Protein AF-A0A6U2MUU1-F1 (afdb_monomer_lite)

Structure (mmCIF, N/CA/C/O backbone):
data_AF-A0A6U2MUU1-F1
#
_entry.id   AF-A0A6U2MUU1-F1
#
loop_
_atom_site.group_PDB
_atom_site.id
_atom_site.type_symbol
_atom_site.label_atom_id
_atom_site.label_alt_id
_atom_site.label_comp_id
_atom_site.label_asym_id
_atom_site.label_entity_id
_atom_site.label_seq_id
_atom_site.pdbx_PDB_ins_code
_atom_site.Cartn_x
_atom_site.Cartn_y
_atom_site.Cartn_z
_atom_site.occupancy
_atom_site.B_iso_or_equiv
_atom_site.auth_seq_id
_atom_site.auth_comp_id
_atom_site.auth_asym_id
_atom_site.auth_atom_id
_atom_site.pdbx_PDB_model_num
ATOM 1 N N . MET A 1 1 ? 24.159 -19.714 7.818 1.00 30.72 1 MET A N 1
ATOM 2 C CA . MET A 1 1 ? 25.139 -18.702 8.272 1.00 30.72 1 MET A CA 1
ATOM 3 C C . MET A 1 1 ? 25.420 -17.755 7.116 1.00 30.72 1 MET A C 1
ATOM 5 O O . MET A 1 1 ? 26.304 -18.015 6.316 1.00 30.72 1 MET A O 1
ATOM 9 N N . LEU A 1 2 ? 24.611 -16.706 6.999 1.00 22.16 2 LEU A N 1
ATOM 10 C CA . LEU A 1 2 ? 24.780 -15.580 6.080 1.00 22.16 2 LEU A CA 1
ATOM 11 C C . LEU A 1 2 ? 24.362 -14.325 6.868 1.00 22.16 2 LEU A C 1
ATOM 13 O O . LEU A 1 2 ? 23.415 -14.420 7.654 1.00 22.16 2 LEU A O 1
ATOM 17 N N . PRO A 1 3 ? 25.094 -13.205 6.762 1.00 23.94 3 PRO A N 1
ATOM 18 C CA . PRO A 1 3 ? 24.934 -12.073 7.659 1.00 23.94 3 PRO A CA 1
ATOM 19 C C . PRO A 1 3 ? 23.783 -11.163 7.231 1.00 23.94 3 PRO A C 1
ATOM 21 O O . PRO A 1 3 ? 23.615 -10.840 6.058 1.00 23.94 3 PRO A O 1
ATOM 24 N N . SER A 1 4 ? 23.033 -10.717 8.235 1.00 27.73 4 SER A N 1
ATOM 25 C CA . SER A 1 4 ? 22.056 -9.635 8.192 1.00 27.73 4 SER A CA 1
ATOM 26 C C . SER A 1 4 ? 22.672 -8.355 7.614 1.00 27.73 4 SER A C 1
ATOM 28 O O . SER A 1 4 ? 23.415 -7.650 8.297 1.00 27.73 4 SER A O 1
ATOM 30 N N . MET A 1 5 ? 22.346 -8.048 6.364 1.00 25.58 5 MET A N 1
ATOM 31 C CA . MET A 1 5 ? 22.636 -6.770 5.716 1.00 25.58 5 MET A CA 1
ATOM 32 C C . MET A 1 5 ? 21.314 -6.185 5.219 1.00 25.58 5 MET A C 1
ATOM 34 O O . MET A 1 5 ? 21.029 -6.154 4.030 1.00 25.58 5 MET A O 1
ATOM 38 N N . LEU A 1 6 ? 20.484 -5.741 6.162 1.00 29.28 6 LEU A N 1
ATOM 39 C CA . LEU A 1 6 ? 19.526 -4.669 5.914 1.00 29.28 6 LEU A CA 1
ATOM 40 C C . LEU A 1 6 ? 20.013 -3.465 6.724 1.00 29.28 6 LEU A C 1
ATOM 42 O O . LEU A 1 6 ? 20.253 -3.613 7.928 1.00 29.28 6 LEU A O 1
ATOM 46 N N . PRO A 1 7 ? 20.201 -2.284 6.111 1.00 27.84 7 PRO A N 1
ATOM 47 C CA . PRO A 1 7 ? 20.505 -1.088 6.868 1.00 27.84 7 PRO A CA 1
ATOM 48 C C . PRO A 1 7 ? 19.315 -0.772 7.775 1.00 27.84 7 PRO A C 1
ATOM 50 O O . PRO A 1 7 ? 18.150 -0.813 7.386 1.00 27.84 7 PRO A O 1
ATOM 53 N N . ASN A 1 8 ? 19.642 -0.495 9.027 1.00 29.02 8 ASN A N 1
ATOM 54 C CA . ASN A 1 8 ? 18.721 -0.252 10.118 1.00 29.02 8 ASN A CA 1
ATOM 55 C C . ASN A 1 8 ? 18.055 1.128 9.915 1.00 29.02 8 ASN A C 1
ATOM 57 O O . ASN A 1 8 ? 18.485 2.120 10.503 1.00 29.02 8 ASN A O 1
ATOM 61 N N . ILE A 1 9 ? 17.036 1.217 9.050 1.00 32.06 9 ILE A N 1
ATOM 62 C CA . ILE A 1 9 ? 16.292 2.461 8.741 1.00 32.06 9 ILE A CA 1
ATOM 63 C C . ILE A 1 9 ? 15.654 3.064 10.008 1.00 32.06 9 ILE A C 1
ATOM 65 O O . ILE A 1 9 ? 15.529 4.280 10.126 1.00 32.06 9 ILE A O 1
ATOM 69 N N . SER A 1 10 ? 15.394 2.246 11.036 1.00 31.70 10 SER A N 1
ATOM 70 C CA . SER A 1 10 ? 14.935 2.721 12.347 1.00 31.70 10 SER A CA 1
ATOM 71 C C . SER A 1 10 ? 15.975 3.562 13.101 1.00 31.70 10 SER A C 1
ATOM 73 O O . SER A 1 10 ? 15.612 4.241 14.054 1.00 31.70 10 SER A O 1
ATOM 75 N N . SER A 1 11 ? 17.256 3.528 12.721 1.00 30.25 11 SER A N 1
ATOM 76 C CA . SER A 1 11 ? 18.328 4.247 13.431 1.00 30.25 11 SER A CA 1
ATOM 77 C C . SER A 1 11 ? 18.676 5.608 12.818 1.00 30.25 11 SER A C 1
ATOM 79 O O . SER A 1 11 ? 19.219 6.465 13.512 1.00 30.25 11 SER A O 1
ATOM 81 N N . ALA A 1 12 ? 18.311 5.846 11.553 1.00 28.70 12 ALA A N 1
ATOM 82 C CA . ALA A 1 12 ? 18.607 7.093 10.845 1.00 28.70 12 ALA A CA 1
ATOM 83 C C . ALA A 1 12 ? 17.593 8.221 11.127 1.00 28.70 12 ALA A C 1
ATOM 85 O O . ALA A 1 12 ? 17.922 9.390 10.949 1.00 28.70 12 ALA A O 1
ATOM 86 N N . ILE A 1 13 ? 16.392 7.889 11.621 1.00 37.09 13 ILE A N 1
ATOM 87 C CA . ILE A 1 13 ? 15.327 8.865 11.925 1.00 37.09 13 ILE A CA 1
ATOM 88 C C . ILE A 1 13 ? 15.425 9.398 13.374 1.00 37.09 13 ILE A C 1
ATOM 90 O O . ILE A 1 13 ? 14.952 10.489 13.675 1.00 37.09 13 ILE A O 1
ATOM 94 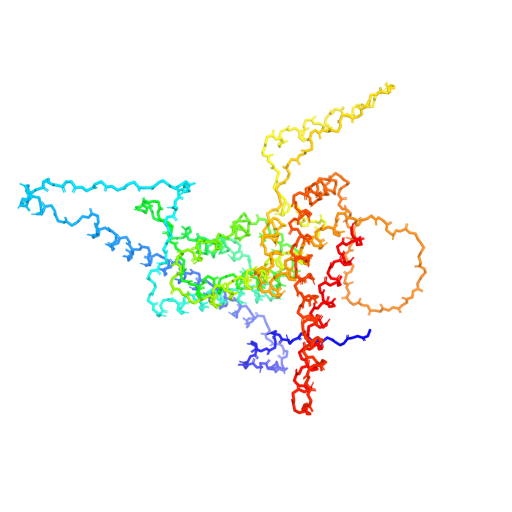N N . PHE A 1 14 ? 16.153 8.720 14.273 1.00 40.00 14 PHE A N 1
ATOM 95 C CA . PHE A 1 14 ? 16.366 9.161 15.666 1.00 40.00 14 PHE A CA 1
ATOM 96 C C . PHE A 1 14 ? 17.587 10.090 15.843 1.00 40.00 14 PHE A C 1
ATOM 98 O O . PHE A 1 14 ? 18.378 9.978 16.787 1.00 40.00 14 PHE A O 1
ATOM 105 N N . GLY A 1 15 ? 17.739 11.056 14.938 1.00 27.05 15 GLY A N 1
ATOM 106 C CA . GLY A 1 15 ? 18.743 12.113 15.023 1.00 27.05 15 GLY A CA 1
ATOM 107 C C . GLY A 1 15 ? 18.402 13.182 16.068 1.00 27.05 15 GLY A C 1
ATOM 108 O O . GLY A 1 15 ? 17.767 14.176 15.752 1.00 27.05 15 GLY A O 1
ATOM 109 N N . ARG A 1 16 ? 18.939 13.008 17.287 1.00 30.23 16 ARG A N 1
ATOM 110 C CA . ARG A 1 16 ? 19.124 14.003 18.376 1.00 30.23 16 ARG A CA 1
ATOM 111 C C . ARG A 1 16 ? 17.881 14.517 19.132 1.00 30.23 16 ARG A C 1
ATOM 113 O O . ARG A 1 16 ? 17.493 15.670 18.996 1.00 30.23 16 ARG A O 1
ATOM 120 N N . LYS A 1 17 ? 17.496 13.774 20.176 1.00 28.55 17 LYS A N 1
ATOM 121 C CA . LYS A 1 17 ? 17.622 14.244 21.578 1.00 28.55 17 LYS A CA 1
ATOM 122 C C . LYS A 1 17 ? 17.562 13.039 22.522 1.00 28.55 17 LYS A C 1
ATOM 124 O O . LYS A 1 17 ? 16.504 12.512 22.833 1.00 28.55 17 LYS A O 1
ATOM 129 N N . ARG A 1 18 ? 18.734 12.572 22.954 1.00 28.50 18 ARG A N 1
ATOM 130 C CA . ARG A 1 18 ? 18.867 11.559 24.006 1.00 28.50 18 ARG A CA 1
ATOM 131 C C . ARG A 1 18 ? 18.540 12.250 25.333 1.00 28.50 18 ARG A C 1
ATOM 133 O O . ARG A 1 18 ? 19.399 12.935 25.877 1.00 28.50 18 ARG A O 1
ATOM 140 N N . ILE A 1 19 ? 17.303 12.139 25.809 1.00 37.28 19 ILE A N 1
ATOM 141 C CA . ILE A 1 19 ? 16.951 12.540 27.174 1.00 37.28 19 ILE A CA 1
ATOM 142 C C . ILE A 1 19 ? 17.394 11.382 28.071 1.00 37.28 19 ILE A C 1
ATOM 144 O O . ILE A 1 19 ? 16.811 10.302 28.035 1.00 37.28 19 ILE A O 1
ATOM 148 N N . GLN A 1 20 ? 18.504 11.566 28.788 1.00 28.12 20 GLN A N 1
ATOM 149 C CA . GLN A 1 20 ? 18.872 10.661 29.875 1.00 28.12 20 GLN A CA 1
ATOM 150 C C . GLN A 1 20 ? 17.889 10.879 31.033 1.00 28.12 20 GLN A C 1
ATOM 152 O O . GLN A 1 20 ? 17.642 12.037 31.374 1.00 28.12 20 GLN A O 1
ATOM 157 N N . PRO A 1 21 ? 17.353 9.821 31.661 1.00 31.56 21 PRO A N 1
ATOM 158 C CA . PRO A 1 21 ? 16.618 9.978 32.901 1.00 31.56 21 PRO A CA 1
ATOM 159 C C . PRO A 1 21 ? 17.626 10.252 34.021 1.00 31.56 21 PRO A C 1
ATOM 161 O O . PRO A 1 21 ? 18.444 9.397 34.364 1.00 31.56 21 PRO A O 1
ATOM 164 N N . SER A 1 22 ? 17.600 11.469 34.564 1.00 28.75 22 SER A N 1
ATOM 165 C CA . SER A 1 22 ? 18.238 11.766 35.842 1.00 28.75 22 SER A CA 1
ATOM 166 C C . SER A 1 22 ? 17.462 11.049 36.940 1.00 28.75 22 SER A C 1
ATOM 168 O O . SER A 1 22 ? 16.268 11.277 37.122 1.00 28.75 22 SER A O 1
ATOM 170 N N . SER A 1 23 ? 18.158 10.168 37.645 1.00 37.53 23 SER A N 1
ATOM 171 C CA . SER A 1 23 ? 17.694 9.459 38.827 1.00 37.53 23 SER A CA 1
ATOM 172 C C . SER A 1 23 ? 17.360 10.437 39.956 1.00 37.53 23 SER A C 1
ATOM 174 O O . SER A 1 23 ? 18.265 10.925 40.630 1.00 37.53 23 SER A O 1
ATOM 176 N N . THR A 1 24 ? 16.074 10.675 40.168 1.00 33.16 24 THR A N 1
ATOM 177 C CA . THR A 1 24 ? 15.496 11.089 41.451 1.00 33.16 24 THR A CA 1
ATOM 178 C C . THR A 1 24 ? 14.068 10.566 41.453 1.00 33.16 24 THR A C 1
ATOM 180 O O . THR A 1 24 ? 13.198 11.096 40.765 1.00 33.16 24 THR A O 1
ATOM 183 N N . GLU A 1 25 ? 13.883 9.435 42.131 1.00 45.97 25 GLU A N 1
ATOM 184 C CA . GLU A 1 25 ? 12.577 8.905 42.507 1.00 45.97 25 GLU A CA 1
ATOM 185 C C . GLU A 1 25 ? 11.873 9.926 43.418 1.00 45.97 25 GLU A C 1
ATOM 187 O O . GLU A 1 25 ? 12.549 10.640 44.154 1.00 45.97 25 GLU A O 1
ATOM 192 N N . GLU A 1 26 ? 10.536 9.958 43.352 1.00 42.00 26 GLU A N 1
ATOM 193 C CA . GLU A 1 26 ? 9.604 10.815 44.119 1.00 42.00 26 GLU A CA 1
ATOM 194 C C . GLU A 1 26 ? 9.105 12.120 43.446 1.00 42.00 26 GLU A C 1
ATOM 196 O O . GLU A 1 26 ? 9.134 13.166 44.076 1.00 42.00 26 GLU A O 1
ATOM 201 N N . ASP A 1 27 ? 8.590 12.071 42.196 1.00 38.97 27 ASP A N 1
ATOM 202 C CA . ASP A 1 27 ? 7.501 12.985 41.722 1.00 38.97 27 ASP A CA 1
ATOM 203 C C . ASP A 1 27 ? 6.812 12.558 40.385 1.00 38.97 27 ASP A C 1
ATOM 205 O O . ASP A 1 27 ? 6.434 13.361 39.530 1.00 38.97 27 ASP A O 1
ATOM 209 N N . GLY A 1 28 ? 6.732 11.250 40.108 1.00 46.59 28 GLY A N 1
ATOM 210 C CA . GLY A 1 28 ? 6.583 10.726 38.735 1.00 46.59 28 GLY A CA 1
ATOM 211 C C . GLY A 1 28 ? 5.199 10.811 38.070 1.00 46.59 28 GLY A C 1
ATOM 212 O O . GLY A 1 28 ? 5.104 10.604 36.859 1.00 46.59 28 GLY A O 1
ATOM 213 N N . THR A 1 29 ? 4.121 11.086 38.805 1.00 51.66 29 THR A N 1
ATOM 214 C CA . THR A 1 29 ? 2.750 10.989 38.264 1.00 51.66 29 THR A CA 1
ATOM 215 C C . THR A 1 29 ? 2.224 12.288 37.654 1.00 51.66 29 THR A C 1
ATOM 217 O O . THR A 1 29 ? 1.602 12.228 36.594 1.00 51.66 29 THR A O 1
ATOM 220 N N . GLU A 1 30 ? 2.519 13.458 38.231 1.00 52.44 30 GLU A N 1
ATOM 221 C CA . GLU A 1 30 ? 2.019 14.741 37.698 1.00 52.44 30 GLU A CA 1
ATOM 222 C C . GLU A 1 30 ? 2.735 15.152 36.400 1.00 52.44 30 GLU A C 1
ATOM 224 O O . GLU A 1 30 ? 2.094 15.589 35.442 1.00 52.44 30 GLU A O 1
ATOM 229 N N . ASN A 1 31 ? 4.050 14.921 36.302 1.00 59.16 31 ASN A N 1
ATOM 230 C CA . ASN A 1 31 ? 4.804 15.217 35.078 1.00 59.16 31 ASN A CA 1
ATOM 231 C C . ASN A 1 31 ? 4.417 14.304 33.902 1.00 59.16 31 ASN A C 1
ATOM 233 O O . ASN A 1 31 ? 4.387 14.760 32.761 1.00 59.16 31 ASN A O 1
ATOM 237 N N . SER A 1 32 ? 4.083 13.035 34.160 1.00 59.00 32 SER A N 1
ATOM 238 C CA . SER A 1 32 ? 3.658 12.096 33.110 1.00 59.00 32 SER A CA 1
ATOM 239 C C . SER A 1 32 ? 2.272 12.449 32.552 1.00 59.00 32 SER A C 1
ATOM 241 O O . SER A 1 32 ? 2.070 12.461 31.337 1.00 59.00 32 SER A O 1
ATOM 243 N N . GLN A 1 33 ? 1.326 12.836 33.418 1.00 62.03 33 GLN A N 1
ATOM 244 C CA . GLN A 1 33 ? -0.009 13.277 32.991 1.00 62.03 33 GLN A CA 1
ATOM 245 C C . GLN A 1 33 ? 0.031 14.575 32.172 1.00 62.03 33 GLN A C 1
ATOM 247 O O . GLN A 1 33 ? -0.686 14.694 31.177 1.00 62.03 33 GLN A O 1
ATOM 252 N N . ASN A 1 34 ? 0.899 15.522 32.534 1.00 70.88 34 ASN A N 1
ATOM 253 C CA . ASN A 1 34 ? 1.030 16.783 31.805 1.00 70.88 34 ASN A CA 1
ATOM 254 C C . ASN A 1 34 ? 1.624 16.573 30.397 1.00 70.88 34 ASN A C 1
ATOM 256 O O . ASN A 1 34 ? 1.108 17.089 29.409 1.00 70.88 34 ASN A O 1
ATOM 260 N N . VAL A 1 35 ? 2.645 15.715 30.284 1.00 75.56 35 VAL A N 1
ATOM 261 C CA . VAL A 1 35 ? 3.258 15.344 28.995 1.00 75.56 35 VAL A CA 1
ATOM 262 C C . VAL A 1 35 ? 2.268 14.601 28.088 1.00 75.56 35 VAL A C 1
ATOM 264 O O . VAL A 1 35 ? 2.183 14.881 26.894 1.00 75.56 35 VAL A O 1
ATOM 267 N N . ASN A 1 36 ? 1.470 13.692 28.648 1.00 80.38 36 ASN A N 1
ATOM 268 C CA . ASN A 1 36 ? 0.437 12.973 27.902 1.00 80.38 36 ASN A CA 1
ATOM 269 C C . ASN A 1 36 ? -0.667 13.898 27.375 1.00 80.38 36 ASN A C 1
ATOM 271 O O . ASN A 1 36 ? -1.105 13.743 26.235 1.00 80.38 36 ASN A O 1
ATOM 275 N N . THR A 1 37 ? -1.070 14.882 28.180 1.00 84.81 37 THR A N 1
ATOM 276 C CA . THR A 1 37 ? -2.045 15.902 27.774 1.00 84.81 37 THR A CA 1
ATOM 277 C C . THR A 1 37 ? -1.489 16.754 26.634 1.00 84.81 37 THR A C 1
ATOM 279 O O . THR A 1 37 ? -2.171 16.953 25.632 1.00 84.81 37 THR A O 1
ATOM 282 N N . GLN A 1 38 ? -0.217 17.155 26.719 1.00 89.94 38 GLN A N 1
ATOM 283 C CA . GLN A 1 38 ? 0.450 17.911 25.659 1.00 89.94 38 GLN A CA 1
ATOM 284 C C . GLN A 1 38 ? 0.473 17.147 24.325 1.00 89.94 38 GLN A C 1
ATOM 286 O O . GLN A 1 38 ? 0.150 17.714 23.284 1.00 89.94 38 GLN A O 1
ATOM 291 N N . PHE A 1 39 ? 0.820 15.856 24.324 1.00 91.94 39 PHE A N 1
ATOM 292 C CA . PHE A 1 39 ? 0.827 15.077 23.080 1.00 91.94 39 PHE A CA 1
ATOM 293 C C . PHE A 1 39 ? -0.568 14.901 22.477 1.00 91.94 39 PHE A C 1
ATOM 295 O O . PHE A 1 39 ? -0.699 14.844 21.252 1.00 91.94 39 PHE A O 1
ATOM 302 N N . LEU A 1 40 ? -1.607 14.823 23.312 1.00 91.56 40 LEU A N 1
ATOM 303 C CA . LEU A 1 40 ? -2.989 14.739 22.844 1.00 91.56 40 LEU A CA 1
ATOM 304 C C . LEU A 1 40 ? -3.421 16.049 22.181 1.00 91.56 40 LEU A C 1
ATOM 306 O O . LEU A 1 40 ? -4.025 16.021 21.108 1.00 91.56 40 LEU A O 1
ATOM 310 N N . GLU A 1 41 ? -3.047 17.186 22.767 1.00 92.69 41 GLU A N 1
ATOM 311 C CA . GLU A 1 41 ? -3.253 18.503 22.163 1.00 92.69 41 GLU A CA 1
ATOM 312 C C . GLU A 1 41 ? -2.492 18.646 20.837 1.00 92.69 41 GLU A C 1
ATOM 314 O O . GLU A 1 41 ? -3.062 19.121 19.856 1.00 92.69 41 GLU A O 1
ATOM 319 N N . GLU A 1 42 ? -1.243 18.172 20.760 1.00 94.19 42 GLU A N 1
ATOM 320 C CA . GLU A 1 42 ? -0.456 18.172 19.518 1.00 94.19 42 GLU A CA 1
ATOM 321 C C . GLU A 1 42 ? -1.090 17.301 18.422 1.00 94.19 42 GLU A C 1
ATOM 323 O O . GLU A 1 42 ? -1.109 17.686 17.247 1.00 94.19 42 GLU A O 1
ATOM 328 N N . LEU A 1 43 ? -1.634 16.134 18.785 1.00 93.75 43 LEU A N 1
ATOM 329 C CA . LEU A 1 43 ? -2.346 15.261 17.851 1.00 93.75 43 LEU A CA 1
ATOM 330 C C . LEU A 1 43 ? -3.627 15.939 17.349 1.00 93.75 43 LEU A C 1
ATOM 332 O O . LEU A 1 43 ? -3.890 15.962 16.145 1.00 93.75 43 LEU A O 1
ATOM 336 N N . GLN A 1 44 ? -4.400 16.535 18.256 1.00 94.19 44 GLN A N 1
ATOM 337 C CA . GLN A 1 44 ? -5.621 17.262 17.921 1.00 94.19 44 GLN A CA 1
ATOM 338 C C . GLN A 1 44 ? -5.346 18.481 17.029 1.00 94.19 44 GLN A C 1
ATOM 340 O O . GLN A 1 44 ? -6.093 18.711 16.072 1.00 94.19 44 GLN A O 1
ATOM 345 N N . ASP A 1 45 ? -4.289 19.247 17.306 1.00 95.88 45 ASP A N 1
ATOM 346 C CA . ASP A 1 45 ? -3.853 20.364 16.462 1.00 95.88 45 ASP A CA 1
ATOM 347 C C . ASP A 1 45 ? -3.457 19.859 15.071 1.00 95.88 45 ASP A C 1
ATOM 349 O O . ASP A 1 45 ? -3.944 20.379 14.066 1.00 95.88 45 ASP A O 1
ATOM 353 N N . SER A 1 46 ? -2.678 18.774 14.999 1.00 94.88 46 SER A N 1
ATOM 354 C CA . SER A 1 46 ? -2.258 18.178 13.725 1.00 94.88 46 SER A CA 1
ATOM 355 C C . SER A 1 46 ? -3.458 17.778 12.858 1.00 94.88 46 SER A C 1
ATOM 357 O O . SER A 1 46 ? -3.545 18.166 11.693 1.00 94.88 46 SER A O 1
ATOM 359 N N . ILE A 1 47 ? -4.437 17.077 13.438 1.00 93.50 47 ILE A N 1
ATOM 360 C CA . ILE A 1 47 ? -5.663 16.656 12.739 1.00 93.50 47 ILE A CA 1
ATOM 361 C C . ILE A 1 47 ? -6.499 17.867 12.309 1.00 93.50 47 ILE A C 1
ATOM 363 O O . ILE A 1 47 ? -7.002 17.914 11.184 1.00 93.50 47 ILE A O 1
ATOM 367 N N . SER A 1 48 ? -6.630 18.869 13.181 1.00 95.31 48 SER A N 1
ATOM 368 C CA . SER A 1 48 ? -7.393 20.087 12.887 1.00 95.31 48 SER A CA 1
ATOM 369 C C . SER A 1 48 ? -6.767 20.876 11.736 1.00 95.31 48 SER A C 1
ATOM 371 O O . SER A 1 48 ? -7.482 21.379 10.867 1.00 95.31 48 SER A O 1
ATOM 373 N N . ARG A 1 49 ? -5.433 20.952 11.684 1.00 95.00 49 ARG A N 1
ATOM 374 C CA . ARG A 1 49 ? -4.702 21.581 10.578 1.00 95.00 49 ARG A CA 1
ATOM 375 C C . ARG A 1 49 ? -4.868 20.816 9.275 1.00 95.00 49 ARG A C 1
ATOM 377 O O . ARG A 1 49 ? -5.197 21.450 8.279 1.00 95.00 49 ARG A O 1
ATOM 384 N N . ILE A 1 50 ? -4.749 19.485 9.284 1.00 94.25 50 ILE A N 1
ATOM 385 C CA . ILE A 1 50 ? -5.011 18.651 8.097 1.00 94.25 50 ILE A CA 1
ATOM 386 C C . ILE A 1 50 ? -6.414 18.940 7.548 1.00 94.25 50 ILE A C 1
ATOM 388 O O . ILE A 1 50 ? -6.566 19.263 6.370 1.00 94.25 50 ILE A O 1
ATOM 392 N N . ALA A 1 51 ? -7.440 18.903 8.403 1.00 91.56 51 ALA A N 1
ATOM 393 C CA . ALA A 1 51 ? -8.818 19.169 7.993 1.00 91.56 51 ALA A CA 1
ATOM 394 C C . ALA A 1 51 ? -9.002 20.590 7.428 1.00 91.56 51 ALA A C 1
ATOM 396 O O . ALA A 1 51 ? -9.704 20.787 6.433 1.00 91.56 51 ALA A O 1
ATOM 397 N N . ASN A 1 52 ? -8.347 21.586 8.033 1.00 92.12 52 ASN A N 1
ATOM 398 C CA . ASN A 1 52 ? -8.376 22.963 7.551 1.00 92.12 52 ASN A CA 1
ATOM 399 C C . ASN A 1 52 ? -7.686 23.119 6.193 1.00 92.12 52 ASN A C 1
ATOM 401 O O . ASN A 1 52 ? -8.246 23.791 5.330 1.00 92.12 52 ASN A O 1
ATOM 405 N N . LEU A 1 53 ? -6.526 22.493 5.980 1.00 91.94 53 LEU A N 1
ATOM 406 C CA . LEU A 1 53 ? -5.824 22.521 4.695 1.00 91.94 53 LEU A CA 1
ATOM 407 C C . LEU A 1 53 ? -6.668 21.870 3.597 1.00 91.94 53 LEU A C 1
ATOM 409 O O . LEU A 1 53 ? -6.895 22.490 2.563 1.00 91.94 53 LEU A O 1
ATOM 413 N N . VAL A 1 54 ? -7.241 20.687 3.852 1.00 88.56 54 VAL A N 1
ATOM 414 C CA . VAL A 1 54 ? -8.161 20.021 2.910 1.00 88.56 54 VAL A CA 1
ATOM 415 C C . VAL A 1 54 ? -9.332 20.939 2.549 1.00 88.56 54 VAL A C 1
ATOM 417 O O . VAL A 1 54 ? -9.647 21.128 1.373 1.00 88.56 54 VAL A O 1
ATOM 420 N N . LYS A 1 55 ? -9.953 21.577 3.548 1.00 87.69 55 LYS A N 1
ATOM 421 C CA . LYS A 1 55 ? -11.058 22.516 3.326 1.00 87.69 55 LYS A CA 1
ATOM 422 C C . LYS A 1 55 ? -10.625 23.745 2.522 1.00 87.69 55 LYS A C 1
ATOM 424 O O . LYS A 1 55 ? -11.367 24.171 1.639 1.00 87.69 55 LYS A O 1
ATOM 429 N N . GLN A 1 56 ? -9.458 24.317 2.813 1.00 86.56 56 GLN A N 1
ATOM 430 C CA . GLN A 1 56 ? -8.912 25.458 2.075 1.00 86.56 56 GLN A CA 1
ATOM 431 C C . GLN A 1 56 ? -8.663 25.097 0.609 1.00 86.56 56 GLN A C 1
ATOM 433 O O . GLN A 1 56 ? -9.098 25.837 -0.272 1.00 86.56 56 GLN A O 1
ATOM 438 N N . CYS A 1 57 ? -8.064 23.935 0.346 1.00 85.06 57 CYS A N 1
ATOM 439 C CA . CYS A 1 57 ? -7.842 23.422 -1.003 1.00 85.06 57 CYS A CA 1
ATOM 440 C C . CYS A 1 57 ? -9.165 23.209 -1.760 1.00 85.06 57 CYS A C 1
ATOM 442 O O . CYS A 1 57 ? -9.286 23.626 -2.911 1.00 85.06 57 CYS A O 1
ATOM 444 N N . ASN A 1 58 ? -10.188 22.650 -1.105 1.00 83.50 58 ASN A N 1
ATOM 445 C CA . ASN A 1 58 ? -11.513 22.469 -1.710 1.00 83.50 58 ASN A CA 1
ATOM 446 C C . ASN A 1 58 ? -12.205 23.801 -2.034 1.00 83.50 58 ASN A C 1
ATOM 448 O O . ASN A 1 58 ? -12.839 23.931 -3.082 1.00 83.50 58 ASN A O 1
ATOM 452 N N . ILE A 1 59 ? -12.082 24.807 -1.161 1.00 82.44 59 ILE A N 1
ATOM 453 C CA . ILE A 1 59 ? -12.635 26.147 -1.407 1.00 82.44 59 ILE A CA 1
ATOM 454 C C . ILE A 1 59 ? -11.901 26.822 -2.566 1.00 82.44 59 ILE A C 1
ATOM 456 O O . ILE A 1 59 ? -12.558 27.327 -3.475 1.00 82.44 59 ILE A O 1
ATOM 460 N N . ALA A 1 60 ? -10.564 26.817 -2.551 1.00 77.69 60 ALA A N 1
ATOM 461 C CA . ALA A 1 60 ? -9.747 27.410 -3.606 1.00 77.69 60 ALA A CA 1
ATOM 462 C C . ALA A 1 60 ? -10.101 26.813 -4.975 1.00 77.69 60 ALA A C 1
ATOM 464 O O . ALA A 1 60 ? -10.375 27.550 -5.923 1.00 77.69 60 ALA A O 1
ATOM 465 N N . TRP A 1 61 ? -10.223 25.485 -5.042 1.00 75.12 61 TRP A N 1
ATOM 466 C CA . TRP A 1 61 ? -10.620 24.787 -6.259 1.00 75.12 61 TRP A CA 1
ATOM 467 C C . TRP A 1 61 ? -12.055 25.097 -6.702 1.00 75.12 61 TRP A C 1
ATOM 469 O O . TRP A 1 61 ? -12.299 25.314 -7.888 1.00 75.12 61 TRP A O 1
ATOM 479 N N . SER A 1 62 ? -13.013 25.149 -5.772 1.00 72.69 62 SER A N 1
ATOM 480 C CA . SER A 1 62 ? -14.413 25.484 -6.080 1.00 72.69 62 SER A CA 1
ATOM 481 C C . SER A 1 62 ? -14.557 26.906 -6.639 1.00 72.69 62 SER A C 1
ATOM 483 O O . SER A 1 62 ? -15.320 27.138 -7.577 1.00 72.69 62 SER A O 1
ATOM 485 N N . VAL A 1 63 ? -13.776 27.862 -6.120 1.00 66.94 63 VAL A N 1
ATOM 486 C CA . VAL A 1 63 ? -13.708 29.233 -6.655 1.00 66.94 63 VAL A CA 1
ATOM 487 C C . VAL A 1 63 ? -13.117 29.237 -8.064 1.00 66.94 63 VAL A C 1
ATOM 489 O O . VAL A 1 63 ? -13.659 29.893 -8.955 1.00 66.94 63 VAL A O 1
ATOM 492 N N . GLU A 1 64 ? -12.043 28.481 -8.283 1.00 62.25 64 GLU A N 1
ATOM 493 C CA . GLU A 1 64 ? -11.377 28.387 -9.579 1.00 62.25 64 GLU A CA 1
ATOM 494 C C . GLU A 1 64 ? -12.296 27.748 -10.639 1.00 62.25 64 GLU A C 1
ATOM 496 O O . GLU A 1 64 ? -12.535 28.337 -11.691 1.00 62.25 64 GLU A O 1
ATOM 501 N N . THR A 1 65 ? -12.930 26.611 -10.343 1.00 61.75 65 THR A N 1
ATOM 502 C CA . THR A 1 65 ? -13.887 25.949 -11.254 1.00 61.75 65 THR A CA 1
ATOM 503 C C . THR A 1 65 ? -15.188 26.730 -11.448 1.00 61.75 65 THR A C 1
ATOM 505 O O . THR A 1 65 ? -15.712 26.775 -12.565 1.00 61.75 65 THR A O 1
ATOM 508 N N . GLY A 1 66 ? -15.689 27.410 -10.412 1.00 53.94 66 GLY A N 1
ATOM 509 C CA . GLY A 1 66 ? -16.838 28.313 -10.512 1.00 53.94 66 GLY A CA 1
ATOM 510 C C . GLY A 1 66 ? -16.593 29.497 -11.456 1.00 53.94 66 GLY A C 1
ATOM 511 O O . GLY A 1 66 ? -17.512 29.914 -12.165 1.00 53.94 66 GLY A O 1
ATOM 512 N N . ALA A 1 67 ? -15.351 29.987 -11.539 1.00 44.19 67 ALA A N 1
ATOM 513 C CA . ALA A 1 67 ? -14.955 31.033 -12.481 1.00 44.19 67 ALA A CA 1
ATOM 514 C C . ALA A 1 67 ? -14.898 30.539 -13.941 1.00 44.19 67 ALA A C 1
ATOM 516 O O . ALA A 1 67 ? -15.212 31.300 -14.857 1.00 44.19 67 ALA A O 1
ATOM 517 N N . TYR A 1 68 ? -14.568 29.262 -14.175 1.00 44.44 68 TYR A N 1
ATOM 518 C CA . TYR A 1 68 ? -14.517 28.676 -15.524 1.00 44.44 68 TYR A CA 1
ATOM 519 C C . TYR A 1 68 ? -15.875 28.175 -16.050 1.00 44.44 68 TYR A C 1
ATOM 521 O O . TYR A 1 68 ? -16.063 28.108 -17.265 1.00 44.44 68 TYR A O 1
ATOM 529 N N . LEU A 1 69 ? -16.842 27.862 -15.177 1.00 39.47 69 LEU A N 1
ATOM 530 C CA . LEU A 1 69 ? -18.203 27.449 -15.570 1.00 39.47 69 LEU A CA 1
ATOM 531 C C . LEU A 1 69 ? -19.193 28.616 -15.736 1.00 39.47 69 LEU A C 1
ATOM 533 O O . LEU A 1 69 ? -20.243 28.440 -16.357 1.00 39.47 69 LEU A O 1
ATOM 537 N N . PHE A 1 70 ? -18.845 29.820 -15.271 1.00 39.47 70 PHE A N 1
ATOM 538 C CA . PHE A 1 70 ? -19.583 31.054 -15.559 1.00 39.47 70 PHE A CA 1
ATOM 539 C C . PHE A 1 70 ? -18.653 32.186 -16.032 1.00 39.47 70 PHE A C 1
ATOM 541 O O . PHE A 1 70 ? -18.537 33.207 -15.349 1.00 39.47 70 PHE A O 1
ATOM 548 N N . PRO A 1 71 ? -18.043 32.086 -17.230 1.00 34.97 71 PRO A N 1
ATOM 549 C CA . PRO A 1 71 ? -17.538 33.269 -17.897 1.00 34.97 71 PRO A CA 1
ATOM 550 C C . PRO A 1 71 ? -18.769 34.049 -18.357 1.00 34.97 71 PRO A C 1
ATOM 552 O O . PRO A 1 71 ? -19.422 33.698 -19.332 1.00 34.97 71 PRO A O 1
ATOM 555 N N . ASP A 1 72 ? -19.147 35.031 -17.552 1.00 33.38 72 ASP A N 1
ATOM 556 C CA . ASP A 1 72 ? -19.928 36.205 -17.910 1.00 33.38 72 ASP A CA 1
ATOM 557 C C . ASP A 1 72 ? -21.049 36.008 -18.962 1.00 33.38 72 ASP A C 1
ATOM 559 O O . ASP A 1 72 ? -20.837 35.900 -20.177 1.00 33.38 72 ASP A O 1
ATOM 563 N N . LYS A 1 73 ? -22.306 36.104 -18.505 1.00 32.75 73 LYS A N 1
ATOM 564 C CA . LYS A 1 73 ? -23.500 36.219 -19.367 1.00 32.75 73 LYS A CA 1
ATOM 565 C C . LYS A 1 73 ? -23.427 37.411 -20.352 1.00 32.75 73 LYS A C 1
ATOM 567 O O . LYS A 1 73 ? -24.331 37.554 -21.175 1.00 32.75 73 LYS A O 1
ATOM 572 N N . ALA A 1 74 ? -22.372 38.227 -20.324 1.00 33.78 74 ALA A N 1
ATOM 573 C CA . ALA A 1 74 ? -22.084 39.288 -21.281 1.00 33.78 74 ALA A CA 1
ATOM 574 C C . ALA A 1 74 ? -21.488 38.837 -22.638 1.00 33.78 74 ALA A C 1
ATOM 576 O O . ALA A 1 74 ? -21.531 39.622 -23.583 1.00 33.78 74 ALA A O 1
ATOM 577 N N . ALA A 1 75 ? -21.000 37.599 -22.813 1.00 34.19 75 ALA A N 1
ATOM 578 C CA . ALA A 1 75 ? -20.350 37.185 -24.075 1.00 34.19 75 ALA A CA 1
ATOM 579 C C . ALA A 1 75 ? -21.271 36.499 -25.115 1.00 34.19 75 ALA A C 1
ATOM 581 O O . ALA A 1 75 ? -20.810 36.050 -26.163 1.00 34.19 75 ALA A O 1
ATOM 582 N N . ARG A 1 76 ? -22.596 36.444 -24.897 1.00 32.59 76 ARG A N 1
ATOM 583 C CA . ARG A 1 76 ? -23.576 36.007 -25.920 1.00 32.59 76 ARG A CA 1
ATOM 584 C C . ARG A 1 76 ? -24.128 37.190 -26.717 1.00 32.59 76 ARG A C 1
ATOM 586 O O . ARG A 1 76 ? -25.325 37.456 -26.694 1.00 32.59 76 ARG A O 1
ATOM 593 N N . LYS A 1 77 ? -23.263 37.895 -27.442 1.00 37.12 77 LYS A N 1
ATOM 594 C CA . LYS A 1 77 ? -23.633 38.754 -28.583 1.00 37.12 77 LYS A CA 1
ATOM 595 C C . LYS A 1 77 ? -22.360 39.118 -29.340 1.00 37.12 77 LYS A C 1
ATOM 597 O O . LYS A 1 77 ? -21.792 40.163 -29.080 1.00 37.12 77 LYS A O 1
ATOM 602 N N . LEU A 1 78 ? -21.921 38.215 -30.217 1.00 33.84 78 LEU A N 1
ATOM 603 C CA . LEU A 1 78 ? -21.054 38.411 -31.395 1.00 33.84 78 LEU A CA 1
ATOM 604 C C . LEU A 1 78 ? -20.268 37.112 -31.616 1.00 33.84 78 LEU A C 1
ATOM 606 O O . LEU A 1 78 ? -19.202 36.916 -31.055 1.00 33.84 78 LEU A O 1
ATOM 610 N N . ASN A 1 79 ? -20.809 36.181 -32.394 1.00 30.77 79 ASN A N 1
ATOM 611 C CA . ASN A 1 79 ? -20.430 36.039 -33.799 1.00 30.77 79 ASN A CA 1
ATOM 612 C C . ASN A 1 79 ? -20.968 34.699 -34.309 1.00 30.77 79 ASN A C 1
ATOM 614 O O . ASN A 1 79 ? -20.398 33.631 -34.104 1.00 30.77 79 ASN A O 1
ATOM 618 N N . ASN A 1 80 ? -22.128 34.782 -34.947 1.00 32.81 80 ASN A N 1
ATOM 619 C CA . ASN A 1 80 ? -22.727 33.696 -35.692 1.00 32.81 80 ASN A CA 1
ATOM 620 C C . ASN A 1 80 ? -22.229 33.830 -37.136 1.00 32.81 80 ASN A C 1
ATOM 622 O O . ASN A 1 80 ? -22.869 34.507 -37.931 1.00 32.81 80 ASN A O 1
ATOM 626 N N . SER A 1 81 ? -21.064 33.260 -37.452 1.00 32.25 81 SER A N 1
ATOM 627 C CA . SER A 1 81 ? -20.622 33.044 -38.837 1.00 32.25 81 SER A CA 1
ATOM 628 C C . SER A 1 81 ? -19.350 32.196 -38.876 1.00 32.25 81 SER A C 1
ATOM 630 O O . SER A 1 81 ? -18.251 32.715 -38.692 1.00 32.25 81 SER A O 1
ATOM 632 N N . ASN A 1 82 ? -19.493 30.893 -39.113 1.00 28.12 82 ASN A N 1
ATOM 633 C CA . ASN A 1 82 ? -18.952 30.225 -40.303 1.00 28.12 82 ASN A CA 1
ATOM 634 C C . ASN A 1 82 ? -18.856 28.712 -40.094 1.00 28.12 82 ASN A C 1
ATOM 636 O O . ASN A 1 82 ? -18.051 28.187 -39.332 1.00 28.12 82 ASN A O 1
ATOM 640 N N . ILE A 1 83 ? -19.706 28.034 -40.855 1.00 30.34 83 ILE A N 1
ATOM 641 C CA . ILE A 1 83 ? -19.647 26.620 -41.188 1.00 30.34 83 ILE A CA 1
ATOM 642 C C . ILE A 1 83 ? -18.514 26.429 -42.207 1.00 30.34 83 ILE A C 1
ATOM 644 O O . ILE A 1 83 ? -18.574 27.029 -43.276 1.00 30.34 83 ILE A O 1
ATOM 648 N N . SER A 1 84 ? -17.557 25.535 -41.938 1.00 27.66 84 SER A N 1
ATOM 649 C CA . SER A 1 84 ? -16.924 24.719 -42.988 1.00 27.66 84 SER A CA 1
ATOM 650 C C . SER A 1 84 ? -16.167 23.507 -42.425 1.00 27.66 84 SER A C 1
ATOM 652 O O . SER A 1 84 ? -15.127 23.644 -41.792 1.00 27.66 84 SER A O 1
ATOM 654 N N . ASN A 1 85 ? -16.728 22.331 -42.715 1.00 26.41 85 ASN A N 1
ATOM 655 C CA . ASN A 1 85 ? -16.109 21.048 -43.073 1.00 26.41 85 ASN A CA 1
ATOM 656 C C . ASN A 1 85 ? -14.662 20.718 -42.652 1.00 26.41 85 ASN A C 1
ATOM 658 O O . ASN A 1 85 ? -13.706 21.306 -43.145 1.00 26.41 85 ASN A O 1
ATOM 662 N N . GLY A 1 86 ? -14.520 19.570 -41.979 1.00 25.16 86 GLY A N 1
ATOM 663 C CA . GLY A 1 86 ? -13.296 18.765 -41.955 1.00 25.16 86 GLY A CA 1
ATOM 664 C C . GLY A 1 86 ? -13.575 17.335 -41.484 1.00 25.16 86 GLY A C 1
ATOM 665 O O . GLY A 1 86 ? -13.724 17.086 -40.295 1.00 25.16 86 GLY A O 1
ATOM 666 N N . LYS A 1 87 ? -13.690 16.394 -42.429 1.00 25.86 87 LYS A N 1
ATOM 667 C CA . LYS A 1 87 ? -13.797 14.944 -42.189 1.00 25.86 87 LYS A CA 1
ATOM 668 C C . LYS A 1 87 ? -12.447 14.382 -41.721 1.00 25.86 87 LYS A C 1
ATOM 670 O O . LYS A 1 87 ? -11.436 14.672 -42.349 1.00 25.86 87 LYS A O 1
ATOM 675 N N . GLY A 1 88 ? -12.457 13.468 -40.749 1.00 25.86 88 GLY A N 1
ATOM 676 C CA . GLY A 1 88 ? -11.300 12.632 -40.412 1.00 25.86 88 GLY A CA 1
ATOM 677 C C . GLY A 1 88 ? -11.655 11.523 -39.423 1.00 25.86 88 GLY A C 1
ATOM 678 O O . GLY A 1 88 ? -11.819 11.777 -38.240 1.00 25.86 88 GLY A O 1
ATOM 679 N N . LYS A 1 89 ? -11.818 10.299 -39.933 1.00 26.52 89 LYS A N 1
ATOM 680 C CA . LYS A 1 89 ? -12.055 9.056 -39.184 1.00 26.52 89 LYS A CA 1
ATOM 681 C C . LYS A 1 89 ? -10.760 8.592 -38.503 1.00 26.52 89 LYS A C 1
ATOM 683 O O . LYS A 1 89 ? -9.746 8.545 -39.188 1.00 26.52 89 LYS A O 1
ATOM 688 N N . SER A 1 90 ? -10.826 8.090 -37.270 1.00 27.53 90 SER A N 1
ATOM 689 C CA . SER A 1 90 ? -10.384 6.718 -36.972 1.00 27.53 90 SER A CA 1
ATOM 690 C C . SER A 1 90 ? -10.848 6.279 -35.585 1.00 27.53 90 SER A C 1
ATOM 692 O O . SER A 1 90 ? -10.827 7.051 -34.632 1.00 27.53 90 SER A O 1
ATOM 694 N N . ALA A 1 91 ? -11.311 5.037 -35.517 1.00 30.28 91 ALA A N 1
ATOM 695 C CA . ALA A 1 91 ? -11.883 4.389 -34.354 1.00 30.28 91 ALA A CA 1
ATOM 696 C C . ALA A 1 91 ? -10.797 3.678 -33.537 1.00 30.28 91 ALA A C 1
ATOM 698 O O . ALA A 1 91 ? -9.962 2.972 -34.097 1.00 30.28 91 ALA A O 1
ATOM 699 N N . GLY A 1 92 ? -10.882 3.799 -32.216 1.00 26.50 92 GLY A N 1
ATOM 700 C CA . GLY A 1 92 ? -10.188 2.963 -31.245 1.00 26.50 92 GLY A CA 1
ATOM 701 C C . GLY A 1 92 ? -11.052 2.872 -29.990 1.00 26.50 92 GLY A C 1
ATOM 702 O O . GLY A 1 92 ? -11.435 3.898 -29.438 1.00 26.50 92 GLY A O 1
ATOM 703 N N . LYS A 1 93 ? -11.422 1.646 -29.607 1.00 30.02 93 LYS A N 1
ATOM 704 C CA . LYS A 1 93 ? -12.095 1.268 -28.348 1.00 30.02 93 LYS A CA 1
ATOM 705 C C . LYS A 1 93 ? -11.400 1.995 -27.175 1.00 30.02 93 LYS A C 1
ATOM 707 O O . LYS A 1 93 ? -10.181 2.038 -27.161 1.00 30.02 93 LYS A O 1
ATOM 712 N N . GLY A 1 94 ? -12.055 2.626 -26.206 1.00 30.67 94 GLY A N 1
ATOM 713 C CA . GLY A 1 94 ? -13.225 2.171 -25.466 1.00 30.67 94 GLY A CA 1
ATOM 714 C C . GLY A 1 94 ? -12.831 1.902 -24.010 1.00 30.67 94 GLY A C 1
ATOM 715 O O . GLY A 1 94 ? -12.909 0.762 -23.582 1.00 30.67 94 GLY A O 1
ATOM 716 N N . TYR A 1 95 ? -12.412 2.944 -23.287 1.00 31.19 95 TYR A N 1
ATOM 717 C CA . TYR A 1 95 ? -12.459 3.031 -21.825 1.00 31.19 95 TYR A CA 1
ATOM 718 C C . TYR A 1 95 ? -12.897 4.458 -21.499 1.00 31.19 95 TYR A C 1
ATOM 720 O O . TYR A 1 95 ? -12.372 5.410 -22.078 1.00 31.19 95 TYR A O 1
ATOM 728 N N . ASN A 1 96 ? -13.907 4.614 -20.646 1.00 35.19 96 ASN A N 1
ATOM 729 C CA . ASN A 1 96 ? -14.293 5.921 -20.130 1.00 35.19 96 ASN A CA 1
ATOM 730 C C . ASN A 1 96 ? -13.091 6.462 -19.350 1.00 35.19 96 ASN A C 1
ATOM 732 O O . ASN A 1 96 ? -12.832 6.006 -18.240 1.00 35.19 96 ASN A O 1
ATOM 736 N N . ALA A 1 97 ? -12.315 7.363 -19.952 1.00 42.56 97 ALA A N 1
ATOM 737 C CA . ALA A 1 97 ? -11.207 8.014 -19.275 1.00 42.56 97 ALA A CA 1
ATOM 738 C C . ALA A 1 97 ? -11.798 8.885 -18.163 1.00 42.56 97 ALA A C 1
ATOM 740 O O . ALA A 1 97 ? -12.238 10.008 -18.408 1.00 42.56 97 ALA A O 1
ATOM 741 N N . HIS A 1 98 ? -11.870 8.337 -16.950 1.00 56.06 98 HIS A N 1
ATOM 742 C CA . HIS A 1 98 ? -12.021 9.141 -15.751 1.00 56.06 98 HIS A CA 1
ATOM 743 C C . HIS A 1 98 ? -10.832 10.096 -15.738 1.00 56.06 98 HIS A C 1
ATOM 745 O O . HIS A 1 98 ? -9.691 9.682 -15.544 1.00 56.06 98 HIS A O 1
ATOM 751 N N . SER A 1 99 ? -11.089 11.364 -16.052 1.00 76.00 99 SER A N 1
ATOM 752 C CA . SER A 1 99 ? -10.058 12.390 -16.007 1.00 76.00 99 SER A CA 1
ATOM 753 C C . SER A 1 99 ? -9.570 12.462 -14.563 1.00 76.00 99 SER A C 1
ATOM 755 O O . SER A 1 99 ? -10.377 12.498 -13.640 1.00 76.00 99 SER A O 1
ATOM 757 N N . CYS A 1 100 ? -8.268 12.447 -14.329 1.00 80.31 100 CYS A N 1
ATOM 758 C CA . CYS A 1 100 ? -7.723 12.677 -12.999 1.00 80.31 100 CYS A CA 1
ATOM 759 C C . CYS A 1 100 ? -6.823 13.908 -13.060 1.00 80.31 100 CYS A C 1
ATOM 761 O O . CYS A 1 100 ? -6.226 14.195 -14.102 1.00 80.31 100 CYS A O 1
ATOM 763 N N . ARG A 1 101 ? -6.727 14.657 -11.962 1.00 85.00 101 ARG A N 1
ATOM 764 C CA . ARG A 1 101 ? -5.780 15.771 -11.865 1.00 85.00 101 ARG A CA 1
ATOM 765 C C . ARG A 1 101 ? -5.259 15.913 -10.445 1.00 85.00 101 ARG A C 1
ATOM 767 O O . ARG A 1 101 ? -5.998 15.704 -9.489 1.00 85.00 101 ARG A O 1
ATOM 774 N N . PHE A 1 102 ? -4.004 16.326 -10.310 1.00 88.31 102 PHE A N 1
A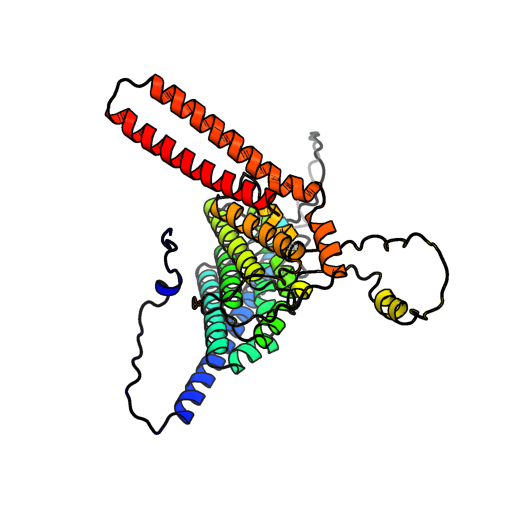TOM 775 C CA . PHE A 1 102 ? -3.478 16.733 -9.015 1.00 88.31 102 PHE A CA 1
ATOM 776 C C . PHE A 1 102 ? -4.125 18.029 -8.530 1.00 88.31 102 PHE A C 1
ATOM 778 O O . PHE A 1 102 ? -4.312 18.977 -9.299 1.00 88.31 102 PHE A O 1
ATOM 785 N N . MET A 1 103 ? -4.441 18.072 -7.239 1.00 85.62 103 MET A N 1
ATOM 786 C CA . MET A 1 103 ? -4.826 19.296 -6.560 1.00 85.62 103 MET A CA 1
ATOM 787 C C . MET A 1 103 ? -3.669 20.298 -6.646 1.00 85.62 103 MET A C 1
ATOM 789 O O . MET A 1 103 ? -2.530 19.935 -6.339 1.00 85.62 103 MET A O 1
ATOM 793 N N . PRO A 1 104 ? -3.933 21.552 -7.048 1.00 83.25 104 PRO A N 1
ATOM 794 C CA . PRO A 1 104 ? -2.907 22.580 -7.106 1.00 83.25 104 PRO A CA 1
ATOM 795 C C . PRO A 1 104 ? -2.560 23.011 -5.678 1.00 83.25 104 PRO A C 1
ATOM 797 O O . PRO A 1 104 ? -3.229 23.855 -5.088 1.00 83.25 104 PRO A O 1
ATOM 800 N N . PHE A 1 105 ? -1.551 22.375 -5.087 1.00 86.81 105 PHE A N 1
ATOM 801 C CA . PHE A 1 105 ? -1.033 22.766 -3.783 1.00 86.81 105 PHE A CA 1
ATOM 802 C C . PHE A 1 105 ? 0.082 23.788 -3.976 1.00 86.81 105 PHE A C 1
ATOM 804 O O . PHE A 1 105 ? 0.999 23.592 -4.775 1.00 86.81 105 PHE A O 1
ATOM 811 N N . ASP A 1 106 ? 0.040 24.860 -3.193 1.00 89.19 106 ASP A N 1
ATOM 812 C CA . ASP A 1 106 ? 1.195 25.733 -3.045 1.00 89.19 106 ASP A CA 1
ATOM 813 C C . ASP A 1 106 ? 2.317 24.954 -2.344 1.00 89.19 106 ASP A C 1
ATOM 815 O O . ASP A 1 106 ? 2.063 24.174 -1.423 1.00 89.19 106 ASP A O 1
ATOM 819 N N . SER A 1 107 ? 3.579 25.212 -2.703 1.00 91.31 107 SER A N 1
ATOM 820 C CA . SER A 1 107 ? 4.727 24.478 -2.134 1.00 91.31 107 SER A CA 1
ATOM 821 C C . SER A 1 107 ? 4.792 24.523 -0.597 1.00 91.31 107 SER A C 1
ATOM 823 O O . SER A 1 107 ? 5.315 23.602 0.030 1.00 91.31 107 SER A O 1
ATOM 825 N N . ALA A 1 108 ? 4.269 25.583 0.029 1.00 92.56 108 ALA A N 1
ATOM 826 C CA . ALA A 1 108 ? 4.185 25.677 1.486 1.00 92.56 108 ALA A CA 1
ATOM 827 C C . ALA A 1 108 ? 3.139 24.710 2.070 1.00 92.56 108 ALA A C 1
ATOM 829 O O . ALA A 1 108 ? 3.444 23.998 3.024 1.00 92.56 108 ALA A O 1
ATOM 830 N N . VAL A 1 109 ? 1.950 24.645 1.460 1.00 93.12 109 VAL A N 1
ATOM 831 C CA . VAL A 1 109 ? 0.845 23.764 1.871 1.00 93.12 109 VAL A CA 1
ATOM 832 C C . VAL A 1 109 ? 1.220 22.298 1.685 1.00 93.12 109 VAL A C 1
ATOM 834 O O . VAL A 1 109 ? 0.957 21.477 2.557 1.00 93.12 109 VAL A O 1
ATOM 837 N N . GLU A 1 110 ? 1.883 21.970 0.578 1.00 93.94 110 GLU A N 1
ATOM 838 C CA . GLU A 1 110 ? 2.375 20.618 0.306 1.00 93.94 110 GLU A CA 1
ATOM 839 C C . GLU A 1 110 ? 3.343 20.132 1.390 1.00 93.94 110 GLU A C 1
ATOM 841 O O . GLU A 1 110 ? 3.143 19.064 1.969 1.00 93.94 110 GLU A O 1
ATOM 846 N N . LYS A 1 111 ? 4.349 20.947 1.732 1.00 95.12 111 LYS A N 1
ATOM 847 C CA . LYS A 1 111 ? 5.322 20.618 2.784 1.00 95.12 111 LYS A CA 1
ATOM 848 C C . LYS A 1 111 ? 4.676 20.514 4.160 1.00 95.12 111 LYS A C 1
ATOM 850 O O . LYS A 1 111 ? 5.038 19.630 4.931 1.00 95.12 111 LYS A O 1
ATOM 855 N N . GLU A 1 112 ? 3.738 21.407 4.467 1.00 96.12 112 GLU A N 1
ATOM 856 C CA . GLU A 1 112 ? 2.999 21.361 5.726 1.00 96.12 112 GLU A CA 1
ATOM 857 C C . GLU A 1 112 ? 2.164 20.078 5.825 1.00 96.12 112 GLU A C 1
ATOM 859 O O . GLU A 1 112 ? 2.229 19.386 6.836 1.00 96.12 112 GLU A O 1
ATOM 864 N N . MET A 1 113 ? 1.451 19.700 4.762 1.00 96.25 113 MET A N 1
ATOM 865 C CA . MET A 1 113 ? 0.647 18.477 4.728 1.00 96.25 113 MET A CA 1
ATOM 866 C C . MET A 1 113 ? 1.502 17.215 4.909 1.00 96.25 113 MET A C 1
ATOM 868 O O . MET A 1 113 ? 1.146 16.344 5.703 1.00 96.25 113 MET A O 1
ATOM 872 N N . VAL A 1 114 ? 2.646 17.129 4.219 1.00 97.19 114 VAL A N 1
ATOM 873 C CA . VAL A 1 114 ? 3.625 16.038 4.389 1.00 97.19 114 VAL A CA 1
ATOM 874 C C . VAL A 1 114 ? 4.064 15.936 5.853 1.00 97.19 114 VAL A C 1
ATOM 876 O O . VAL A 1 114 ? 3.997 14.864 6.459 1.00 97.19 114 VAL A O 1
ATOM 879 N N . GLU A 1 115 ? 4.449 17.055 6.462 1.00 96.88 115 GLU A N 1
ATOM 880 C CA . GLU A 1 115 ? 4.901 17.076 7.852 1.00 96.88 115 GLU A CA 1
ATOM 881 C C . GLU A 1 115 ? 3.790 16.690 8.839 1.00 96.88 115 GLU A C 1
ATOM 883 O O . GLU A 1 115 ? 4.031 15.918 9.768 1.00 96.88 115 GLU A O 1
ATOM 888 N N . LEU A 1 116 ? 2.559 17.156 8.621 1.00 97.38 116 LEU A N 1
ATOM 889 C CA . LEU A 1 116 ? 1.412 16.816 9.463 1.00 97.38 116 LEU A CA 1
ATOM 890 C C . LEU A 1 116 ? 1.057 15.324 9.383 1.00 97.38 116 LEU A C 1
ATOM 892 O O . LEU A 1 116 ? 0.783 14.706 10.416 1.00 97.38 116 LEU A O 1
ATOM 896 N N . LEU A 1 117 ? 1.102 14.719 8.191 1.00 97.50 117 LEU A N 1
ATOM 897 C CA . LEU A 1 117 ? 0.880 13.278 8.009 1.00 97.50 117 LEU A CA 1
ATOM 898 C C . LEU A 1 117 ? 1.963 12.442 8.698 1.00 97.50 117 LEU A C 1
ATOM 900 O O . LEU A 1 117 ? 1.658 11.421 9.324 1.00 97.50 117 LEU A O 1
ATOM 904 N N . ARG A 1 118 ? 3.228 12.871 8.611 1.00 96.94 118 ARG A N 1
ATOM 905 C CA . ARG A 1 118 ? 4.349 12.234 9.316 1.00 96.94 118 ARG A CA 1
ATOM 906 C C . ARG A 1 118 ? 4.172 12.343 10.829 1.00 96.94 118 ARG A C 1
ATOM 908 O O . ARG A 1 118 ? 4.191 11.332 11.532 1.00 96.94 118 ARG A O 1
ATOM 915 N N . ARG A 1 119 ? 3.938 13.561 11.328 1.00 96.25 119 ARG A N 1
ATOM 916 C CA . ARG A 1 119 ? 3.804 13.857 12.759 1.00 96.25 119 ARG A CA 1
ATOM 917 C C . ARG A 1 119 ? 2.629 13.119 13.394 1.00 96.25 119 ARG A C 1
ATOM 919 O O . ARG A 1 119 ? 2.776 12.582 14.489 1.00 96.25 119 ARG A O 1
ATOM 926 N N . THR A 1 120 ? 1.497 13.044 12.696 1.00 95.94 120 THR A N 1
ATOM 927 C CA . THR A 1 120 ? 0.314 12.300 13.153 1.00 95.94 120 THR A CA 1
ATOM 928 C C . THR A 1 120 ? 0.649 10.823 13.363 1.00 95.94 120 THR A C 1
ATOM 930 O O . THR A 1 120 ? 0.374 10.285 14.432 1.00 95.94 120 THR A O 1
ATOM 933 N N . ALA A 1 121 ? 1.308 10.171 12.398 1.00 95.19 121 ALA A N 1
ATOM 934 C CA . ALA A 1 121 ? 1.707 8.771 12.545 1.00 95.19 121 ALA A CA 1
ATOM 935 C C . ALA A 1 121 ? 2.702 8.565 13.699 1.00 95.19 121 ALA A C 1
ATOM 937 O O . ALA A 1 121 ? 2.559 7.618 14.469 1.00 95.19 121 ALA A O 1
ATOM 938 N N . GLU A 1 122 ? 3.670 9.467 13.871 1.00 94.50 122 GLU A N 1
ATOM 939 C CA . GLU A 1 122 ? 4.635 9.403 14.976 1.00 94.50 122 GLU A CA 1
ATOM 940 C C . GLU A 1 122 ? 3.978 9.518 16.351 1.00 94.50 122 GLU A C 1
ATOM 942 O O . GLU A 1 122 ? 4.306 8.742 17.249 1.00 94.50 122 GLU A O 1
ATOM 947 N N . LEU A 1 123 ? 3.043 10.457 16.519 1.00 94.19 123 LEU A N 1
ATOM 948 C CA . LEU A 1 123 ? 2.304 10.638 17.769 1.00 94.19 123 LEU A CA 1
ATOM 949 C C . LEU A 1 123 ? 1.441 9.418 18.093 1.00 94.19 123 LEU A C 1
ATOM 951 O O . LEU A 1 123 ? 1.406 8.982 19.241 1.00 94.19 123 LEU A O 1
ATOM 955 N N . VAL A 1 124 ? 0.795 8.824 17.088 1.00 93.69 124 VAL A N 1
ATOM 956 C CA . VAL A 1 124 ? -0.032 7.624 17.278 1.00 93.69 124 VAL A CA 1
ATOM 957 C C . VAL A 1 124 ? 0.829 6.412 17.627 1.00 93.69 124 VAL A C 1
ATOM 959 O O . VAL A 1 124 ? 0.491 5.672 18.546 1.00 93.69 124 VAL A O 1
ATOM 962 N N . VAL A 1 125 ? 1.977 6.232 16.967 1.00 93.12 125 VAL A N 1
ATOM 963 C CA . VAL A 1 125 ? 2.941 5.170 17.305 1.00 93.12 125 VAL A CA 1
ATOM 964 C C . VAL A 1 125 ? 3.537 5.374 18.698 1.00 93.12 125 VAL A C 1
ATOM 966 O O . VAL A 1 125 ? 3.760 4.408 19.429 1.00 93.12 125 VAL A O 1
ATOM 969 N N . TYR A 1 126 ? 3.796 6.622 19.087 1.00 92.12 126 TYR A N 1
ATOM 970 C CA . TYR A 1 126 ? 4.213 6.947 20.445 1.00 92.12 126 TYR A CA 1
ATOM 971 C C . TYR A 1 126 ? 3.121 6.592 21.462 1.00 92.12 126 TYR A C 1
ATOM 973 O O . TYR A 1 126 ? 3.424 5.956 22.475 1.00 92.12 126 TYR A O 1
ATOM 981 N N . GLY A 1 127 ? 1.871 6.953 21.170 1.00 88.88 127 GLY A N 1
ATOM 982 C CA . GLY A 1 127 ? 0.701 6.631 21.980 1.00 88.88 127 GLY A CA 1
ATOM 983 C C . GLY A 1 127 ? 0.514 5.136 22.174 1.00 88.88 127 GLY A C 1
ATOM 984 O O . GLY A 1 127 ? 0.475 4.649 23.295 1.00 88.88 127 GLY A O 1
ATOM 985 N N . GLU A 1 128 ? 0.558 4.374 21.094 1.00 89.56 128 GLU A N 1
ATOM 986 C CA . GLU A 1 128 ? 0.461 2.916 21.129 1.00 89.56 128 GLU A CA 1
ATOM 987 C C . GLU A 1 128 ? 1.495 2.242 22.057 1.00 89.56 128 GLU A C 1
ATOM 989 O O . GLU A 1 128 ? 1.236 1.171 22.599 1.00 89.56 128 GLU A O 1
ATOM 994 N N . ARG A 1 129 ? 2.656 2.870 22.290 1.00 87.81 129 ARG A N 1
ATOM 995 C CA . ARG A 1 129 ? 3.697 2.347 23.193 1.00 87.81 129 ARG A CA 1
ATOM 996 C C . ARG A 1 129 ? 3.635 2.887 24.618 1.00 87.81 129 ARG A C 1
ATOM 998 O O . ARG A 1 129 ? 4.063 2.191 25.532 1.00 87.81 129 ARG A O 1
ATOM 1005 N N . ASN A 1 130 ? 3.198 4.133 24.800 1.00 86.69 130 ASN A N 1
ATOM 1006 C CA . ASN A 1 130 ? 3.364 4.860 26.065 1.00 86.69 130 ASN A CA 1
ATOM 1007 C C . ASN A 1 130 ? 2.049 5.393 26.648 1.00 86.69 130 ASN A C 1
ATOM 1009 O O . ASN A 1 130 ? 1.961 5.572 27.860 1.00 86.69 130 ASN A O 1
ATOM 1013 N N . ASN A 1 131 ? 1.049 5.668 25.809 1.00 80.81 131 ASN A N 1
ATOM 1014 C CA . ASN A 1 131 ? -0.240 6.222 26.208 1.00 80.81 131 ASN A CA 1
ATOM 1015 C C . ASN A 1 131 ? -1.373 5.810 25.245 1.00 80.81 131 ASN A C 1
ATOM 1017 O O . ASN A 1 131 ? -1.535 6.388 24.164 1.00 80.81 131 ASN A O 1
ATOM 1021 N N . GLN A 1 132 ? -2.200 4.862 25.684 1.00 85.25 132 GLN A N 1
ATOM 1022 C CA . GLN A 1 132 ? -3.300 4.319 24.888 1.00 85.25 132 GLN A CA 1
ATOM 1023 C C . GLN A 1 132 ? -4.372 5.367 24.532 1.00 85.25 132 GLN A C 1
ATOM 1025 O O . GLN A 1 132 ? -5.031 5.212 23.505 1.00 85.25 132 GLN A O 1
ATOM 1030 N N . ASP A 1 133 ? -4.489 6.468 25.284 1.00 87.94 133 ASP A N 1
ATOM 1031 C CA . ASP A 1 133 ? -5.475 7.530 25.031 1.00 87.94 133 ASP A CA 1
ATOM 1032 C C . ASP A 1 133 ? -5.265 8.203 23.666 1.00 87.94 133 ASP A C 1
ATOM 1034 O O . ASP A 1 133 ? -6.224 8.530 22.970 1.00 87.94 133 ASP A O 1
ATOM 1038 N N . LEU A 1 134 ? -4.008 8.367 23.237 1.00 90.06 134 LEU A N 1
ATOM 1039 C CA . LEU A 1 134 ? -3.670 8.925 21.920 1.00 90.06 134 LEU A CA 1
ATOM 1040 C C . LEU A 1 134 ? -4.156 8.020 20.785 1.00 90.06 134 LEU A C 1
ATOM 1042 O O . LEU A 1 134 ? -4.704 8.490 19.786 1.00 90.06 134 LEU A O 1
ATOM 1046 N N . PHE A 1 135 ? -3.957 6.711 20.945 1.00 91.06 135 PHE A N 1
ATOM 1047 C CA . PHE A 1 135 ? -4.399 5.722 19.971 1.00 91.06 135 PHE A CA 1
ATOM 1048 C C . PHE A 1 135 ? -5.929 5.601 19.955 1.00 91.06 135 PHE A C 1
ATOM 1050 O O . PHE A 1 135 ? -6.546 5.531 18.889 1.00 91.06 135 PHE A O 1
ATOM 1057 N N . GLN A 1 136 ? -6.556 5.635 21.131 1.00 90.50 136 GLN A N 1
ATOM 1058 C CA . GLN A 1 136 ? -8.007 5.643 21.255 1.00 90.50 136 GLN A CA 1
ATOM 1059 C C . GLN A 1 136 ? -8.607 6.882 20.583 1.00 90.50 136 GLN A C 1
ATOM 1061 O O . GLN A 1 136 ? -9.509 6.741 19.762 1.00 90.50 136 GLN A O 1
ATOM 1066 N N . TYR A 1 137 ? -8.054 8.072 20.831 1.00 91.94 137 TYR A N 1
ATOM 1067 C CA . TYR A 1 137 ? -8.483 9.307 20.176 1.00 91.94 137 TYR A CA 1
ATOM 1068 C C . TYR A 1 137 ? -8.359 9.227 18.647 1.00 91.94 137 TYR A C 1
ATOM 1070 O O . TYR A 1 137 ? -9.269 9.636 17.923 1.00 91.94 137 TYR A O 1
ATOM 1078 N N . PHE A 1 138 ? -7.258 8.660 18.142 1.00 92.88 138 PHE A N 1
ATOM 1079 C CA . PHE A 1 138 ? -7.064 8.412 16.711 1.00 92.88 138 PHE A CA 1
ATOM 1080 C C . PHE A 1 138 ? -8.183 7.542 16.114 1.00 92.88 138 PHE A C 1
ATOM 1082 O O . PHE A 1 138 ? -8.702 7.856 15.037 1.00 92.88 138 PHE A O 1
ATOM 1089 N N . CYS A 1 139 ? -8.587 6.485 16.824 1.00 91.25 139 CYS A N 1
ATOM 1090 C CA . CYS A 1 139 ? -9.681 5.607 16.410 1.00 91.25 139 CYS A CA 1
ATOM 1091 C C . CYS A 1 139 ? -11.046 6.305 16.502 1.00 91.25 139 CYS A C 1
ATOM 1093 O O . CYS A 1 139 ? -11.814 6.268 15.544 1.00 91.25 139 CYS A O 1
ATOM 1095 N N . GLU A 1 140 ? -11.335 6.989 17.612 1.00 91.56 140 GLU A N 1
ATOM 1096 C CA . GLU A 1 140 ? -12.600 7.704 17.847 1.00 91.56 140 GLU A CA 1
ATOM 1097 C C . GLU A 1 140 ? -12.853 8.805 16.813 1.00 91.56 140 GLU A C 1
ATOM 1099 O O . GLU A 1 140 ? -13.985 9.019 16.379 1.00 91.56 140 GLU A O 1
ATOM 1104 N N . ARG A 1 141 ? -11.795 9.502 16.387 1.00 91.06 141 ARG A N 1
ATOM 1105 C CA . ARG A 1 141 ? -11.865 10.538 15.347 1.00 91.06 141 ARG A CA 1
ATOM 1106 C C . ARG A 1 141 ? -11.785 9.989 13.926 1.00 91.06 141 ARG A C 1
ATOM 1108 O O . ARG A 1 141 ? -11.851 10.776 12.985 1.00 91.06 141 ARG A O 1
ATOM 1115 N N . ASN A 1 142 ? -11.649 8.673 13.770 1.00 91.31 142 ASN A N 1
ATOM 1116 C CA . ASN A 1 142 ? -11.481 7.985 12.495 1.00 91.31 142 ASN A CA 1
ATOM 1117 C C . ASN A 1 142 ? -10.394 8.632 11.615 1.00 91.31 142 ASN A C 1
ATOM 1119 O O . ASN A 1 142 ? -10.569 8.848 10.417 1.00 91.31 142 ASN A O 1
ATOM 1123 N N . VAL A 1 143 ? -9.257 8.977 12.223 1.00 93.19 143 VAL A N 1
ATOM 1124 C CA . VAL A 1 143 ? -8.173 9.703 11.540 1.00 93.19 143 VAL A CA 1
ATOM 1125 C C . VAL A 1 143 ? -7.583 8.870 10.402 1.00 93.19 143 VAL A C 1
ATOM 1127 O O . VAL A 1 143 ? -7.192 9.427 9.380 1.00 93.19 143 VAL A O 1
ATOM 1130 N N . LEU A 1 144 ? -7.588 7.538 10.534 1.00 93.62 144 LEU A N 1
ATOM 1131 C CA . LEU A 1 144 ? -7.239 6.625 9.445 1.00 93.62 144 LEU A CA 1
ATOM 1132 C C . LEU A 1 144 ? -8.086 6.906 8.201 1.00 93.62 144 LEU A C 1
ATOM 1134 O O . LEU A 1 144 ? -7.526 7.061 7.121 1.00 93.62 144 LEU A O 1
ATOM 1138 N N . ALA A 1 145 ? -9.409 7.034 8.351 1.00 92.56 145 ALA A N 1
ATOM 1139 C CA . ALA A 1 145 ? -10.288 7.357 7.234 1.00 92.56 145 ALA A CA 1
ATOM 1140 C C . ALA A 1 145 ? -9.945 8.704 6.604 1.00 92.56 145 ALA A C 1
ATOM 1142 O O . ALA A 1 145 ? -9.891 8.791 5.387 1.00 92.56 145 ALA A O 1
ATOM 1143 N N . ILE A 1 146 ? -9.630 9.723 7.410 1.00 92.81 146 ILE A N 1
ATOM 1144 C CA . ILE A 1 146 ? -9.217 11.038 6.897 1.00 92.81 146 ILE A CA 1
ATOM 1145 C C . ILE A 1 146 ? -7.959 10.904 6.027 1.00 92.81 146 ILE A C 1
ATOM 1147 O O . ILE A 1 146 ? -7.915 11.440 4.921 1.00 92.81 146 ILE A O 1
ATOM 1151 N N . ILE A 1 147 ? -6.946 10.171 6.501 1.00 94.69 147 ILE A N 1
ATOM 1152 C CA . ILE A 1 147 ? -5.705 9.941 5.748 1.00 94.69 147 ILE A CA 1
ATOM 1153 C C . ILE A 1 147 ? -6.001 9.177 4.452 1.00 94.69 147 ILE A C 1
ATOM 1155 O O . ILE A 1 147 ? -5.524 9.567 3.390 1.00 94.69 147 ILE A O 1
ATOM 1159 N N . VAL A 1 148 ? -6.813 8.120 4.507 1.00 94.31 148 VAL A N 1
ATOM 1160 C CA . VAL A 1 148 ? -7.177 7.338 3.317 1.00 94.31 148 VAL A CA 1
ATOM 1161 C C . VAL A 1 148 ? -8.002 8.157 2.327 1.00 94.31 148 VAL A C 1
ATOM 1163 O O . VAL A 1 148 ? -7.750 8.087 1.127 1.00 94.31 148 VAL A O 1
ATOM 1166 N N . ASP A 1 149 ? -8.951 8.962 2.792 1.00 92.75 149 ASP A N 1
ATOM 1167 C CA . ASP A 1 149 ? -9.770 9.820 1.937 1.00 92.75 149 ASP A CA 1
ATOM 1168 C C . ASP A 1 149 ? -8.897 10.876 1.236 1.00 92.75 149 ASP A C 1
ATOM 1170 O O . ASP A 1 149 ? -9.122 11.185 0.065 1.00 92.75 149 ASP A O 1
ATOM 1174 N N . ILE A 1 150 ? -7.851 11.387 1.899 1.00 93.00 150 ILE A N 1
ATOM 1175 C CA . ILE A 1 150 ? -6.834 12.237 1.260 1.00 93.00 150 ILE A CA 1
ATOM 1176 C C . ILE A 1 150 ? -6.107 11.457 0.159 1.00 93.00 150 ILE A C 1
ATOM 1178 O O . ILE A 1 150 ? -6.030 11.937 -0.968 1.00 93.00 150 ILE A O 1
ATOM 1182 N N . LEU A 1 151 ? -5.604 10.256 0.459 1.00 93.81 151 LEU A N 1
ATOM 1183 C CA . LEU A 1 151 ? -4.835 9.429 -0.482 1.00 93.81 151 LEU A CA 1
ATOM 1184 C C . LEU A 1 151 ? -5.653 8.955 -1.690 1.00 93.81 151 LEU A C 1
ATOM 1186 O O . LEU A 1 151 ? -5.135 8.849 -2.797 1.00 93.81 151 LEU A O 1
ATOM 1190 N N . THR A 1 152 ? -6.933 8.664 -1.502 1.00 90.19 152 THR A N 1
ATOM 1191 C CA . THR A 1 152 ? -7.839 8.223 -2.575 1.00 90.19 152 THR A CA 1
ATOM 1192 C C . THR A 1 152 ? -8.434 9.391 -3.360 1.00 90.19 152 THR A C 1
ATOM 1194 O O . THR A 1 152 ? -9.073 9.183 -4.390 1.00 90.19 152 THR A O 1
ATOM 1197 N N . GLY A 1 153 ? -8.230 10.625 -2.890 1.00 86.94 153 GLY A N 1
ATOM 1198 C CA . GLY A 1 153 ? -8.818 11.825 -3.474 1.00 86.94 153 GLY A CA 1
ATOM 1199 C C . GLY A 1 153 ? -10.276 12.074 -3.076 1.00 86.94 153 GLY A C 1
ATOM 1200 O O . GLY A 1 153 ? -10.846 13.098 -3.453 1.00 86.94 153 GLY A O 1
ATOM 1201 N N . LEU A 1 154 ? -10.884 11.189 -2.278 1.00 87.75 154 LEU A N 1
ATOM 1202 C CA . LEU A 1 154 ? -12.252 11.344 -1.773 1.00 87.75 154 LEU A CA 1
ATOM 1203 C C . LEU A 1 154 ? -12.409 12.594 -0.899 1.00 87.75 154 LEU A C 1
ATOM 1205 O O . LEU A 1 154 ? -13.445 13.252 -0.952 1.00 87.75 154 LEU A O 1
ATOM 1209 N N . ALA A 1 155 ? -11.360 12.985 -0.173 1.00 85.75 155 ALA A N 1
ATOM 1210 C CA . ALA A 1 155 ? -11.337 14.223 0.605 1.00 85.75 155 ALA A CA 1
ATOM 1211 C C . ALA A 1 155 ? -11.475 15.485 -0.271 1.00 85.75 155 ALA A C 1
ATOM 1213 O O . ALA A 1 155 ? -11.871 16.543 0.226 1.00 85.75 155 ALA A O 1
ATOM 1214 N N . PHE A 1 156 ? -11.162 15.376 -1.566 1.00 84.00 156 PHE A N 1
ATOM 1215 C CA . PHE A 1 156 ? -11.218 16.463 -2.545 1.00 84.00 156 PHE A CA 1
ATOM 1216 C C . PHE A 1 156 ? -12.373 16.317 -3.542 1.00 84.00 156 PHE A C 1
ATOM 1218 O O . PHE A 1 156 ? -12.520 17.130 -4.459 1.00 84.00 156 PHE A O 1
ATOM 1225 N N . ALA A 1 157 ? -13.205 15.285 -3.389 1.00 74.88 157 ALA A N 1
ATOM 1226 C CA . ALA A 1 157 ? -14.363 15.079 -4.240 1.00 74.88 157 ALA A CA 1
ATOM 1227 C C . ALA A 1 157 ? -15.403 16.177 -3.964 1.00 74.88 157 ALA A C 1
ATOM 1229 O O . ALA A 1 157 ? -16.056 16.199 -2.923 1.00 74.88 157 ALA A O 1
ATOM 1230 N N . THR A 1 158 ? -15.558 17.108 -4.906 1.00 63.09 158 THR A N 1
ATOM 1231 C CA . THR A 1 158 ? -16.623 18.117 -4.864 1.00 63.09 158 THR A CA 1
ATOM 1232 C C . THR A 1 158 ? -17.770 17.721 -5.787 1.00 63.09 158 THR A C 1
ATOM 1234 O O . THR A 1 158 ? -17.540 17.192 -6.870 1.00 63.09 158 THR A O 1
ATOM 1237 N N . GLU A 1 159 ? -19.014 18.028 -5.408 1.00 55.97 159 GLU A N 1
ATOM 1238 C CA . GLU A 1 159 ? -20.211 17.734 -6.223 1.00 55.97 159 GLU A CA 1
ATOM 1239 C C . GLU A 1 159 ? -20.159 18.361 -7.635 1.00 55.97 159 GLU A C 1
ATOM 1241 O O . GLU A 1 159 ? -20.842 17.906 -8.551 1.00 55.97 159 GLU A O 1
ATOM 1246 N N . ASN A 1 160 ? -19.311 19.377 -7.833 1.00 51.53 160 ASN A N 1
ATOM 1247 C CA . ASN A 1 160 ? -19.124 20.083 -9.101 1.00 51.53 160 ASN A CA 1
ATOM 1248 C C . ASN A 1 160 ? -18.057 19.475 -10.026 1.00 51.53 160 ASN A C 1
ATOM 1250 O O . ASN A 1 160 ? -17.896 19.953 -11.153 1.00 51.53 160 ASN A O 1
ATOM 1254 N N . THR A 1 161 ? -17.327 18.435 -9.611 1.00 55.50 161 THR A N 1
ATOM 1255 C CA . THR A 1 161 ? -16.316 17.804 -10.466 1.00 55.50 161 THR A CA 1
ATOM 1256 C C . THR A 1 161 ? -16.984 16.777 -11.386 1.00 55.50 161 THR A C 1
ATOM 1258 O O . THR A 1 161 ? -17.066 15.592 -11.077 1.00 55.50 161 THR A O 1
ATOM 1261 N N . MET A 1 162 ? -17.502 17.233 -12.534 1.00 55.19 162 MET A N 1
ATOM 1262 C CA . MET A 1 162 ? -18.090 16.372 -13.573 1.00 55.19 162 MET A CA 1
ATOM 1263 C C . MET A 1 162 ? -17.062 15.354 -14.102 1.00 55.19 162 MET A C 1
ATOM 1265 O O . MET A 1 162 ? -16.348 15.618 -15.066 1.00 55.19 162 MET A O 1
ATOM 1269 N N . GLY A 1 163 ? -16.981 14.184 -13.465 1.00 64.50 163 GLY A N 1
ATOM 1270 C CA . GLY A 1 163 ? -16.192 13.041 -13.931 1.00 64.50 163 GLY A CA 1
ATOM 1271 C C . GLY A 1 163 ? -14.672 13.179 -13.801 1.00 64.50 163 GLY A C 1
ATOM 1272 O O . GLY A 1 163 ? -13.964 12.375 -14.410 1.00 64.50 163 GLY A O 1
ATOM 1273 N N . CYS A 1 164 ? -14.175 14.163 -13.035 1.00 73.38 164 CYS A N 1
ATOM 1274 C CA . CYS A 1 164 ? -12.746 14.325 -12.765 1.00 73.38 164 CYS A CA 1
ATOM 1275 C C . CYS A 1 164 ? -12.415 14.080 -11.287 1.00 73.38 164 CYS A C 1
ATOM 1277 O O . CYS A 1 164 ? -12.933 14.782 -10.420 1.00 73.38 164 CYS A O 1
ATOM 1279 N N . THR A 1 165 ? -11.540 13.116 -11.000 1.00 82.19 165 THR A N 1
ATOM 1280 C CA . THR A 1 165 ? -11.080 12.828 -9.631 1.00 82.19 165 THR A CA 1
ATOM 1281 C C . THR A 1 165 ? -9.850 13.666 -9.309 1.00 82.19 165 THR A C 1
ATOM 1283 O O . THR A 1 165 ? -8.878 13.671 -10.068 1.00 82.19 165 THR A O 1
ATOM 1286 N N . MET A 1 166 ? -9.888 14.369 -8.179 1.00 85.62 166 MET A N 1
ATOM 1287 C CA . MET A 1 166 ? -8.775 15.190 -7.713 1.00 85.62 166 MET A CA 1
ATOM 1288 C C . MET A 1 166 ? -7.897 14.388 -6.754 1.00 85.62 166 MET A C 1
ATOM 1290 O O . MET A 1 166 ? -8.384 13.896 -5.740 1.00 85.62 166 MET A O 1
ATOM 1294 N N . LEU A 1 167 ? -6.612 14.258 -7.072 1.00 89.00 167 LEU A N 1
ATOM 1295 C CA . LEU A 1 167 ? -5.635 13.526 -6.263 1.00 89.00 167 LEU A CA 1
ATOM 1296 C C . LEU A 1 167 ? -4.708 14.493 -5.515 1.00 89.00 167 LEU A C 1
ATOM 1298 O O . LEU A 1 167 ? -4.433 15.584 -6.020 1.00 89.00 167 LEU A O 1
ATOM 1302 N N . PRO A 1 168 ? -4.192 14.128 -4.332 1.00 91.69 168 PRO A N 1
ATOM 1303 C CA . PRO A 1 168 ? -3.155 14.912 -3.672 1.00 91.69 168 PRO A CA 1
ATOM 1304 C C . PRO A 1 168 ? -1.850 14.890 -4.488 1.00 91.69 168 PRO A C 1
ATOM 1306 O O . PRO A 1 168 ? -1.622 13.943 -5.247 1.00 91.69 168 PRO A O 1
ATOM 1309 N N . PRO A 1 169 ? -0.963 15.887 -4.315 1.00 91.56 169 PRO A N 1
ATOM 1310 C CA . PRO A 1 169 ? 0.388 15.837 -4.867 1.00 91.56 169 PRO A CA 1
ATOM 1311 C C . PRO A 1 169 ? 1.122 14.547 -4.490 1.00 91.56 169 PRO A C 1
ATOM 1313 O O . PRO A 1 169 ? 0.890 13.966 -3.426 1.00 91.56 169 PRO A O 1
ATOM 1316 N N . LEU A 1 170 ? 2.048 14.123 -5.348 1.00 92.00 170 LEU A N 1
ATOM 1317 C CA . LEU A 1 170 ? 2.733 12.839 -5.211 1.00 92.00 170 LEU A CA 1
ATOM 1318 C C . LEU A 1 170 ? 3.522 12.718 -3.898 1.00 92.00 170 LEU A C 1
ATOM 1320 O O . LEU A 1 170 ? 3.457 11.686 -3.244 1.00 92.00 170 LEU A O 1
ATOM 1324 N N . SER A 1 171 ? 4.176 13.790 -3.451 1.00 93.50 171 SER A N 1
ATOM 1325 C CA . SER A 1 171 ? 4.878 13.852 -2.159 1.00 93.50 171 SER A CA 1
ATOM 1326 C C . SER A 1 171 ? 3.952 13.586 -0.961 1.00 93.50 171 SER A C 1
ATOM 1328 O O . SER A 1 171 ? 4.298 12.828 -0.054 1.00 93.50 171 SER A O 1
ATOM 1330 N N . VAL A 1 172 ? 2.746 14.163 -0.979 1.00 95.31 172 VAL A N 1
ATOM 1331 C CA . VAL A 1 172 ? 1.707 13.968 0.042 1.00 95.31 172 VAL A CA 1
ATOM 1332 C C . VAL A 1 172 ? 1.200 12.528 0.005 1.00 95.31 172 VAL A C 1
ATOM 1334 O O . VAL A 1 172 ? 1.048 11.906 1.058 1.00 95.31 172 VAL A O 1
ATOM 1337 N N . ALA A 1 173 ? 0.984 11.979 -1.195 1.00 95.44 173 ALA A N 1
ATOM 1338 C CA . ALA A 1 173 ? 0.567 10.593 -1.371 1.00 95.44 173 ALA A CA 1
ATOM 1339 C C . ALA A 1 173 ? 1.614 9.606 -0.830 1.00 95.44 173 ALA A C 1
ATOM 1341 O O . ALA A 1 173 ? 1.292 8.747 -0.006 1.00 95.44 173 ALA A O 1
ATOM 1342 N N . THR A 1 174 ? 2.876 9.778 -1.228 1.00 95.62 174 THR A N 1
ATOM 1343 C CA . THR A 1 174 ? 4.009 8.961 -0.779 1.00 95.62 174 THR A CA 1
ATOM 1344 C C . THR A 1 174 ? 4.144 9.001 0.740 1.00 95.62 174 THR A C 1
ATOM 1346 O O . THR A 1 174 ? 4.197 7.947 1.380 1.00 95.62 174 THR A O 1
ATOM 1349 N N . GLN A 1 175 ? 4.103 10.195 1.342 1.00 97.12 175 GLN A N 1
ATOM 1350 C CA . GLN A 1 175 ? 4.185 10.342 2.793 1.00 97.12 175 GLN A CA 1
ATOM 1351 C C . GLN A 1 175 ? 3.000 9.697 3.516 1.00 97.12 175 GLN A C 1
ATOM 1353 O O . GLN A 1 175 ? 3.200 9.047 4.539 1.00 97.12 175 GLN A O 1
ATOM 1358 N N . GLY A 1 176 ? 1.769 9.856 3.022 1.00 96.88 176 GLY A N 1
ATOM 1359 C CA . GLY A 1 176 ? 0.600 9.257 3.665 1.00 96.88 176 GLY A CA 1
ATOM 1360 C C . GLY A 1 176 ? 0.642 7.726 3.628 1.00 96.88 176 GLY A C 1
ATOM 1361 O O . GLY A 1 176 ? 0.403 7.085 4.652 1.00 96.88 176 GLY A O 1
ATOM 1362 N N . VAL A 1 177 ? 1.036 7.135 2.494 1.00 97.06 177 VAL A N 1
ATOM 1363 C CA . VAL A 1 177 ? 1.243 5.680 2.371 1.00 97.06 177 VAL A CA 1
ATOM 1364 C C . VAL A 1 177 ? 2.340 5.202 3.327 1.00 97.06 177 VAL A C 1
ATOM 1366 O O . VAL A 1 177 ? 2.150 4.220 4.050 1.00 97.06 177 VAL A O 1
ATOM 1369 N N . GLN A 1 178 ? 3.461 5.922 3.398 1.00 96.50 178 GLN A N 1
ATOM 1370 C CA . GLN A 1 178 ? 4.559 5.605 4.310 1.00 96.50 178 GLN A CA 1
ATOM 1371 C C . GLN A 1 178 ? 4.133 5.708 5.784 1.00 96.50 178 GLN A C 1
ATOM 1373 O O . GLN A 1 178 ? 4.426 4.813 6.579 1.00 96.50 178 GLN A O 1
ATOM 1378 N N . SER A 1 179 ? 3.402 6.761 6.151 1.00 96.38 179 SER A N 1
ATOM 1379 C CA . SER A 1 179 ? 2.838 6.959 7.489 1.00 96.38 179 SER A CA 1
ATOM 1380 C C . SER A 1 179 ? 1.930 5.794 7.893 1.00 96.38 179 SER A C 1
ATOM 1382 O O . SER A 1 179 ? 2.051 5.276 9.005 1.00 96.38 179 SER A O 1
ATOM 1384 N N . MET A 1 180 ? 1.077 5.318 6.979 1.00 95.81 180 MET A N 1
ATOM 1385 C CA . MET A 1 180 ? 0.226 4.149 7.217 1.00 95.81 180 MET A CA 1
ATOM 1386 C C . MET A 1 180 ? 1.034 2.860 7.388 1.00 95.81 180 MET A C 1
ATOM 1388 O O . MET A 1 180 ? 0.752 2.076 8.297 1.00 95.81 180 MET A O 1
ATOM 1392 N N . ALA A 1 181 ? 2.072 2.656 6.570 1.00 95.19 181 ALA A N 1
ATOM 1393 C CA . ALA A 1 181 ? 2.969 1.511 6.703 1.00 95.19 181 ALA A CA 1
ATOM 1394 C C . ALA A 1 181 ? 3.650 1.476 8.079 1.00 95.19 181 ALA A C 1
ATOM 1396 O O . ALA A 1 181 ? 3.670 0.428 8.729 1.00 95.19 181 ALA A O 1
ATOM 1397 N N . ILE A 1 182 ? 4.171 2.622 8.535 1.00 93.81 182 ILE A N 1
ATOM 1398 C CA . ILE A 1 182 ? 4.824 2.773 9.842 1.00 93.81 182 ILE A CA 1
ATOM 1399 C C . ILE A 1 182 ? 3.832 2.494 10.970 1.00 93.81 182 ILE A C 1
ATOM 1401 O O . ILE A 1 182 ? 4.162 1.753 11.896 1.00 93.81 182 ILE A O 1
ATOM 1405 N N . LEU A 1 183 ? 2.621 3.045 10.894 1.00 94.25 183 LEU A N 1
ATOM 1406 C CA . LEU A 1 183 ? 1.593 2.850 11.913 1.00 94.25 183 LEU A CA 1
ATOM 1407 C C . LEU A 1 183 ? 1.263 1.359 12.081 1.00 94.25 183 LEU A C 1
ATOM 1409 O O . LEU A 1 183 ? 1.402 0.820 13.178 1.00 94.25 183 LEU A O 1
ATOM 1413 N N . ILE A 1 184 ? 0.951 0.657 10.989 1.00 93.75 184 ILE A N 1
ATOM 1414 C CA . ILE A 1 184 ? 0.636 -0.784 11.010 1.00 93.75 184 ILE A CA 1
ATOM 1415 C C . ILE A 1 184 ? 1.827 -1.616 11.495 1.00 93.75 184 ILE A C 1
ATOM 1417 O O . ILE A 1 184 ? 1.668 -2.577 12.252 1.00 93.75 184 ILE A O 1
ATOM 1421 N N . GLN A 1 185 ? 3.044 -1.256 11.083 1.00 92.94 185 GLN A N 1
ATOM 1422 C CA . GLN A 1 185 ? 4.240 -1.985 11.487 1.00 92.94 185 GLN A CA 1
ATOM 1423 C C . GLN A 1 185 ? 4.530 -1.844 12.985 1.00 92.94 185 GLN A C 1
ATOM 1425 O O . GLN A 1 185 ? 5.069 -2.778 13.574 1.00 92.94 185 GLN A O 1
ATOM 1430 N N . ASN A 1 186 ? 4.155 -0.732 13.618 1.00 91.81 186 ASN A N 1
ATOM 1431 C CA . ASN A 1 186 ? 4.531 -0.439 15.000 1.00 91.81 186 ASN A CA 1
ATOM 1432 C C . ASN A 1 186 ? 3.444 -0.734 16.043 1.00 91.81 186 ASN A C 1
ATOM 1434 O O . ASN A 1 186 ? 3.739 -0.641 17.233 1.00 91.81 186 ASN A O 1
ATOM 1438 N N . VAL A 1 187 ? 2.241 -1.139 15.629 1.00 90.38 187 VAL A N 1
ATOM 1439 C CA . VAL A 1 187 ? 1.166 -1.522 16.557 1.00 90.38 187 VAL A CA 1
ATOM 1440 C C . VAL A 1 187 ? 1.499 -2.826 17.271 1.00 90.38 187 VAL A C 1
ATOM 1442 O O . VAL A 1 187 ? 1.716 -3.856 16.637 1.00 90.38 187 VAL A O 1
ATOM 1445 N N . SER A 1 188 ? 1.585 -2.801 18.593 1.00 87.38 188 SER A N 1
ATOM 1446 C CA . SER A 1 188 ? 1.978 -3.971 19.389 1.00 87.38 188 SER A CA 1
ATOM 1447 C C . SER A 1 188 ? 0.800 -4.604 20.112 1.00 87.38 188 SER A C 1
ATOM 1449 O O . SER A 1 188 ? 0.788 -5.817 20.309 1.00 87.38 188 SER A O 1
ATOM 1451 N N . ASN A 1 189 ? -0.190 -3.800 20.491 1.00 89.50 189 ASN A N 1
ATOM 1452 C CA . ASN A 1 189 ? -1.375 -4.263 21.177 1.00 89.50 189 ASN A CA 1
ATOM 1453 C C . ASN A 1 189 ? -2.313 -4.950 20.181 1.00 89.50 189 ASN A C 1
ATOM 1455 O O . ASN A 1 189 ? -2.649 -4.420 19.120 1.00 89.50 189 ASN A O 1
ATOM 1459 N N . VAL A 1 190 ? -2.750 -6.148 20.556 1.00 89.00 190 VAL A N 1
ATOM 1460 C CA . VAL A 1 190 ? -3.679 -6.965 19.783 1.00 89.00 190 VAL A CA 1
ATOM 1461 C C . VAL A 1 190 ? -4.984 -6.201 19.533 1.00 89.00 190 VAL A C 1
ATOM 1463 O O . VAL A 1 190 ? -5.417 -6.105 18.392 1.00 89.00 190 VAL A O 1
ATOM 1466 N N . GLN A 1 191 ? -5.567 -5.566 20.554 1.00 89.50 191 GLN A N 1
ATOM 1467 C CA . GLN A 1 191 ? -6.807 -4.790 20.416 1.00 89.50 191 GLN A CA 1
ATOM 1468 C C . GLN A 1 191 ? -6.647 -3.620 19.441 1.00 89.50 191 GLN A C 1
ATOM 1470 O O . GLN A 1 191 ? -7.491 -3.430 18.567 1.00 89.50 191 GLN A O 1
ATOM 1475 N N . SER A 1 192 ? -5.543 -2.877 19.549 1.00 91.00 192 SER A N 1
ATOM 1476 C CA . SER A 1 192 ? -5.207 -1.792 18.625 1.00 91.00 192 SER A CA 1
ATOM 1477 C C . SER A 1 192 ? -5.092 -2.296 17.184 1.00 91.00 192 SER A C 1
ATOM 1479 O O . SER A 1 192 ? -5.619 -1.675 16.263 1.00 91.00 192 SER A O 1
ATOM 1481 N N . LEU A 1 193 ? -4.459 -3.457 16.980 1.00 91.69 193 LEU A N 1
ATOM 1482 C CA . LEU A 1 193 ? -4.353 -4.084 15.663 1.00 91.69 193 LEU A CA 1
ATOM 1483 C C . LEU A 1 193 ? -5.734 -4.444 15.103 1.00 91.69 193 LEU A C 1
ATOM 1485 O O . LEU A 1 193 ? -6.025 -4.110 13.957 1.00 91.69 193 LEU A O 1
ATOM 1489 N N . TYR A 1 194 ? -6.594 -5.070 15.909 1.00 91.12 194 TYR A N 1
ATOM 1490 C CA . TYR A 1 194 ? -7.965 -5.400 15.512 1.00 91.12 194 TYR A CA 1
ATOM 1491 C C . TYR A 1 194 ? -8.768 -4.148 15.130 1.00 91.12 194 TYR A C 1
ATOM 1493 O O . TYR A 1 194 ? -9.451 -4.161 14.110 1.00 91.12 194 TYR A O 1
ATOM 1501 N N . LEU A 1 195 ? -8.647 -3.051 15.887 1.00 90.62 195 LEU A N 1
ATOM 1502 C CA . LEU A 1 195 ? -9.326 -1.785 15.581 1.00 90.62 195 LEU A CA 1
ATOM 1503 C C . LEU A 1 195 ? -8.861 -1.169 14.254 1.00 90.62 195 LEU A C 1
ATOM 1505 O O . LEU A 1 195 ? -9.681 -0.637 13.507 1.00 90.62 195 LEU A O 1
ATOM 1509 N N . LEU A 1 196 ? -7.567 -1.262 13.933 1.00 91.50 196 LEU A N 1
ATOM 1510 C CA . LEU A 1 196 ? -7.042 -0.777 12.654 1.00 91.50 196 LEU A CA 1
ATOM 1511 C C . LEU A 1 196 ? -7.489 -1.640 11.480 1.00 91.50 196 LEU A C 1
ATOM 1513 O O . LEU A 1 196 ? -7.906 -1.101 10.459 1.00 91.50 196 LEU A O 1
ATOM 1517 N N . LEU A 1 197 ? -7.390 -2.966 11.615 1.00 90.50 197 LEU A N 1
ATOM 1518 C CA . LEU A 1 197 ? -7.735 -3.900 10.541 1.00 90.50 197 LEU A CA 1
ATOM 1519 C C . LEU A 1 197 ? -9.241 -3.949 10.269 1.00 90.50 197 LEU A C 1
ATOM 1521 O O . LEU A 1 197 ? -9.646 -4.153 9.130 1.00 90.50 197 LEU A O 1
ATOM 1525 N N . ALA A 1 198 ? -10.069 -3.723 11.290 1.00 87.81 198 ALA A N 1
ATOM 1526 C CA . ALA A 1 198 ? -11.518 -3.628 11.141 1.00 87.81 198 ALA A CA 1
ATOM 1527 C C . ALA A 1 198 ? -11.977 -2.338 10.437 1.00 87.81 198 ALA A C 1
ATOM 1529 O O . ALA A 1 198 ? -13.157 -2.214 10.109 1.00 87.81 198 ALA A O 1
ATOM 1530 N N . ASN A 1 199 ? -11.084 -1.369 10.214 1.00 86.56 199 ASN A N 1
ATOM 1531 C CA . ASN A 1 199 ? -11.437 -0.135 9.531 1.00 86.56 199 ASN A CA 1
ATOM 1532 C C . ASN A 1 199 ? -11.623 -0.390 8.028 1.00 86.56 199 ASN A C 1
ATOM 1534 O O . ASN A 1 199 ? -10.670 -0.705 7.317 1.00 86.56 199 ASN A O 1
ATOM 1538 N N . GLU A 1 200 ? -12.844 -0.194 7.531 1.00 86.50 200 GLU A N 1
ATOM 1539 C CA . GLU A 1 200 ? -13.198 -0.373 6.115 1.00 86.50 200 GLU A CA 1
ATOM 1540 C C . GLU A 1 200 ? -12.316 0.450 5.163 1.00 86.50 200 GLU A C 1
ATOM 1542 O O . GLU A 1 200 ? -12.013 0.012 4.054 1.00 86.50 200 GLU A O 1
ATOM 1547 N N . ARG A 1 201 ? -11.806 1.600 5.618 1.00 88.88 201 ARG A N 1
ATOM 1548 C CA . ARG A 1 201 ? -10.941 2.465 4.808 1.00 88.88 201 ARG A CA 1
ATOM 1549 C C . ARG A 1 201 ? -9.567 1.865 4.571 1.00 88.88 201 ARG A C 1
ATOM 1551 O O . ARG A 1 201 ? -8.904 2.198 3.595 1.00 88.88 201 ARG A O 1
ATOM 1558 N N . LEU A 1 202 ? -9.137 0.924 5.402 1.00 90.88 202 LEU A N 1
ATOM 1559 C CA . LEU A 1 202 ? -7.923 0.180 5.112 1.00 90.88 202 LEU A CA 1
ATOM 1560 C C . LEU A 1 202 ? -8.079 -0.671 3.840 1.00 90.88 202 LEU A C 1
ATOM 1562 O O . LEU A 1 202 ? -7.131 -0.777 3.063 1.00 90.88 202 LEU A O 1
ATOM 1566 N N . ALA A 1 203 ? -9.272 -1.220 3.587 1.00 89.38 203 ALA A N 1
ATOM 1567 C CA . ALA A 1 203 ? -9.558 -1.956 2.357 1.00 89.38 203 ALA A CA 1
ATOM 1568 C C . ALA A 1 203 ? -9.550 -1.036 1.124 1.00 89.38 203 ALA A C 1
ATOM 1570 O O . ALA A 1 203 ? -9.012 -1.423 0.083 1.00 89.38 203 ALA A O 1
ATOM 1571 N N . ASP A 1 204 ? -10.058 0.194 1.254 1.00 91.00 204 ASP A N 1
ATOM 1572 C CA . ASP A 1 204 ? -9.959 1.223 0.208 1.00 91.00 204 ASP A CA 1
ATOM 1573 C C . ASP A 1 204 ? -8.493 1.565 -0.101 1.00 91.00 204 ASP A C 1
ATOM 1575 O O . ASP A 1 204 ? -8.106 1.669 -1.266 1.00 91.00 204 ASP A O 1
ATOM 1579 N N . LEU A 1 205 ? -7.648 1.668 0.932 1.00 93.44 205 LEU A N 1
ATOM 1580 C CA . LEU A 1 205 ? -6.217 1.929 0.767 1.00 93.44 205 LEU A CA 1
ATOM 1581 C C . LEU A 1 205 ? -5.483 0.771 0.084 1.00 93.44 205 LEU A C 1
ATOM 1583 O O . LEU A 1 205 ? -4.623 1.013 -0.757 1.00 93.44 205 LEU A O 1
ATOM 1587 N N . ILE A 1 206 ? -5.832 -0.486 0.377 1.00 93.75 206 ILE A N 1
ATOM 1588 C CA . ILE A 1 206 ? -5.302 -1.635 -0.379 1.00 93.75 206 ILE A CA 1
ATOM 1589 C C . ILE A 1 206 ? -5.657 -1.490 -1.865 1.00 93.75 206 ILE A C 1
ATOM 1591 O O . ILE A 1 206 ? -4.847 -1.807 -2.730 1.00 93.75 206 ILE A O 1
ATOM 1595 N N . LYS A 1 207 ? -6.845 -0.963 -2.176 1.00 90.75 207 LYS A N 1
ATOM 1596 C CA . LYS A 1 207 ? -7.327 -0.754 -3.544 1.00 90.75 207 LYS A CA 1
ATOM 1597 C C . LYS A 1 207 ? -6.859 0.574 -4.172 1.00 90.75 207 LYS A C 1
ATOM 1599 O O . LYS A 1 207 ? -7.282 0.859 -5.291 1.00 90.75 207 LYS A O 1
ATOM 1604 N N . LEU A 1 208 ? -5.933 1.323 -3.557 1.00 91.06 208 LEU A N 1
ATOM 1605 C CA . LEU A 1 208 ? -5.460 2.644 -4.011 1.00 91.06 208 LEU A CA 1
ATOM 1606 C C . LEU A 1 208 ? -5.075 2.690 -5.509 1.00 91.06 208 LEU A C 1
ATOM 1608 O O . LEU A 1 208 ? -4.088 2.062 -5.904 1.00 91.06 208 LEU A O 1
ATOM 1612 N N . PRO A 1 209 ? -5.785 3.447 -6.365 1.00 85.56 209 PRO A N 1
ATOM 1613 C CA . PRO A 1 209 ? -5.619 3.381 -7.818 1.00 85.56 209 PRO A CA 1
ATOM 1614 C C . PRO A 1 209 ? -4.336 4.085 -8.303 1.00 85.56 209 PRO A C 1
ATOM 1616 O O . PRO A 1 209 ? -4.365 5.226 -8.761 1.00 85.56 209 PRO A O 1
ATOM 1619 N N . LEU A 1 210 ? -3.192 3.396 -8.235 1.00 87.94 210 LEU A N 1
ATOM 1620 C CA . LEU A 1 210 ? -1.892 3.930 -8.671 1.00 87.94 210 LEU A CA 1
ATOM 1621 C C . LEU A 1 210 ? -1.851 4.315 -10.157 1.00 87.94 210 LEU A C 1
ATOM 1623 O O . LEU A 1 210 ? -1.141 5.248 -10.524 1.00 87.94 210 LEU A O 1
ATOM 1627 N N . GLU A 1 211 ? -2.649 3.663 -11.002 1.00 85.00 211 GLU A N 1
ATOM 1628 C CA . GLU A 1 211 ? -2.784 4.014 -12.423 1.00 85.00 211 GLU A CA 1
ATOM 1629 C C . GLU A 1 211 ? -3.284 5.451 -12.619 1.00 85.00 211 GLU A C 1
ATOM 1631 O O . GLU A 1 211 ? -2.913 6.124 -13.582 1.00 85.00 211 GLU A O 1
ATOM 1636 N N . MET A 1 212 ? -4.100 5.961 -11.688 1.00 84.75 212 MET A N 1
ATOM 1637 C CA . MET A 1 212 ? -4.547 7.351 -11.733 1.00 84.75 212 MET A CA 1
ATOM 1638 C C . MET A 1 212 ? -3.393 8.299 -11.407 1.00 84.75 212 MET A C 1
ATOM 1640 O O . MET A 1 212 ? -3.215 9.293 -12.100 1.00 84.75 212 MET A O 1
ATOM 1644 N N . TYR A 1 213 ? -2.548 7.970 -10.428 1.00 87.06 213 TYR A N 1
ATOM 1645 C CA . TYR A 1 213 ? -1.344 8.757 -10.138 1.00 87.06 213 TYR A CA 1
ATOM 1646 C C . TYR A 1 213 ? -0.394 8.816 -11.342 1.00 87.06 213 TYR A C 1
ATOM 1648 O O . TYR A 1 213 ? 0.106 9.891 -11.665 1.00 87.06 213 TYR A O 1
ATOM 1656 N N . GLN A 1 214 ? -0.230 7.695 -12.051 1.00 85.19 214 GLN A N 1
ATOM 1657 C CA . GLN A 1 214 ? 0.549 7.602 -13.292 1.00 85.19 214 GLN A CA 1
ATOM 1658 C C . GLN A 1 214 ? -0.067 8.414 -14.441 1.00 85.19 214 GLN A C 1
ATOM 1660 O O . GLN A 1 214 ? 0.631 9.103 -15.177 1.00 85.19 214 GLN A O 1
ATOM 1665 N N . SER A 1 215 ? -1.392 8.363 -14.593 1.00 80.75 215 SER A N 1
ATOM 1666 C CA . SER A 1 215 ? -2.104 9.056 -15.678 1.00 80.75 215 SER A CA 1
ATOM 1667 C C . SER A 1 215 ? -2.170 10.573 -15.473 1.00 80.75 215 SER A C 1
ATOM 1669 O O . SER A 1 215 ? -2.249 11.336 -16.435 1.00 80.75 215 SER A O 1
ATOM 1671 N N . CYS A 1 216 ? -2.148 11.015 -14.216 1.00 74.62 216 CYS A N 1
ATOM 1672 C CA . CYS A 1 216 ? -2.153 12.418 -13.817 1.00 74.62 216 CYS A CA 1
ATOM 1673 C C . CYS A 1 216 ? -0.782 13.099 -13.980 1.00 74.62 216 CYS A C 1
ATOM 1675 O O . CYS A 1 216 ? -0.702 14.332 -13.983 1.00 74.62 216 CYS A O 1
ATOM 1677 N N . SER A 1 217 ? 0.307 12.328 -14.050 1.00 59.72 217 SER A N 1
ATOM 1678 C CA . SER A 1 217 ? 1.660 12.862 -13.930 1.00 59.72 217 SER A CA 1
ATOM 1679 C C . SER A 1 217 ? 2.271 13.273 -15.268 1.00 59.72 217 SER A C 1
ATOM 1681 O O . SER A 1 217 ? 2.464 12.456 -16.159 1.00 59.72 217 SER A O 1
ATOM 1683 N N . GLY A 1 218 ? 2.684 14.541 -15.353 1.00 61.12 218 GLY A N 1
ATOM 1684 C CA . GLY A 1 218 ? 3.830 14.967 -16.166 1.00 61.12 218 GLY A CA 1
ATOM 1685 C C . GLY A 1 218 ? 5.153 14.943 -15.381 1.00 61.12 218 GLY A C 1
ATOM 1686 O O . GLY A 1 218 ? 6.023 15.755 -15.672 1.00 61.12 218 GLY A O 1
ATOM 1687 N N . HIS A 1 219 ? 5.242 14.111 -14.334 1.00 61.59 219 HIS A N 1
ATOM 1688 C CA . HIS A 1 219 ? 6.420 13.948 -13.468 1.00 61.59 219 HIS A CA 1
ATOM 1689 C C . HIS A 1 219 ? 7.307 12.807 -13.984 1.00 61.59 219 HIS A C 1
ATOM 1691 O O . HIS A 1 219 ? 6.853 11.997 -14.792 1.00 61.59 219 HIS A O 1
ATOM 1697 N N . ASP A 1 220 ? 8.553 12.756 -13.516 1.00 69.75 220 ASP A N 1
ATOM 1698 C CA . ASP A 1 220 ? 9.523 11.741 -13.922 1.00 69.75 220 ASP A CA 1
ATOM 1699 C C . ASP A 1 220 ? 9.125 10.348 -13.398 1.00 69.75 220 ASP A C 1
ATOM 1701 O O . ASP A 1 220 ? 8.601 10.206 -12.290 1.00 69.75 220 ASP A O 1
ATOM 1705 N N . ASP A 1 221 ? 9.446 9.297 -14.161 1.00 78.19 221 ASP A N 1
ATOM 1706 C CA . ASP A 1 221 ? 9.175 7.892 -13.797 1.00 78.19 221 ASP A CA 1
ATOM 1707 C C . ASP A 1 221 ? 9.740 7.506 -12.410 1.00 78.19 221 ASP A C 1
ATOM 1709 O O . ASP A 1 221 ? 9.251 6.581 -11.755 1.00 78.19 221 ASP A O 1
ATOM 1713 N N . ALA A 1 222 ? 10.761 8.231 -11.938 1.00 82.69 222 ALA A N 1
ATOM 1714 C CA . ALA A 1 222 ? 11.393 8.031 -10.638 1.00 82.69 222 ALA A CA 1
ATOM 1715 C C . ALA A 1 222 ? 10.444 8.293 -9.455 1.00 82.69 222 ALA A C 1
ATOM 1717 O O . ALA A 1 222 ? 10.396 7.478 -8.532 1.00 82.69 222 ALA A O 1
ATOM 1718 N N . ASP A 1 223 ? 9.655 9.371 -9.488 1.00 84.94 223 ASP A N 1
ATOM 1719 C CA . ASP A 1 223 ? 8.790 9.741 -8.358 1.00 84.94 223 ASP A CA 1
ATOM 1720 C C . ASP A 1 223 ? 7.628 8.740 -8.204 1.00 84.94 223 ASP A C 1
ATOM 1722 O O . ASP A 1 223 ? 7.219 8.367 -7.101 1.00 84.94 223 ASP A O 1
ATOM 1726 N N . ILE A 1 224 ? 7.104 8.246 -9.329 1.00 88.06 224 ILE A N 1
ATOM 1727 C CA . ILE A 1 224 ? 6.071 7.199 -9.355 1.00 88.06 224 ILE A CA 1
ATOM 1728 C C . ILE A 1 224 ? 6.625 5.867 -8.834 1.00 88.06 224 ILE A C 1
ATOM 1730 O O . ILE A 1 224 ? 5.926 5.131 -8.124 1.00 88.06 224 ILE A O 1
ATOM 1734 N N . SER A 1 225 ? 7.878 5.548 -9.170 1.00 88.50 225 SER A N 1
ATOM 1735 C CA . SER A 1 225 ? 8.568 4.367 -8.646 1.00 88.50 225 SER A CA 1
ATOM 1736 C C . SER A 1 225 ? 8.744 4.448 -7.125 1.00 88.50 225 SER A C 1
ATOM 1738 O O . SER A 1 225 ? 8.533 3.456 -6.419 1.00 88.50 225 SER A O 1
ATOM 1740 N N . GLU A 1 226 ? 9.025 5.639 -6.586 1.00 91.56 226 GLU A N 1
ATOM 1741 C CA . GLU A 1 226 ? 9.087 5.869 -5.139 1.00 91.56 226 GLU A CA 1
ATOM 1742 C C . GLU A 1 226 ? 7.731 5.617 -4.461 1.00 91.56 226 GLU A C 1
ATOM 1744 O O . GLU A 1 226 ? 7.668 4.884 -3.465 1.00 91.56 226 GLU A O 1
ATOM 1749 N N . LEU A 1 227 ? 6.632 6.155 -5.005 1.00 93.12 227 LEU A N 1
ATOM 1750 C CA . LEU A 1 227 ? 5.288 5.877 -4.483 1.00 93.12 227 LEU A CA 1
ATOM 1751 C C . LEU A 1 227 ? 4.987 4.371 -4.509 1.00 93.12 227 LEU A C 1
ATOM 1753 O O . LEU A 1 227 ? 4.515 3.818 -3.515 1.00 93.12 227 LEU A O 1
ATOM 1757 N N . SER A 1 228 ? 5.300 3.696 -5.617 1.00 92.81 228 SER A N 1
ATOM 1758 C CA . SER A 1 228 ? 5.068 2.254 -5.788 1.00 92.81 228 SER A CA 1
ATOM 1759 C C . SER A 1 228 ? 5.869 1.423 -4.779 1.00 92.81 228 SER A C 1
ATOM 1761 O O . SER A 1 228 ? 5.344 0.488 -4.173 1.00 92.81 228 SER A O 1
ATOM 1763 N N . THR A 1 229 ? 7.120 1.810 -4.524 1.00 93.69 229 THR A N 1
ATOM 1764 C CA . THR A 1 229 ? 8.001 1.178 -3.531 1.00 93.69 229 THR A CA 1
ATOM 1765 C C . THR A 1 229 ? 7.450 1.316 -2.112 1.00 93.69 229 THR A C 1
ATOM 1767 O O . THR A 1 229 ? 7.401 0.339 -1.352 1.00 93.69 229 THR A O 1
ATOM 1770 N N . ASN A 1 230 ? 6.985 2.514 -1.752 1.00 95.12 230 ASN A N 1
ATOM 1771 C CA . ASN A 1 230 ? 6.351 2.759 -0.458 1.00 95.12 230 ASN A CA 1
ATOM 1772 C C . ASN A 1 230 ? 5.015 2.015 -0.331 1.00 95.12 230 ASN A C 1
ATOM 1774 O O . ASN A 1 230 ? 4.723 1.450 0.723 1.00 95.12 230 ASN A O 1
ATOM 1778 N N . PHE A 1 231 ? 4.238 1.935 -1.411 1.00 96.50 231 PHE A N 1
ATOM 1779 C CA . PHE A 1 231 ? 2.975 1.205 -1.440 1.00 96.50 231 PHE A CA 1
ATOM 1780 C C . PHE A 1 231 ? 3.160 -0.301 -1.252 1.00 96.50 231 PHE A C 1
ATOM 1782 O O . PHE A 1 231 ? 2.501 -0.903 -0.407 1.00 96.50 231 PHE A O 1
ATOM 1789 N N . VAL A 1 232 ? 4.111 -0.922 -1.950 1.00 94.56 232 VAL A N 1
ATOM 1790 C CA . VAL A 1 232 ? 4.404 -2.347 -1.738 1.00 94.56 232 VAL A CA 1
ATOM 1791 C C . VAL A 1 232 ? 4.979 -2.603 -0.342 1.00 94.56 232 VAL A C 1
ATOM 1793 O O . VAL A 1 232 ? 4.664 -3.621 0.276 1.00 94.56 232 VAL A O 1
ATOM 1796 N N . SER A 1 233 ? 5.737 -1.658 0.222 1.00 94.31 233 SER A N 1
ATOM 1797 C CA . SER A 1 233 ? 6.170 -1.728 1.625 1.00 94.31 233 SER A CA 1
ATOM 1798 C C . SER A 1 233 ? 4.988 -1.666 2.602 1.00 94.31 233 SER A C 1
ATOM 1800 O O . SER A 1 233 ? 4.965 -2.411 3.581 1.00 94.31 233 SER A O 1
ATOM 1802 N N . PHE A 1 234 ? 3.971 -0.851 2.316 1.00 96.56 234 PHE A N 1
ATOM 1803 C CA . PHE A 1 234 ? 2.704 -0.846 3.049 1.00 96.56 234 PHE A CA 1
ATOM 1804 C C . PHE A 1 234 ? 1.971 -2.196 2.946 1.00 96.56 234 PHE A C 1
ATOM 1806 O O . PHE A 1 234 ? 1.598 -2.761 3.977 1.00 96.56 234 PHE A O 1
ATOM 1813 N N . LEU A 1 235 ? 1.829 -2.764 1.740 1.00 96.06 235 LEU A N 1
ATOM 1814 C CA . LEU A 1 235 ? 1.216 -4.089 1.558 1.00 96.06 235 LEU A CA 1
ATOM 1815 C C . LEU A 1 235 ? 1.982 -5.170 2.331 1.00 96.06 235 LEU A C 1
ATOM 1817 O O . LEU A 1 235 ? 1.376 -6.039 2.957 1.00 96.06 235 LEU A O 1
ATOM 1821 N N . LYS A 1 236 ? 3.318 -5.092 2.352 1.00 93.81 236 LYS A N 1
ATOM 1822 C CA . LYS A 1 236 ? 4.165 -5.984 3.149 1.00 93.81 236 LYS A CA 1
ATOM 1823 C C . LYS A 1 236 ? 3.877 -5.840 4.642 1.00 93.81 236 LYS A C 1
ATOM 1825 O O . LYS A 1 236 ? 3.749 -6.855 5.322 1.00 93.81 236 LYS A O 1
ATOM 1830 N N . SER A 1 237 ? 3.753 -4.615 5.156 1.00 94.12 237 SER A N 1
ATOM 1831 C CA . SER A 1 237 ? 3.395 -4.375 6.560 1.00 94.12 237 SER A CA 1
ATOM 1832 C C . SER A 1 237 ? 2.055 -5.018 6.924 1.00 94.12 237 SER A C 1
ATOM 1834 O O . SER A 1 237 ? 1.952 -5.602 7.998 1.00 94.12 237 SER A O 1
ATOM 1836 N N . LEU A 1 238 ? 1.064 -4.988 6.027 1.00 93.75 238 LEU A N 1
ATOM 1837 C CA . LEU A 1 238 ? -0.204 -5.703 6.211 1.00 93.75 238 LEU A CA 1
ATOM 1838 C C . LEU A 1 238 ? -0.034 -7.223 6.173 1.00 93.75 238 LEU A C 1
ATOM 1840 O O . LEU A 1 238 ? -0.504 -7.913 7.075 1.00 93.75 238 LEU A O 1
ATOM 1844 N N . ALA A 1 239 ? 0.678 -7.744 5.174 1.00 91.44 239 ALA A N 1
ATOM 1845 C CA . ALA A 1 239 ? 0.914 -9.178 5.029 1.00 91.44 239 ALA A CA 1
ATOM 1846 C C . ALA A 1 239 ? 1.632 -9.777 6.251 1.00 91.44 239 ALA A C 1
ATOM 1848 O O . ALA A 1 239 ? 1.330 -10.891 6.661 1.00 91.44 239 ALA A O 1
ATOM 1849 N N . MET A 1 240 ? 2.535 -9.022 6.883 1.00 89.69 240 MET A N 1
ATOM 1850 C CA . MET A 1 240 ? 3.217 -9.426 8.120 1.00 89.69 240 MET A CA 1
ATOM 1851 C C . MET A 1 240 ? 2.293 -9.472 9.347 1.00 89.69 240 MET A C 1
ATOM 1853 O O . MET A 1 240 ? 2.648 -10.081 10.354 1.00 89.69 240 MET A O 1
ATOM 1857 N N . ARG A 1 241 ? 1.128 -8.817 9.292 1.00 88.38 241 ARG A N 1
ATOM 1858 C CA . ARG A 1 241 ? 0.092 -8.862 10.338 1.00 88.38 241 ARG A CA 1
ATOM 1859 C C . ARG A 1 241 ? -0.987 -9.901 10.062 1.00 88.38 241 ARG A C 1
ATOM 1861 O O . ARG A 1 241 ? -1.859 -10.094 10.908 1.00 88.38 241 ARG A O 1
ATOM 1868 N N . MET A 1 242 ? -0.930 -10.560 8.909 1.00 87.19 242 MET A N 1
ATOM 1869 C CA . MET A 1 242 ? -1.870 -11.593 8.514 1.00 87.19 242 MET A CA 1
ATOM 1870 C C . MET A 1 242 ? -1.522 -12.920 9.194 1.00 87.19 242 MET A C 1
ATOM 1872 O O . MET A 1 242 ? -0.448 -13.483 8.992 1.00 87.19 242 MET A O 1
ATOM 1876 N N . ASN A 1 243 ? -2.448 -13.419 10.003 1.00 84.06 243 ASN A N 1
ATOM 1877 C CA . ASN A 1 243 ? -2.384 -14.718 10.661 1.00 84.06 243 ASN A CA 1
ATOM 1878 C C . ASN A 1 243 ? -3.786 -15.345 10.677 1.00 84.06 243 ASN A C 1
ATOM 1880 O O . ASN A 1 243 ? -4.731 -14.766 10.147 1.00 84.06 243 ASN A O 1
ATOM 1884 N N . SER A 1 244 ? -3.937 -16.522 11.273 1.00 78.50 244 SER A N 1
ATOM 1885 C CA . SER A 1 244 ? -5.218 -17.232 11.322 1.00 78.50 244 SER A CA 1
ATOM 1886 C C . SER A 1 244 ? -6.361 -16.455 11.981 1.00 78.50 244 SER A C 1
ATOM 1888 O O . SER A 1 244 ? -7.512 -16.687 11.624 1.00 78.50 244 SER A O 1
ATOM 1890 N N . GLU A 1 245 ? -6.069 -15.523 12.889 1.00 81.44 245 GLU A N 1
ATOM 1891 C CA . GLU A 1 245 ? -7.082 -14.717 13.574 1.00 81.44 245 GLU A CA 1
ATOM 1892 C C . GLU A 1 245 ? -7.427 -13.425 12.814 1.00 81.44 245 GLU A C 1
ATOM 1894 O O . GLU A 1 245 ? -8.573 -12.976 12.804 1.00 81.44 245 GLU A O 1
ATOM 1899 N N . THR A 1 246 ? -6.441 -12.818 12.147 1.00 87.00 246 THR A N 1
ATOM 1900 C CA . THR A 1 246 ? -6.607 -11.546 11.427 1.00 87.00 246 THR A CA 1
ATOM 1901 C C . THR A 1 246 ? -6.969 -11.723 9.955 1.00 87.00 246 THR A C 1
ATOM 1903 O O . THR A 1 246 ? -7.400 -10.766 9.312 1.00 87.00 246 THR A O 1
ATOM 1906 N N . LEU A 1 247 ? -6.837 -12.934 9.405 1.00 85.19 247 LEU A N 1
ATOM 1907 C CA . LEU A 1 247 ? -7.084 -13.224 7.990 1.00 85.19 247 LEU A CA 1
ATOM 1908 C C . LEU A 1 247 ? -8.481 -12.802 7.528 1.00 85.19 247 LEU A C 1
ATOM 1910 O O . LEU A 1 247 ? -8.637 -12.312 6.413 1.00 85.19 247 LEU A O 1
ATOM 1914 N N . GLN A 1 248 ? -9.480 -12.926 8.401 1.00 83.50 248 GLN A N 1
ATOM 1915 C CA . GLN A 1 248 ? -10.857 -12.526 8.112 1.00 83.50 248 GLN A CA 1
ATOM 1916 C C . GLN A 1 248 ? -11.003 -11.048 7.704 1.00 83.50 248 GLN A C 1
ATOM 1918 O O . GLN A 1 248 ? -11.930 -10.728 6.970 1.00 83.50 248 GLN A O 1
ATOM 1923 N N . PHE A 1 249 ? -10.093 -10.155 8.123 1.00 85.94 249 PHE A N 1
ATOM 1924 C CA . PHE A 1 249 ? -10.121 -8.735 7.733 1.00 85.94 249 PHE A CA 1
ATOM 1925 C C . PHE A 1 249 ? -9.643 -8.495 6.299 1.00 85.94 249 PHE A C 1
ATOM 1927 O O . PHE A 1 249 ? -9.928 -7.453 5.717 1.00 85.94 249 PHE A O 1
ATOM 1934 N N . PHE A 1 250 ? -8.926 -9.456 5.718 1.00 86.88 250 PHE A N 1
ATOM 1935 C CA . PHE A 1 250 ? -8.385 -9.365 4.363 1.00 86.88 250 PHE A CA 1
ATOM 1936 C C . PHE A 1 250 ? -9.231 -10.108 3.325 1.00 86.88 250 PHE A C 1
ATOM 1938 O O . PHE A 1 250 ? -8.909 -10.066 2.136 1.00 86.88 250 PHE A O 1
ATOM 1945 N N . LEU A 1 251 ? -10.302 -10.776 3.760 1.00 85.12 251 LEU A N 1
ATOM 1946 C CA . LEU A 1 251 ? -11.210 -11.534 2.909 1.00 85.12 251 LEU A CA 1
ATOM 1947 C C . LEU A 1 251 ? -12.566 -10.838 2.843 1.00 85.12 251 LEU A C 1
ATOM 1949 O O . LEU A 1 251 ? -13.166 -10.510 3.863 1.00 85.12 251 LEU A O 1
ATOM 1953 N N . THR A 1 252 ? -13.079 -10.648 1.631 1.00 81.06 252 THR A N 1
ATOM 1954 C CA . THR A 1 252 ? -14.454 -10.190 1.417 1.00 81.06 252 THR A CA 1
ATOM 1955 C C . THR A 1 252 ? -15.266 -11.319 0.800 1.00 81.06 252 THR A C 1
ATOM 1957 O O . THR A 1 252 ? -14.882 -11.911 -0.208 1.00 81.06 252 THR A O 1
ATOM 1960 N N . PHE A 1 253 ? -16.397 -11.627 1.430 1.00 74.69 253 PHE A N 1
ATOM 1961 C CA . PHE A 1 253 ? -17.347 -12.626 0.955 1.00 74.69 253 PHE A CA 1
ATOM 1962 C C . PHE A 1 253 ? -18.560 -11.898 0.354 1.00 74.69 253 PHE A C 1
ATOM 1964 O O . PHE A 1 253 ? -19.133 -11.049 1.046 1.00 74.69 253 PHE A O 1
ATOM 1971 N N . PRO A 1 254 ? -18.971 -12.198 -0.891 1.00 62.53 254 PRO A N 1
ATOM 1972 C CA . PRO A 1 254 ? -20.111 -11.545 -1.527 1.00 62.53 254 PRO A CA 1
ATOM 1973 C C . PRO A 1 254 ? -21.406 -11.733 -0.716 1.00 62.53 254 PRO A C 1
ATOM 1975 O O . PRO A 1 254 ? -21.667 -12.798 -0.146 1.00 62.53 254 PRO A O 1
ATOM 1978 N N . GLU A 1 255 ? -22.213 -10.668 -0.640 1.00 51.12 255 GLU A N 1
ATOM 1979 C CA . GLU A 1 255 ? -23.337 -10.523 0.301 1.00 51.12 255 GLU A CA 1
ATOM 1980 C C . GLU A 1 255 ? -24.464 -11.551 0.151 1.00 51.12 255 GLU A C 1
ATOM 1982 O O . GLU A 1 255 ? -25.181 -11.795 1.126 1.00 51.12 255 GLU A O 1
ATOM 1987 N N . GLU A 1 256 ? -24.606 -12.193 -1.013 1.00 48.62 256 GLU A N 1
ATOM 1988 C CA . GLU A 1 256 ? -25.762 -13.034 -1.367 1.00 48.62 256 GLU A CA 1
ATOM 1989 C C . GLU A 1 256 ? -26.039 -14.199 -0.400 1.00 48.62 256 GLU A C 1
ATOM 1991 O O . GLU A 1 256 ? -27.101 -14.815 -0.474 1.00 48.62 256 GLU A O 1
ATOM 1996 N N . ARG A 1 257 ? -25.149 -14.506 0.556 1.00 49.88 257 ARG A N 1
ATOM 1997 C CA . ARG A 1 257 ? -25.379 -15.581 1.532 1.00 49.88 257 ARG A CA 1
ATOM 1998 C C . ARG A 1 257 ? -24.950 -15.340 2.981 1.00 49.88 257 ARG A C 1
ATOM 2000 O O . ARG A 1 257 ? -24.869 -16.318 3.729 1.00 49.88 257 ARG A O 1
ATOM 2007 N N . ARG A 1 258 ? -24.859 -14.093 3.470 1.00 46.56 258 ARG A N 1
ATOM 2008 C CA . ARG A 1 258 ? -24.888 -13.873 4.944 1.00 46.56 258 ARG A CA 1
ATOM 2009 C C . ARG A 1 258 ? -26.140 -14.497 5.595 1.00 46.56 258 ARG A C 1
ATOM 2011 O O . ARG A 1 258 ? -26.074 -14.949 6.732 1.00 46.56 258 ARG A O 1
ATOM 2018 N N . GLN A 1 259 ? -27.238 -14.629 4.843 1.00 42.06 259 GLN A N 1
ATOM 2019 C CA . GLN A 1 259 ? -28.483 -15.280 5.282 1.00 42.06 259 GLN A CA 1
ATOM 2020 C C . GLN A 1 259 ? -28.467 -16.824 5.215 1.00 42.06 259 GLN A C 1
ATOM 2022 O O . GLN A 1 259 ? -29.277 -17.470 5.872 1.00 42.06 259 GLN A O 1
ATOM 2027 N N . SER A 1 260 ? -27.551 -17.450 4.465 1.00 42.03 260 SER A N 1
ATOM 2028 C CA . SER A 1 260 ? -27.500 -18.920 4.328 1.00 42.03 260 SER A CA 1
ATOM 2029 C C . SER A 1 260 ? -26.568 -19.593 5.340 1.00 42.03 260 SER A C 1
ATOM 2031 O O . SER A 1 260 ? -26.696 -20.796 5.570 1.00 42.03 260 SER A O 1
ATOM 2033 N N . LEU A 1 261 ? -25.641 -18.844 5.946 1.00 46.25 261 LEU A N 1
ATOM 2034 C CA . LEU A 1 261 ? -24.728 -19.354 6.976 1.00 46.25 261 LEU A CA 1
ATOM 2035 C C . LEU A 1 261 ? -25.446 -19.611 8.310 1.00 46.25 261 LEU A C 1
ATOM 2037 O O . LEU A 1 261 ? -25.099 -20.557 9.011 1.00 46.25 261 LEU A O 1
ATOM 2041 N N . THR A 1 262 ? -26.488 -18.839 8.628 1.00 44.09 262 THR A N 1
ATOM 2042 C CA . THR A 1 262 ? -27.326 -19.047 9.821 1.00 44.09 262 THR A CA 1
ATOM 2043 C C . THR A 1 262 ? -28.375 -20.144 9.622 1.00 44.09 262 THR A C 1
ATOM 2045 O O . THR A 1 262 ? -28.675 -20.875 10.560 1.00 44.09 262 THR A O 1
ATOM 2048 N N . ALA A 1 263 ? -28.891 -20.323 8.401 1.00 40.53 263 ALA A N 1
ATOM 2049 C CA . ALA A 1 263 ? -29.887 -21.354 8.099 1.00 40.53 263 ALA A CA 1
ATOM 2050 C C . ALA A 1 263 ? -29.296 -22.778 8.046 1.00 40.53 263 ALA A C 1
ATOM 2052 O O . ALA A 1 263 ? -29.950 -23.736 8.450 1.00 40.53 263 ALA A O 1
ATOM 2053 N N . SER A 1 264 ? -28.047 -22.934 7.590 1.00 42.22 264 SER A N 1
ATOM 2054 C CA . SER A 1 264 ? -27.431 -24.260 7.415 1.00 42.22 264 SER A CA 1
ATOM 2055 C C . SER A 1 264 ? -26.904 -24.891 8.712 1.00 42.22 264 SER A C 1
ATOM 2057 O O . SER A 1 264 ? -26.658 -26.094 8.731 1.00 42.22 264 SER A O 1
ATOM 2059 N N . ALA A 1 265 ? -26.731 -24.117 9.789 1.00 44.47 265 ALA A N 1
ATOM 2060 C CA . ALA A 1 265 ? -26.343 -24.644 11.102 1.00 44.47 265 ALA A CA 1
ATOM 2061 C C . ALA A 1 265 ? -27.531 -25.256 11.873 1.00 44.47 265 ALA A C 1
ATOM 2063 O O . ALA A 1 265 ? -27.326 -26.033 12.799 1.00 44.47 265 ALA A O 1
ATOM 2064 N N . ALA A 1 266 ? -28.770 -24.942 11.480 1.00 40.91 266 ALA A N 1
ATOM 2065 C CA . ALA A 1 266 ? -29.982 -25.399 12.160 1.00 40.91 266 ALA A CA 1
ATOM 2066 C C . ALA A 1 266 ? -30.509 -26.765 11.674 1.00 40.91 266 ALA A C 1
ATOM 2068 O O . ALA A 1 266 ? -31.503 -27.242 12.211 1.00 40.91 266 ALA A O 1
ATOM 2069 N N . HIS A 1 267 ? -29.870 -27.397 10.679 1.00 38.09 267 HIS A N 1
ATOM 2070 C CA . HIS A 1 267 ? -30.386 -28.617 10.040 1.00 38.09 267 HIS A CA 1
ATOM 2071 C C . HIS A 1 267 ? -29.437 -29.829 10.078 1.00 38.09 267 HIS A C 1
ATOM 2073 O O . HIS A 1 267 ? -29.644 -30.786 9.339 1.00 38.09 267 HIS A O 1
ATOM 2079 N N . PHE A 1 268 ? -28.430 -29.828 10.960 1.00 38.81 268 PHE A N 1
ATOM 2080 C CA . PHE A 1 268 ? -27.669 -31.038 11.302 1.00 38.81 268 PHE A CA 1
ATOM 2081 C C . PHE A 1 268 ? -28.434 -31.867 12.350 1.00 38.81 268 PHE A C 1
ATOM 2083 O O . PHE A 1 268 ? -28.030 -31.981 13.506 1.00 38.81 268 PHE A O 1
ATOM 2090 N N . SER A 1 269 ? -29.574 -32.427 11.945 1.00 32.72 269 SER A N 1
ATOM 2091 C CA . SER A 1 269 ? -30.146 -33.604 12.601 1.00 32.72 269 SER A CA 1
ATOM 2092 C C . SER A 1 269 ? -29.383 -34.828 12.099 1.00 32.72 269 SER A C 1
ATOM 2094 O O . SER A 1 269 ? -29.246 -35.029 10.894 1.00 32.72 269 SER A O 1
ATOM 2096 N N . LEU A 1 270 ? -28.859 -35.612 13.038 1.00 41.91 270 LEU A N 1
ATOM 2097 C CA . LEU A 1 270 ? -28.306 -36.939 12.800 1.00 41.91 270 LEU A CA 1
ATOM 2098 C C . LEU A 1 270 ? -29.457 -37.875 12.430 1.00 41.91 270 LEU A C 1
ATOM 2100 O O . LEU A 1 270 ? -30.207 -38.244 13.324 1.00 41.91 270 LEU A O 1
ATOM 2104 N N . ASP A 1 271 ? -29.575 -38.257 11.164 1.00 37.41 271 ASP A N 1
ATOM 2105 C CA . ASP A 1 271 ? -30.252 -39.497 10.793 1.00 37.41 271 ASP A CA 1
ATOM 2106 C C . ASP A 1 271 ? -29.447 -40.199 9.689 1.00 37.41 271 ASP A C 1
ATOM 2108 O O . ASP A 1 271 ? -29.087 -39.604 8.670 1.00 37.41 271 ASP A O 1
ATOM 2112 N N . ASP A 1 272 ? -29.110 -41.452 10.000 1.00 47.44 272 ASP A N 1
ATOM 2113 C CA . ASP A 1 272 ? -28.590 -42.526 9.149 1.00 47.44 272 ASP A CA 1
ATOM 2114 C C . ASP A 1 272 ? -29.296 -42.567 7.784 1.00 47.44 272 ASP A C 1
ATOM 2116 O O . ASP A 1 272 ? -30.522 -42.635 7.751 1.00 47.44 272 ASP A O 1
ATOM 2120 N N . ASP A 1 273 ? -28.550 -42.545 6.675 1.00 39.59 273 ASP A N 1
ATOM 2121 C CA . ASP A 1 273 ? -28.493 -43.639 5.685 1.00 39.59 273 ASP A CA 1
ATOM 2122 C C . ASP A 1 273 ? -27.704 -43.233 4.420 1.00 39.59 273 ASP A C 1
ATOM 2124 O O . ASP A 1 273 ? -27.481 -42.062 4.114 1.00 39.59 273 ASP A O 1
ATOM 2128 N N . ASP A 1 274 ? -27.253 -44.262 3.716 1.00 42.38 274 ASP A N 1
ATOM 2129 C CA . ASP A 1 274 ? -26.278 -44.331 2.631 1.00 42.38 274 ASP A CA 1
ATOM 2130 C C . ASP A 1 274 ? -26.274 -43.278 1.491 1.00 42.38 274 ASP A C 1
ATOM 2132 O O . ASP A 1 274 ? -27.273 -42.9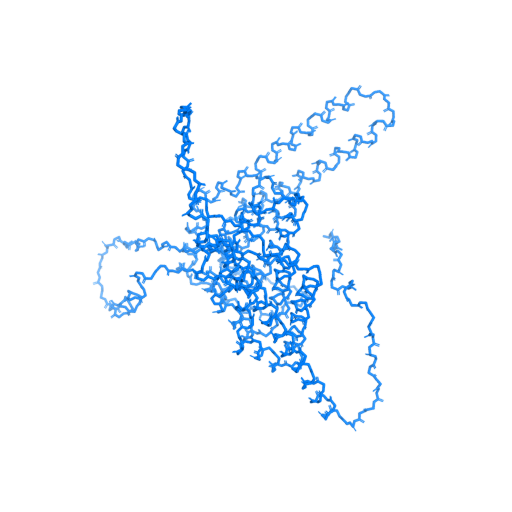53 0.856 1.00 42.38 274 ASP A O 1
ATOM 2136 N N . ASN A 1 275 ? -25.035 -42.947 1.096 1.00 42.50 275 ASN A N 1
ATOM 2137 C CA . ASN A 1 275 ? -24.579 -42.791 -0.292 1.00 42.50 275 ASN A CA 1
ATOM 2138 C C . ASN A 1 275 ? -25.199 -41.680 -1.163 1.00 42.50 275 ASN A C 1
ATOM 2140 O O . ASN A 1 275 ? -25.645 -41.947 -2.279 1.00 42.50 275 ASN A O 1
ATOM 2144 N N . ASP A 1 276 ? -25.065 -40.423 -0.733 1.00 34.25 276 ASP A N 1
ATOM 2145 C CA . ASP A 1 276 ? -25.130 -39.282 -1.647 1.00 34.25 276 ASP A CA 1
ATOM 2146 C C . ASP A 1 276 ? -23.806 -38.514 -1.689 1.00 34.25 276 ASP A C 1
ATOM 2148 O O . ASP A 1 276 ? -23.265 -38.031 -0.688 1.00 34.25 276 ASP A O 1
ATOM 2152 N N . ILE A 1 277 ? -23.282 -38.426 -2.911 1.00 40.12 277 ILE A N 1
ATOM 2153 C CA . ILE A 1 277 ? -22.178 -37.579 -3.345 1.00 40.12 277 ILE A CA 1
ATOM 2154 C C . ILE A 1 277 ? -22.406 -36.196 -2.742 1.00 40.12 277 ILE A C 1
ATOM 2156 O O . ILE A 1 277 ? -23.295 -35.463 -3.170 1.00 40.12 277 ILE A O 1
ATOM 2160 N N . ARG A 1 278 ? -21.609 -35.851 -1.723 1.00 40.00 278 ARG A N 1
ATOM 2161 C CA . ARG A 1 278 ? -21.615 -34.526 -1.103 1.00 40.00 278 ARG A CA 1
ATOM 2162 C C . ARG A 1 278 ? -21.377 -33.505 -2.204 1.00 40.00 278 ARG A C 1
ATOM 2164 O O . ARG A 1 278 ? -20.243 -33.293 -2.628 1.00 40.00 278 ARG A O 1
ATOM 2171 N N . VAL A 1 279 ? -22.461 -32.893 -2.668 1.00 40.03 279 VAL A N 1
ATOM 2172 C CA . VAL A 1 279 ? -22.451 -31.715 -3.521 1.00 40.03 279 VAL A CA 1
ATOM 2173 C C . VAL A 1 279 ? -21.672 -30.665 -2.742 1.00 40.03 279 VAL A C 1
ATOM 2175 O O . VAL A 1 279 ? -22.191 -30.047 -1.814 1.00 40.03 279 VAL A O 1
ATOM 2178 N N . MET A 1 280 ? -20.383 -30.532 -3.064 1.00 40.44 280 MET A N 1
ATOM 2179 C CA . MET A 1 280 ? -19.561 -29.421 -2.609 1.00 40.44 280 MET A CA 1
ATOM 2180 C C . MET A 1 280 ? -20.353 -28.161 -2.966 1.00 40.44 280 MET A C 1
ATOM 2182 O O . MET A 1 280 ? -20.683 -27.978 -4.142 1.00 40.44 280 MET A O 1
ATOM 2186 N N . PRO A 1 281 ? -20.754 -27.336 -1.984 1.00 43.59 281 PRO A N 1
ATOM 2187 C CA . PRO A 1 281 ? -21.533 -26.151 -2.283 1.00 43.59 281 PRO A CA 1
ATOM 2188 C C . PRO A 1 281 ? -20.704 -25.312 -3.249 1.00 43.59 281 PRO A C 1
ATOM 2190 O O . PRO A 1 281 ? -19.523 -25.094 -2.977 1.00 43.59 281 PRO A O 1
ATOM 2193 N N . ALA A 1 282 ? -21.319 -24.911 -4.371 1.00 46.19 282 ALA A N 1
ATOM 2194 C CA . ALA A 1 282 ? -20.736 -24.054 -5.402 1.00 46.19 282 ALA A CA 1
ATOM 2195 C C . ALA A 1 282 ? -19.713 -23.099 -4.774 1.00 46.19 282 ALA A C 1
ATOM 2197 O O . ALA A 1 282 ? -20.086 -22.286 -3.919 1.00 46.19 282 ALA A O 1
ATOM 2198 N N . MET A 1 283 ? -18.434 -23.328 -5.098 1.00 54.75 283 MET A N 1
ATOM 2199 C CA . MET A 1 283 ? -17.290 -22.713 -4.429 1.00 54.75 283 MET A CA 1
ATOM 2200 C C . MET A 1 283 ? -17.486 -21.203 -4.386 1.00 54.75 283 MET A C 1
ATOM 2202 O O . MET A 1 283 ? -17.663 -20.552 -5.411 1.00 54.75 283 MET A O 1
ATOM 2206 N N . VAL A 1 284 ? -17.528 -20.680 -3.165 1.00 58.50 284 VAL A N 1
ATOM 2207 C CA . VAL A 1 284 ? -17.761 -19.268 -2.878 1.00 58.50 284 VAL A CA 1
ATOM 2208 C C . VAL A 1 284 ? -16.636 -18.462 -3.519 1.00 58.50 284 VAL A C 1
ATOM 2210 O O . VAL A 1 284 ? -15.468 -18.673 -3.195 1.00 58.50 284 VAL A O 1
ATOM 2213 N N . GLU A 1 285 ? -16.985 -17.553 -4.425 1.00 69.25 285 GLU A N 1
ATOM 2214 C CA . GLU A 1 285 ? -16.037 -16.589 -4.969 1.00 69.25 285 GLU A CA 1
ATOM 2215 C C . GLU A 1 285 ? -15.673 -15.611 -3.850 1.00 69.25 285 GLU A C 1
ATOM 2217 O O . GLU A 1 285 ? -16.489 -14.803 -3.419 1.00 69.25 285 GLU A O 1
ATOM 2222 N N . VAL A 1 286 ? -14.478 -15.767 -3.290 1.00 80.44 286 VAL A N 1
ATOM 2223 C CA . VAL A 1 286 ? -13.943 -14.862 -2.270 1.00 80.44 286 VAL A CA 1
ATOM 2224 C C . VAL A 1 286 ? -13.087 -13.815 -2.942 1.00 80.44 286 VAL A C 1
ATOM 2226 O O . VAL A 1 286 ? -12.304 -14.139 -3.831 1.00 80.44 286 VAL A O 1
ATOM 2229 N N . GLU A 1 287 ? -13.205 -12.571 -2.497 1.00 86.56 287 GLU A N 1
ATOM 2230 C CA . GLU A 1 287 ? -12.250 -11.529 -2.835 1.00 86.56 287 GLU A CA 1
ATOM 2231 C C . GLU A 1 287 ? -11.138 -11.501 -1.793 1.00 86.56 287 GLU A C 1
ATOM 2233 O O . GLU A 1 287 ? -11.389 -11.448 -0.587 1.00 86.56 287 GLU A O 1
ATOM 2238 N N . PHE A 1 288 ? -9.901 -11.470 -2.276 1.00 90.12 288 PHE A N 1
ATOM 2239 C CA . PHE A 1 288 ? -8.722 -11.271 -1.450 1.00 90.12 288 PHE A CA 1
ATOM 2240 C C . PHE A 1 288 ? -7.945 -10.057 -1.973 1.00 90.12 288 PHE A C 1
ATOM 2242 O O . PHE A 1 288 ? -6.982 -10.216 -2.728 1.00 90.12 288 PHE A O 1
ATOM 2249 N N . PRO A 1 289 ? -8.350 -8.828 -1.598 1.00 90.94 289 PRO A N 1
ATOM 2250 C CA . PRO A 1 289 ? -7.789 -7.607 -2.166 1.00 90.94 289 PRO A CA 1
ATOM 2251 C C . PRO A 1 289 ? -6.279 -7.486 -1.974 1.00 90.94 289 PRO A C 1
ATOM 2253 O O . PRO A 1 289 ? -5.586 -7.087 -2.902 1.00 90.94 289 PRO A O 1
ATOM 2256 N N . LEU A 1 290 ? -5.753 -7.872 -0.806 1.00 92.31 290 LEU A N 1
ATOM 2257 C CA . LEU A 1 290 ? -4.314 -7.809 -0.532 1.00 92.31 290 LEU A CA 1
ATOM 2258 C C . LEU A 1 290 ? -3.513 -8.720 -1.476 1.00 92.31 290 LEU A C 1
ATOM 2260 O O . LEU A 1 290 ? -2.504 -8.288 -2.029 1.00 92.31 290 LEU A O 1
ATOM 2264 N N . TYR A 1 291 ? -3.978 -9.956 -1.690 1.00 92.25 291 TYR A N 1
ATOM 2265 C CA . TYR A 1 291 ? -3.341 -10.895 -2.613 1.00 92.25 291 TYR A CA 1
ATOM 2266 C C . TYR A 1 291 ? -3.453 -10.415 -4.064 1.00 92.25 291 TYR A C 1
ATOM 2268 O O . TYR A 1 291 ? -2.448 -10.340 -4.768 1.00 92.25 291 TYR A O 1
ATOM 2276 N N . ALA A 1 292 ? -4.663 -10.044 -4.498 1.00 91.44 292 ALA A N 1
ATOM 2277 C CA . ALA A 1 292 ? -4.906 -9.556 -5.852 1.00 91.44 292 ALA A CA 1
ATOM 2278 C C . ALA A 1 292 ? -4.028 -8.340 -6.173 1.00 91.44 292 ALA A C 1
ATOM 2280 O O . ALA A 1 292 ? -3.419 -8.280 -7.238 1.00 91.44 292 ALA A O 1
ATOM 2281 N N . ARG A 1 293 ? -3.888 -7.418 -5.214 1.00 92.38 293 ARG A N 1
ATOM 2282 C CA . ARG A 1 293 ? -3.055 -6.231 -5.389 1.00 92.38 293 ARG A CA 1
ATOM 2283 C C . ARG A 1 293 ? -1.569 -6.519 -5.374 1.00 92.38 293 ARG A C 1
ATOM 2285 O O . ARG A 1 293 ? -0.857 -5.927 -6.170 1.00 92.38 293 ARG A O 1
ATOM 2292 N N . ALA A 1 294 ? -1.085 -7.443 -4.547 1.00 93.38 294 ALA A N 1
ATOM 2293 C CA . ALA A 1 294 ? 0.310 -7.874 -4.627 1.00 93.38 294 ALA A CA 1
ATOM 2294 C C . ALA A 1 294 ? 0.629 -8.516 -5.994 1.00 93.38 294 ALA A C 1
ATOM 2296 O O . ALA A 1 294 ? 1.694 -8.275 -6.560 1.00 93.38 294 ALA A O 1
ATOM 2297 N N . LEU A 1 295 ? -0.304 -9.278 -6.567 1.00 91.69 295 LEU A N 1
ATOM 2298 C CA . LEU A 1 295 ? -0.103 -9.948 -7.852 1.00 91.69 295 LEU A CA 1
ATOM 2299 C C . LEU A 1 295 ? 0.162 -8.967 -9.010 1.00 91.69 295 LEU A C 1
ATOM 2301 O O . LEU A 1 295 ? 0.991 -9.252 -9.872 1.00 91.69 295 LEU A O 1
ATOM 2305 N N . GLU A 1 296 ? -0.458 -7.784 -9.000 1.00 91.38 296 GLU A N 1
ATOM 2306 C CA . GLU A 1 296 ? -0.227 -6.725 -10.001 1.00 91.38 296 GLU A CA 1
ATOM 2307 C C . GLU A 1 296 ? 1.242 -6.249 -10.040 1.00 91.38 296 GLU A C 1
ATOM 2309 O O . GLU A 1 296 ? 1.771 -5.904 -11.101 1.00 91.38 296 GLU A O 1
ATOM 2314 N N . PHE A 1 297 ? 1.944 -6.303 -8.902 1.00 91.38 297 PHE A N 1
ATOM 2315 C CA . PHE A 1 297 ? 3.358 -5.921 -8.789 1.00 91.38 297 PHE A CA 1
ATOM 2316 C C . PHE A 1 297 ? 4.338 -7.058 -9.083 1.00 91.38 297 PHE A C 1
ATOM 2318 O O . PHE A 1 297 ? 5.546 -6.832 -9.093 1.00 91.38 297 PHE A O 1
ATOM 2325 N N . CYS A 1 298 ? 3.857 -8.273 -9.354 1.00 88.19 298 CYS A N 1
ATOM 2326 C CA . CYS A 1 298 ? 4.730 -9.399 -9.693 1.00 88.19 298 CYS A CA 1
ATOM 2327 C C . CYS A 1 298 ? 5.267 -9.322 -11.135 1.00 88.19 298 CYS A C 1
ATOM 2329 O O . CYS A 1 298 ? 6.076 -10.153 -11.535 1.00 88.19 298 CYS A O 1
ATOM 2331 N N . THR A 1 299 ? 4.832 -8.339 -11.930 1.00 87.44 299 THR A N 1
ATOM 2332 C CA . THR A 1 299 ? 5.199 -8.196 -13.345 1.00 87.44 299 THR A CA 1
ATOM 2333 C C . THR A 1 299 ? 6.690 -7.904 -13.558 1.00 87.44 299 THR A C 1
ATOM 2335 O O . THR A 1 299 ? 7.358 -7.264 -12.747 1.00 87.44 299 THR A O 1
ATOM 2338 N N . ALA A 1 300 ? 7.229 -8.357 -14.697 1.00 75.44 300 ALA A N 1
ATOM 2339 C CA . ALA A 1 300 ? 8.658 -8.239 -15.008 1.00 75.44 300 ALA A CA 1
ATOM 2340 C C . ALA A 1 300 ? 9.128 -6.792 -15.258 1.00 75.44 300 ALA A C 1
ATOM 2342 O O . ALA A 1 300 ? 10.323 -6.525 -15.239 1.00 75.44 300 ALA A O 1
ATOM 2343 N N . SER A 1 301 ? 8.197 -5.863 -15.492 1.00 79.38 301 SER A N 1
ATOM 2344 C CA . SER A 1 301 ? 8.483 -4.438 -15.686 1.00 79.38 301 SER A CA 1
ATOM 2345 C C . SER A 1 301 ? 8.717 -3.671 -14.384 1.00 79.38 301 SER A C 1
ATOM 2347 O O . SER A 1 301 ? 9.121 -2.515 -14.438 1.00 79.38 301 SER A O 1
ATOM 2349 N N . GLN A 1 302 ? 8.425 -4.274 -13.229 1.00 84.94 302 GLN A N 1
ATOM 2350 C CA . GLN A 1 302 ? 8.608 -3.635 -11.928 1.00 84.94 302 GLN A CA 1
ATOM 2351 C C . GLN A 1 302 ? 10.060 -3.720 -11.458 1.00 84.94 302 GLN A C 1
ATOM 2353 O O . GLN A 1 302 ? 10.801 -4.636 -11.828 1.00 84.94 302 GLN A O 1
ATOM 2358 N N . ASP A 1 303 ? 10.441 -2.786 -10.586 1.00 85.44 303 ASP A N 1
ATOM 2359 C CA . ASP A 1 303 ? 11.723 -2.831 -9.888 1.00 85.44 303 ASP A CA 1
ATOM 2360 C C . ASP A 1 303 ? 11.895 -4.158 -9.123 1.00 85.44 303 ASP A C 1
ATOM 2362 O O . ASP A 1 303 ? 10.927 -4.732 -8.608 1.00 85.44 303 ASP A O 1
ATOM 2366 N N . SER A 1 304 ? 13.136 -4.652 -9.044 1.00 84.00 304 SER A N 1
ATOM 2367 C CA . SER A 1 304 ? 13.446 -5.942 -8.413 1.00 84.00 304 SER A CA 1
ATOM 2368 C C . SER A 1 304 ? 12.957 -6.018 -6.963 1.00 84.00 304 SER A C 1
ATOM 2370 O O . SER A 1 304 ? 12.383 -7.030 -6.548 1.00 84.00 304 SER A O 1
ATOM 2372 N N . PHE A 1 305 ? 13.098 -4.930 -6.198 1.00 87.19 305 PHE A N 1
ATOM 2373 C CA . PHE A 1 305 ? 12.645 -4.878 -4.810 1.00 87.19 305 PHE A CA 1
ATOM 2374 C C . PHE A 1 305 ? 11.117 -4.958 -4.703 1.00 87.19 305 PHE A C 1
ATOM 2376 O O . PHE A 1 305 ? 10.588 -5.711 -3.876 1.00 87.19 305 PHE A O 1
ATOM 2383 N N . VAL A 1 306 ? 10.413 -4.193 -5.543 1.00 90.12 306 VAL A N 1
ATOM 2384 C CA . VAL A 1 306 ? 8.944 -4.140 -5.602 1.00 90.12 306 VAL A CA 1
ATOM 2385 C C . VAL A 1 306 ? 8.392 -5.523 -5.939 1.00 90.12 306 VAL A C 1
ATOM 2387 O O . VAL A 1 306 ? 7.580 -6.066 -5.186 1.00 90.12 306 VAL A O 1
ATOM 2390 N N . ARG A 1 307 ? 8.913 -6.138 -7.005 1.00 90.38 307 ARG A N 1
ATOM 2391 C CA . ARG A 1 307 ? 8.515 -7.473 -7.459 1.00 90.38 307 ARG A CA 1
ATOM 2392 C C . ARG A 1 307 ? 8.774 -8.539 -6.398 1.00 90.38 307 ARG A C 1
ATOM 2394 O O . ARG A 1 307 ? 7.853 -9.250 -6.004 1.00 90.38 307 ARG A O 1
ATOM 2401 N N . THR A 1 308 ? 9.999 -8.616 -5.877 1.00 87.19 308 THR A N 1
ATOM 2402 C CA . THR A 1 308 ? 10.385 -9.614 -4.865 1.00 87.19 308 THR A CA 1
ATOM 2403 C C . THR A 1 308 ? 9.538 -9.484 -3.602 1.00 87.19 308 THR A C 1
ATOM 2405 O O . THR A 1 308 ? 9.114 -10.478 -3.009 1.00 87.19 308 THR A O 1
ATOM 2408 N N . THR A 1 309 ? 9.251 -8.255 -3.173 1.00 90.12 309 THR A N 1
ATOM 2409 C CA . THR A 1 309 ? 8.398 -8.024 -2.005 1.00 90.12 309 THR A CA 1
ATOM 2410 C C . THR A 1 309 ? 6.964 -8.481 -2.264 1.00 90.12 309 THR A C 1
ATOM 2412 O O . THR A 1 309 ? 6.393 -9.181 -1.428 1.00 90.12 309 THR A O 1
ATOM 2415 N N . ALA A 1 310 ? 6.400 -8.148 -3.423 1.00 92.19 310 ALA A N 1
ATOM 2416 C CA . ALA A 1 310 ? 5.057 -8.558 -3.812 1.00 92.19 310 ALA A CA 1
ATOM 2417 C C . ALA A 1 310 ? 4.910 -10.086 -3.934 1.00 92.19 310 ALA A C 1
ATOM 2419 O O . ALA A 1 310 ? 3.947 -10.671 -3.431 1.00 92.19 310 ALA A O 1
ATOM 2420 N N . MET A 1 311 ? 5.912 -10.754 -4.505 1.00 89.62 311 MET A N 1
ATOM 2421 C CA . MET A 1 311 ? 5.955 -12.214 -4.583 1.00 89.62 311 MET A CA 1
ATOM 2422 C C . MET A 1 311 ? 6.016 -12.858 -3.200 1.00 89.62 311 MET A C 1
ATOM 2424 O O . MET A 1 311 ? 5.288 -13.812 -2.938 1.00 89.62 311 MET A O 1
ATOM 2428 N N . ASN A 1 312 ? 6.814 -12.309 -2.281 1.00 88.81 312 ASN A N 1
ATOM 2429 C CA . ASN A 1 312 ? 6.858 -12.786 -0.898 1.00 88.81 312 ASN A CA 1
ATOM 2430 C C . ASN A 1 312 ? 5.497 -12.662 -0.191 1.00 88.81 312 ASN A C 1
ATOM 2432 O O . ASN A 1 312 ? 5.136 -13.539 0.590 1.00 88.81 312 ASN A O 1
ATOM 2436 N N . ILE A 1 313 ? 4.714 -11.615 -0.476 1.00 91.44 313 ILE A N 1
ATOM 2437 C CA . ILE A 1 313 ? 3.339 -11.482 0.039 1.00 91.44 313 ILE A CA 1
ATOM 2438 C C . ILE A 1 313 ? 2.451 -12.615 -0.502 1.00 91.44 313 ILE A C 1
ATOM 2440 O O . ILE A 1 313 ? 1.735 -13.267 0.266 1.00 91.44 313 ILE A O 1
ATOM 2444 N N . CYS A 1 314 ? 2.538 -12.895 -1.805 1.00 90.81 314 CYS A N 1
ATOM 2445 C CA . CYS A 1 314 ? 1.792 -13.981 -2.447 1.00 90.81 314 CYS A CA 1
ATOM 2446 C C . CYS A 1 314 ? 2.181 -15.355 -1.874 1.00 90.81 314 CYS A C 1
ATOM 2448 O O . CYS A 1 314 ? 1.313 -16.158 -1.534 1.00 90.81 314 CYS A O 1
ATOM 2450 N N . LEU A 1 315 ? 3.480 -15.599 -1.691 1.00 86.00 315 LEU A N 1
ATOM 2451 C CA . LEU A 1 315 ? 4.027 -16.828 -1.114 1.00 86.00 315 LEU A CA 1
ATOM 2452 C C . LEU A 1 315 ? 3.623 -17.025 0.346 1.00 86.00 315 LEU A C 1
ATOM 2454 O O . LEU A 1 315 ? 3.228 -18.121 0.733 1.00 86.00 315 LEU A O 1
ATOM 2458 N N . ASN A 1 316 ? 3.677 -15.973 1.164 1.00 86.06 316 ASN A N 1
ATOM 2459 C CA . ASN A 1 316 ? 3.215 -16.043 2.549 1.00 86.06 316 ASN A CA 1
ATOM 2460 C C . ASN A 1 316 ? 1.728 -16.407 2.618 1.00 86.06 316 ASN A C 1
ATOM 2462 O O . ASN A 1 316 ? 1.328 -17.196 3.470 1.00 86.06 316 ASN A O 1
ATOM 2466 N N . THR A 1 317 ? 0.929 -15.895 1.682 1.00 85.06 317 THR A N 1
ATOM 2467 C CA . THR A 1 317 ? -0.491 -16.242 1.570 1.00 85.06 317 THR A CA 1
ATOM 2468 C C . THR A 1 317 ? -0.689 -17.720 1.227 1.00 85.06 317 THR A C 1
ATOM 2470 O O . THR A 1 317 ? -1.481 -18.395 1.879 1.00 85.06 317 THR A O 1
ATOM 2473 N N . LEU A 1 318 ? 0.067 -18.252 0.262 1.00 83.25 318 LEU A N 1
ATOM 2474 C CA . LEU A 1 318 ? 0.047 -19.679 -0.074 1.00 83.25 318 LEU A CA 1
ATOM 2475 C C . LEU A 1 318 ? 0.482 -20.561 1.110 1.00 83.25 318 LEU A C 1
ATOM 2477 O O . LEU A 1 318 ? -0.159 -21.565 1.411 1.00 83.25 318 LEU A O 1
ATOM 2481 N N . ARG A 1 319 ? 1.524 -20.157 1.846 1.00 81.56 319 ARG A N 1
ATOM 2482 C CA . ARG A 1 319 ? 2.003 -20.884 3.034 1.00 81.56 319 ARG A CA 1
ATOM 2483 C C . ARG A 1 319 ? 0.941 -20.981 4.133 1.00 81.56 319 ARG A C 1
ATOM 2485 O O . ARG A 1 319 ? 0.857 -22.014 4.789 1.00 81.56 319 ARG A O 1
ATOM 2492 N N . LEU A 1 320 ? 0.105 -19.953 4.311 1.00 78.94 320 LEU A N 1
ATOM 2493 C CA . LEU A 1 320 ? -1.021 -19.999 5.258 1.00 78.94 320 LEU A CA 1
ATOM 2494 C C . LEU A 1 320 ? -2.073 -21.053 4.879 1.00 78.94 320 LEU A C 1
ATOM 2496 O O . LEU A 1 320 ? -2.733 -21.603 5.758 1.00 78.94 320 LEU A O 1
ATOM 2500 N N . VAL A 1 321 ? -2.224 -21.341 3.585 1.00 73.50 321 VAL A N 1
ATOM 2501 C CA . VAL A 1 321 ? -3.152 -22.357 3.072 1.00 73.50 321 VAL A CA 1
ATOM 2502 C C . VAL A 1 321 ? -2.598 -23.769 3.251 1.00 73.50 321 VAL A C 1
ATOM 2504 O O . VAL A 1 321 ? -3.347 -24.670 3.620 1.00 73.50 321 VAL A O 1
ATOM 2507 N N . VAL A 1 322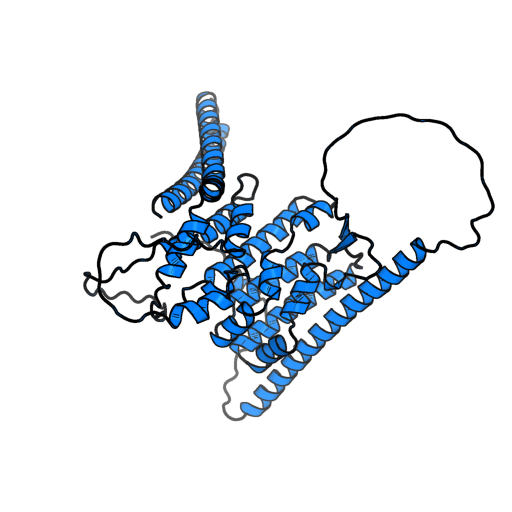 ? -1.302 -23.955 2.993 1.00 71.94 322 VAL A N 1
ATOM 2508 C CA . VAL A 1 322 ? -0.642 -25.273 2.984 1.00 71.94 322 VAL A CA 1
ATOM 2509 C C . VAL A 1 322 ? -0.263 -25.760 4.388 1.00 71.94 322 VAL A C 1
ATOM 2511 O O . VAL A 1 322 ? -0.010 -26.946 4.573 1.00 71.94 322 VAL A O 1
ATOM 2514 N N . ALA A 1 323 ? -0.247 -24.885 5.399 1.00 62.28 323 ALA A N 1
ATOM 2515 C CA . ALA A 1 323 ? 0.077 -25.257 6.776 1.00 62.28 323 ALA A CA 1
ATOM 2516 C C . ALA A 1 323 ? -0.936 -26.266 7.377 1.00 62.28 323 ALA A C 1
ATOM 2518 O O . ALA A 1 323 ? -1.908 -25.888 8.035 1.00 62.28 323 ALA A O 1
ATOM 2519 N N . GLU A 1 324 ? -0.681 -27.561 7.179 1.00 50.69 324 GLU A N 1
ATOM 2520 C CA . GLU A 1 324 ? -1.239 -28.678 7.946 1.00 50.69 324 GLU A CA 1
ATOM 2521 C C . GLU A 1 324 ? -0.285 -29.124 9.072 1.00 50.69 324 GLU A C 1
ATOM 2523 O O . GLU A 1 324 ? 0.915 -28.850 9.062 1.00 50.69 324 GLU A O 1
ATOM 2528 N N . HIS A 1 325 ? -0.869 -29.782 10.080 1.00 45.03 325 HIS A N 1
ATOM 2529 C CA . HIS A 1 325 ? -0.254 -30.350 11.282 1.00 45.03 325 HIS A CA 1
ATOM 2530 C C . HIS A 1 325 ? 1.134 -30.989 11.069 1.00 45.03 325 HIS A C 1
ATOM 2532 O O . HIS A 1 325 ? 1.234 -32.133 10.639 1.00 45.03 325 HIS A O 1
ATOM 2538 N N . ASN A 1 326 ? 2.193 -30.330 11.542 1.00 36.19 326 ASN A N 1
ATOM 2539 C CA . ASN A 1 326 ? 3.408 -31.020 11.985 1.00 36.19 326 ASN A CA 1
ATOM 2540 C C . ASN A 1 326 ? 3.332 -31.230 13.502 1.00 36.19 326 ASN A C 1
ATOM 2542 O O . ASN A 1 326 ? 4.060 -30.601 14.266 1.00 36.19 326 ASN A O 1
ATOM 2546 N N . HIS A 1 327 ? 2.424 -32.096 13.944 1.00 36.97 327 HIS A N 1
ATOM 2547 C CA . HIS A 1 327 ? 2.527 -32.726 15.255 1.00 36.97 327 HIS A CA 1
ATOM 2548 C C . HIS A 1 327 ? 2.600 -34.230 15.026 1.00 36.97 327 HIS A C 1
ATOM 2550 O O . HIS A 1 327 ? 1.577 -34.887 14.905 1.00 36.97 327 HIS A O 1
ATOM 2556 N N . GLU A 1 328 ? 3.823 -34.734 14.884 1.00 37.62 328 GLU A N 1
ATOM 2557 C CA . GLU A 1 328 ? 4.351 -35.874 15.635 1.00 37.62 328 GLU A CA 1
ATOM 2558 C C . GLU A 1 328 ? 5.842 -36.041 15.286 1.00 37.62 328 GLU A C 1
ATOM 2560 O O . GLU A 1 328 ? 6.254 -35.955 14.133 1.00 37.62 328 GLU A O 1
ATOM 2565 N N . ASP A 1 329 ? 6.645 -36.211 16.336 1.00 33.28 329 ASP A N 1
ATOM 2566 C CA . ASP A 1 329 ? 8.068 -36.557 16.343 1.00 33.28 329 ASP A CA 1
ATOM 2567 C C . ASP A 1 329 ? 9.097 -35.522 15.854 1.00 33.28 329 ASP A C 1
ATOM 2569 O O . ASP A 1 329 ? 9.649 -35.616 14.756 1.00 33.28 329 ASP A O 1
ATOM 2573 N N . ARG A 1 330 ? 9.547 -34.652 16.775 1.00 32.12 330 ARG A N 1
ATOM 2574 C CA . ARG A 1 330 ? 10.990 -34.582 17.079 1.00 32.12 330 ARG A CA 1
ATOM 2575 C C . ARG A 1 330 ? 11.320 -33.883 18.396 1.00 32.12 330 ARG A C 1
ATOM 2577 O O . ARG A 1 330 ? 10.893 -32.773 18.684 1.00 32.12 330 ARG A O 1
ATOM 2584 N N . SER A 1 331 ? 12.122 -34.616 19.152 1.00 32.59 331 SER A N 1
ATOM 2585 C CA . SER A 1 331 ? 12.689 -34.382 20.468 1.00 32.59 331 SER A CA 1
ATOM 2586 C C . SER A 1 331 ? 13.302 -33.000 20.689 1.00 32.59 331 SER A C 1
ATOM 2588 O O . SER A 1 331 ? 13.904 -32.408 19.796 1.00 32.59 331 SER A O 1
ATOM 2590 N N . GLU A 1 332 ? 13.206 -32.573 21.946 1.00 38.41 332 GLU A N 1
ATOM 2591 C CA . GLU A 1 332 ? 13.901 -31.458 22.583 1.00 38.41 332 GLU A CA 1
ATOM 2592 C C . GLU A 1 332 ? 15.312 -31.196 22.027 1.00 38.41 332 GLU A C 1
ATOM 2594 O O . GLU A 1 332 ? 16.224 -32.015 22.154 1.00 38.41 332 GLU A O 1
ATOM 2599 N N . SER A 1 333 ? 15.533 -29.986 21.512 1.00 30.08 333 SER A N 1
ATOM 2600 C CA . SER A 1 333 ? 16.858 -29.370 21.532 1.00 30.08 333 SER A CA 1
ATOM 2601 C C . SER A 1 333 ? 16.722 -27.875 21.796 1.00 30.08 333 SER A C 1
ATOM 2603 O O . SER A 1 333 ? 16.211 -27.123 20.968 1.00 30.08 333 SER A O 1
ATOM 2605 N N . ASN A 1 334 ? 17.182 -27.477 22.980 1.00 32.84 334 ASN A N 1
ATOM 2606 C CA . ASN A 1 334 ? 17.296 -26.105 23.454 1.00 32.84 334 ASN A CA 1
ATOM 2607 C C . ASN A 1 334 ? 17.989 -25.190 22.433 1.00 32.84 334 ASN A C 1
ATOM 2609 O O . ASN A 1 334 ? 19.148 -25.401 22.078 1.00 32.84 334 ASN A O 1
ATOM 2613 N N . GLY A 1 335 ? 17.295 -24.122 22.047 1.00 27.39 335 GLY A N 1
ATOM 2614 C CA . GLY A 1 335 ? 17.827 -23.014 21.263 1.00 27.39 335 GLY A CA 1
ATOM 2615 C C . GLY A 1 335 ? 16.859 -21.838 21.326 1.00 27.39 335 GLY A C 1
ATOM 2616 O O . GLY A 1 335 ? 15.880 -21.784 20.594 1.00 27.39 335 GLY A O 1
ATOM 2617 N N . THR A 1 336 ? 17.111 -20.919 22.249 1.00 30.62 336 THR A N 1
ATOM 2618 C CA . THR A 1 336 ? 16.339 -19.699 22.499 1.00 30.62 336 THR A CA 1
ATOM 2619 C C . THR A 1 336 ? 16.256 -18.813 21.248 1.00 30.62 336 THR A C 1
ATOM 2621 O O . THR A 1 336 ? 17.226 -18.161 20.872 1.00 30.62 336 THR A O 1
ATOM 2624 N N . CYS A 1 337 ? 15.070 -18.737 20.642 1.00 27.06 337 CYS A N 1
ATOM 2625 C CA . CYS A 1 337 ? 14.626 -17.601 19.831 1.00 27.06 337 CYS A CA 1
ATOM 2626 C C . CYS A 1 337 ? 13.508 -16.881 20.599 1.00 27.06 337 CYS A C 1
ATOM 2628 O O . CYS A 1 337 ? 12.587 -17.552 21.064 1.00 27.06 337 CYS A O 1
ATOM 2630 N N . PRO A 1 338 ? 13.537 -15.545 20.748 1.00 31.39 338 PRO A N 1
ATOM 2631 C CA . PRO A 1 338 ? 12.452 -14.812 21.379 1.00 31.39 338 PRO A CA 1
ATOM 2632 C C . PRO A 1 338 ? 11.354 -14.571 20.336 1.00 31.39 338 PRO A C 1
ATOM 2634 O O . PRO A 1 338 ? 11.222 -13.483 19.785 1.00 31.39 338 PRO A O 1
ATOM 2637 N N . ILE A 1 339 ? 10.590 -15.614 20.032 1.00 32.09 339 ILE A N 1
ATOM 2638 C CA . ILE A 1 339 ? 9.280 -15.500 19.395 1.00 32.09 339 ILE A CA 1
ATOM 2639 C C . ILE A 1 339 ? 8.315 -15.974 20.469 1.00 32.09 339 ILE A C 1
ATOM 2641 O O . ILE A 1 339 ? 8.273 -17.158 20.793 1.00 32.09 339 ILE A O 1
ATOM 2645 N N . GLY A 1 340 ? 7.633 -15.019 21.103 1.00 30.28 340 GLY A N 1
ATOM 2646 C CA . GLY A 1 340 ? 6.567 -15.325 22.045 1.00 30.28 340 GLY A CA 1
ATOM 2647 C C . GLY A 1 340 ? 5.552 -16.234 21.364 1.00 30.28 340 GLY A C 1
ATOM 2648 O O . GLY A 1 340 ? 5.168 -15.976 20.224 1.00 30.28 340 GLY A O 1
ATOM 2649 N N . SER A 1 341 ? 5.195 -17.314 22.052 1.00 32.62 341 SER A N 1
ATOM 2650 C CA . SER A 1 341 ? 4.237 -18.328 21.632 1.00 32.62 341 SER A CA 1
ATOM 2651 C C . SER A 1 341 ? 2.989 -17.711 20.999 1.00 32.62 341 SER A C 1
ATOM 2653 O O . SER A 1 341 ? 2.104 -17.225 21.697 1.00 32.62 341 SER A O 1
ATOM 2655 N N . LEU A 1 342 ? 2.921 -17.754 19.669 1.00 33.94 342 LEU A N 1
ATOM 2656 C CA . LEU A 1 342 ? 1.663 -17.737 18.940 1.00 33.94 342 LEU A CA 1
ATOM 2657 C C . LEU A 1 342 ? 1.063 -19.126 19.140 1.00 33.94 342 LEU A C 1
ATOM 2659 O O . LEU A 1 342 ? 1.563 -20.100 18.574 1.00 33.94 342 LEU A O 1
ATOM 2663 N N . GLU A 1 343 ? 0.037 -19.234 19.980 1.00 35.88 343 GLU A N 1
ATOM 2664 C CA . GLU A 1 343 ? -0.853 -20.389 19.927 1.00 35.88 343 GLU A CA 1
ATOM 2665 C C . GLU A 1 343 ? -1.307 -20.542 18.469 1.00 35.88 343 GLU A C 1
ATOM 2667 O O . GLU A 1 343 ? -1.870 -19.624 17.873 1.00 35.88 343 GLU A O 1
ATOM 2672 N N . GLN A 1 344 ? -0.964 -21.676 17.856 1.00 43.97 344 GLN A N 1
ATOM 2673 C CA . GLN A 1 344 ? -1.350 -22.016 16.492 1.00 43.97 344 GLN A CA 1
ATOM 2674 C C . GLN A 1 344 ? -2.862 -22.253 16.449 1.00 43.97 344 GLN A C 1
ATOM 2676 O O . GLN A 1 344 ? -3.334 -23.389 16.437 1.00 43.97 344 GLN A O 1
ATOM 2681 N N . VAL A 1 345 ? -3.641 -21.175 16.409 1.00 44.94 345 VAL A N 1
ATOM 2682 C CA . VAL A 1 345 ? -5.029 -21.246 15.967 1.00 44.94 345 VAL A CA 1
ATOM 2683 C C . VAL A 1 345 ? -4.965 -21.674 14.506 1.00 44.94 345 VAL A C 1
ATOM 2685 O O . VAL A 1 345 ? -4.450 -20.955 13.652 1.00 44.94 345 VAL A O 1
ATOM 2688 N N . THR A 1 346 ? -5.386 -22.898 14.216 1.00 58.53 346 THR A N 1
ATOM 2689 C CA . THR A 1 346 ? -5.418 -23.411 12.847 1.00 58.53 346 THR A CA 1
ATOM 2690 C C . THR A 1 346 ? -6.618 -22.801 12.131 1.00 58.53 346 THR A C 1
ATOM 2692 O O . THR A 1 346 ? -7.718 -22.754 12.679 1.00 58.53 346 THR A O 1
ATOM 2695 N N . LEU A 1 347 ? -6.414 -22.305 10.906 1.00 66.75 347 LEU A N 1
ATOM 2696 C CA . LEU A 1 347 ? -7.520 -21.855 10.056 1.00 66.75 347 LEU A CA 1
ATOM 2697 C C . LEU A 1 347 ? -8.574 -22.964 9.941 1.00 66.75 347 LEU A C 1
ATOM 2699 O O . LEU A 1 347 ? -8.232 -24.149 9.932 1.00 66.75 347 LEU A O 1
ATOM 2703 N N . SER A 1 348 ? -9.854 -22.616 9.817 1.00 72.06 348 SER A N 1
ATOM 2704 C CA . SER A 1 348 ? -10.862 -23.630 9.504 1.00 72.06 348 SER A CA 1
ATOM 2705 C C . SER A 1 348 ? -10.502 -24.308 8.179 1.00 72.06 348 SER A C 1
ATOM 2707 O O . SER A 1 348 ? -10.070 -23.645 7.233 1.00 72.06 348 SER A O 1
ATOM 2709 N N . PHE A 1 349 ? -10.698 -25.627 8.080 1.00 72.00 349 PHE A N 1
ATOM 2710 C CA . PHE A 1 349 ? -10.488 -26.365 6.825 1.00 72.00 349 PHE A CA 1
ATOM 2711 C C . PHE A 1 349 ? -11.246 -25.719 5.657 1.00 72.00 349 PHE A C 1
ATOM 2713 O O . PHE A 1 349 ? -10.745 -25.650 4.536 1.00 72.00 349 PHE A O 1
ATOM 2720 N N . ARG A 1 350 ? -12.437 -25.180 5.943 1.00 74.25 350 ARG A N 1
ATOM 2721 C CA . ARG A 1 350 ? -13.254 -24.459 4.970 1.00 74.25 350 ARG A CA 1
ATOM 2722 C C . ARG A 1 350 ? -12.554 -23.206 4.443 1.00 74.25 350 ARG A C 1
ATOM 2724 O O . ARG A 1 350 ? -12.526 -23.011 3.232 1.00 74.25 350 ARG A O 1
ATOM 2731 N N . ASP A 1 351 ? -11.989 -22.387 5.325 1.00 75.06 351 ASP A N 1
ATOM 2732 C CA . ASP A 1 351 ? -11.330 -21.136 4.935 1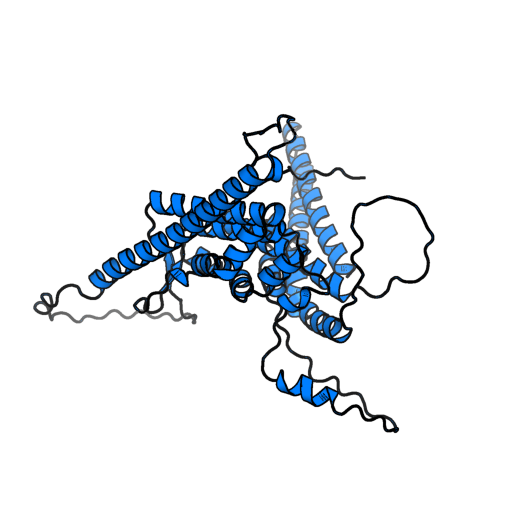.00 75.06 351 ASP A CA 1
ATOM 2733 C C . ASP A 1 351 ? -10.056 -21.431 4.143 1.00 75.06 351 ASP A C 1
ATOM 2735 O O . ASP A 1 351 ? -9.835 -20.828 3.094 1.00 75.06 351 ASP A O 1
ATOM 2739 N N . ARG A 1 352 ? -9.284 -22.447 4.560 1.00 77.44 352 ARG A N 1
ATOM 2740 C CA . ARG A 1 352 ? -8.126 -22.932 3.794 1.00 77.44 352 ARG A CA 1
ATOM 2741 C C . ARG A 1 352 ? -8.514 -23.351 2.384 1.00 77.44 352 ARG A C 1
ATOM 2743 O O . ARG A 1 352 ? -7.888 -22.897 1.438 1.00 77.44 352 ARG A O 1
ATOM 2750 N N . LEU A 1 353 ? -9.551 -24.175 2.230 1.00 79.25 353 LEU A N 1
ATOM 2751 C CA . LEU A 1 353 ? -9.971 -24.674 0.919 1.00 79.25 353 LEU A CA 1
ATOM 2752 C C . LEU A 1 353 ? -10.430 -23.542 -0.010 1.00 79.25 353 LEU A C 1
ATOM 2754 O O . LEU A 1 353 ? -10.135 -23.557 -1.204 1.00 79.25 353 LEU A O 1
ATOM 2758 N N . ILE A 1 354 ? -11.135 -22.550 0.534 1.00 81.00 354 ILE A N 1
ATOM 2759 C CA . ILE A 1 354 ? -11.613 -21.398 -0.232 1.00 81.00 354 ILE A CA 1
ATOM 2760 C C . ILE A 1 354 ? -10.441 -20.526 -0.695 1.00 81.00 354 ILE A C 1
ATOM 2762 O O . ILE A 1 354 ? -10.379 -20.151 -1.866 1.00 81.00 354 ILE A O 1
ATOM 2766 N N . ILE A 1 355 ? -9.489 -20.239 0.196 1.00 82.81 355 ILE A N 1
ATOM 2767 C CA . ILE A 1 355 ? -8.297 -19.464 -0.158 1.00 82.81 355 ILE A CA 1
ATOM 2768 C C . ILE A 1 355 ? -7.415 -20.261 -1.122 1.00 82.81 355 ILE A C 1
ATOM 2770 O O . ILE A 1 355 ? -6.937 -19.685 -2.091 1.00 82.81 355 ILE A O 1
ATOM 2774 N N . ALA A 1 356 ? -7.254 -21.575 -0.927 1.00 83.94 356 ALA A N 1
ATOM 2775 C CA . ALA A 1 356 ? -6.540 -22.458 -1.852 1.00 83.94 356 ALA A CA 1
ATOM 2776 C C . ALA A 1 356 ? -7.120 -22.351 -3.258 1.00 83.94 356 ALA A C 1
ATOM 2778 O O . ALA A 1 356 ? -6.406 -22.070 -4.213 1.00 83.94 356 ALA A O 1
ATOM 2779 N N . HIS A 1 357 ? -8.438 -22.511 -3.377 1.00 83.62 357 HIS A N 1
ATOM 2780 C CA . HIS A 1 357 ? -9.121 -22.411 -4.657 1.00 83.62 357 HIS A CA 1
ATOM 2781 C C . HIS A 1 357 ? -8.960 -21.022 -5.287 1.00 83.62 357 HIS A C 1
ATOM 2783 O O . HIS A 1 357 ? -8.741 -20.908 -6.491 1.00 83.62 357 HIS A O 1
ATOM 2789 N N . HIS A 1 358 ? -9.029 -19.960 -4.479 1.00 85.38 358 HIS A N 1
ATOM 2790 C CA . HIS A 1 358 ? -8.800 -18.602 -4.954 1.00 85.38 358 HIS A CA 1
ATOM 2791 C C . HIS A 1 358 ? -7.362 -18.423 -5.465 1.00 85.38 358 HIS A C 1
ATOM 2793 O O . HIS A 1 358 ? -7.147 -17.995 -6.596 1.00 85.38 358 HIS A O 1
ATOM 2799 N N . VAL A 1 359 ? -6.360 -18.740 -4.656 1.00 84.94 359 VAL A N 1
ATOM 2800 C CA . VAL A 1 359 ? -4.956 -18.438 -4.952 1.00 84.94 359 VAL A CA 1
ATOM 2801 C C . VAL A 1 359 ? -4.392 -19.357 -6.043 1.00 84.94 359 VAL A C 1
ATOM 2803 O O . VAL A 1 359 ? -3.644 -18.897 -6.903 1.00 84.94 359 VAL A O 1
ATOM 2806 N N . CYS A 1 360 ? -4.801 -20.627 -6.076 1.00 84.69 360 CYS A N 1
ATOM 2807 C CA . CYS A 1 360 ? -4.355 -21.617 -7.060 1.00 84.69 360 CYS A CA 1
ATOM 2808 C C . CYS A 1 360 ? -5.152 -21.586 -8.378 1.00 84.69 360 CYS A C 1
ATOM 2810 O O . CYS A 1 360 ? -5.021 -22.498 -9.197 1.00 84.69 360 CYS A O 1
ATOM 2812 N N . ALA A 1 361 ? -5.975 -20.557 -8.613 1.00 86.50 361 ALA A N 1
ATOM 2813 C CA . ALA A 1 361 ? -6.643 -20.374 -9.897 1.00 86.50 361 ALA A CA 1
ATOM 2814 C C . ALA A 1 361 ? -5.595 -20.279 -11.033 1.00 86.50 361 ALA A C 1
ATOM 2816 O O . ALA A 1 361 ? -4.637 -19.509 -10.898 1.00 86.50 361 ALA A O 1
ATOM 2817 N N . PRO A 1 362 ? -5.760 -20.999 -12.165 1.00 84.94 362 PRO A N 1
ATOM 2818 C CA . PRO A 1 362 ? -4.738 -21.084 -13.214 1.00 84.94 362 PRO A CA 1
ATOM 2819 C C . PRO A 1 362 ? -4.240 -19.726 -13.723 1.00 84.94 362 PRO A C 1
ATOM 2821 O O . PRO A 1 362 ? -3.047 -19.550 -13.956 1.00 84.94 362 PRO A O 1
ATOM 2824 N N . GLU A 1 363 ? -5.137 -18.747 -13.846 1.00 87.56 363 GLU A N 1
ATOM 2825 C CA . GLU A 1 363 ? -4.805 -17.387 -14.286 1.00 87.56 363 GLU A CA 1
ATOM 2826 C C . GLU A 1 363 ? -3.860 -16.672 -13.308 1.00 87.56 363 GLU A C 1
ATOM 2828 O O . GLU A 1 363 ? -2.912 -16.013 -13.732 1.00 87.56 363 GLU A O 1
ATOM 2833 N N . ARG A 1 364 ? -4.064 -16.849 -11.997 1.00 86.94 364 ARG A N 1
ATOM 2834 C CA . ARG A 1 364 ? -3.256 -16.213 -10.942 1.00 86.94 364 ARG A CA 1
ATOM 2835 C C . ARG A 1 364 ? -1.905 -16.889 -10.779 1.00 86.94 364 ARG A C 1
ATOM 2837 O O . ARG A 1 364 ? -0.887 -16.211 -10.687 1.00 86.94 364 ARG A O 1
ATOM 2844 N N . VAL A 1 365 ? -1.883 -18.220 -10.834 1.00 86.50 365 VAL A N 1
ATOM 2845 C CA . VAL A 1 365 ? -0.636 -18.996 -10.849 1.00 86.50 365 VAL A CA 1
ATOM 2846 C C . VAL A 1 365 ? 0.200 -18.623 -12.075 1.00 86.50 365 VAL A C 1
ATOM 2848 O O . VAL A 1 365 ? 1.397 -18.365 -11.957 1.00 86.50 365 VAL A O 1
ATOM 2851 N N . SER A 1 366 ? -0.433 -18.501 -13.246 1.00 86.75 366 SER A N 1
ATOM 2852 C CA . SER A 1 366 ? 0.237 -18.028 -14.458 1.00 86.75 366 SER A CA 1
ATOM 2853 C C . SER A 1 366 ? 0.778 -16.607 -14.286 1.00 86.75 366 SER A C 1
ATOM 2855 O O . SER A 1 366 ? 1.919 -16.351 -14.671 1.00 86.75 366 SER A O 1
ATOM 2857 N N . ALA A 1 367 ? 0.008 -15.691 -13.693 1.00 87.00 367 ALA A N 1
ATOM 2858 C CA . ALA A 1 367 ? 0.447 -14.321 -13.425 1.00 87.00 367 ALA A CA 1
ATOM 2859 C C . ALA A 1 367 ? 1.630 -14.246 -12.441 1.00 87.00 367 ALA A C 1
ATOM 2861 O O . ALA A 1 367 ? 2.443 -13.333 -12.551 1.00 87.00 367 ALA A O 1
ATOM 2862 N N . LEU A 1 368 ? 1.768 -15.219 -11.536 1.00 86.81 368 LEU A N 1
ATOM 2863 C CA . LEU A 1 368 ? 2.896 -15.316 -10.608 1.00 86.81 368 LEU A CA 1
ATOM 2864 C C . LEU A 1 368 ? 4.153 -15.923 -11.263 1.00 86.81 368 LEU A C 1
ATOM 2866 O O . LEU A 1 368 ? 5.253 -15.419 -11.061 1.00 86.81 368 LEU A O 1
ATOM 2870 N N . ILE A 1 369 ? 4.009 -16.985 -12.067 1.00 86.62 369 ILE A N 1
ATOM 2871 C CA . ILE A 1 369 ? 5.144 -17.747 -12.635 1.00 86.62 369 ILE A CA 1
ATOM 2872 C C . ILE A 1 369 ? 5.699 -17.119 -13.925 1.00 86.62 369 ILE A C 1
ATOM 2874 O O . ILE A 1 369 ? 6.907 -17.172 -14.185 1.00 86.62 369 ILE A O 1
ATOM 2878 N N . THR A 1 370 ? 4.834 -16.535 -14.759 1.00 89.00 370 THR A N 1
ATOM 2879 C CA . THR A 1 370 ? 5.223 -15.988 -16.074 1.00 89.00 370 THR A CA 1
ATOM 2880 C C . THR A 1 370 ? 6.300 -14.901 -15.971 1.00 89.00 370 THR A C 1
ATOM 2882 O O . THR A 1 370 ? 7.267 -14.964 -16.740 1.00 89.00 370 THR A O 1
ATOM 2885 N N . PRO A 1 371 ? 6.209 -13.929 -15.040 1.00 86.69 371 PRO A N 1
ATOM 2886 C CA . PRO A 1 371 ? 7.235 -12.901 -14.887 1.00 86.69 371 PRO A CA 1
ATOM 2887 C C . PRO A 1 371 ? 8.608 -13.478 -14.542 1.00 86.69 371 PRO A C 1
ATOM 2889 O O . PRO A 1 371 ? 9.589 -13.131 -15.194 1.00 86.69 371 PRO A O 1
ATOM 2892 N N . ILE A 1 372 ? 8.661 -14.423 -13.602 1.00 84.44 372 ILE A N 1
ATOM 2893 C CA . ILE A 1 372 ? 9.899 -15.088 -13.171 1.00 84.44 372 ILE A CA 1
ATOM 2894 C C . ILE A 1 372 ? 10.540 -15.816 -14.348 1.00 84.44 372 ILE A C 1
ATOM 2896 O O . ILE A 1 372 ? 11.716 -15.636 -14.647 1.00 84.44 372 ILE A O 1
ATOM 2900 N N . SER A 1 373 ? 9.736 -16.592 -15.079 1.00 84.94 373 SER A N 1
ATOM 2901 C CA . SER A 1 373 ? 10.202 -17.339 -16.252 1.00 84.94 373 SER A CA 1
ATOM 2902 C C . SER A 1 373 ? 10.753 -16.405 -17.333 1.00 84.94 373 SER A C 1
ATOM 2904 O O . SER A 1 373 ? 11.763 -16.707 -17.968 1.00 84.94 373 SER A O 1
ATOM 2906 N N . THR A 1 374 ? 10.114 -15.247 -17.518 1.00 89.00 374 THR A N 1
ATOM 2907 C CA . THR A 1 374 ? 10.547 -14.221 -18.474 1.00 89.00 374 THR A CA 1
ATOM 2908 C C . THR A 1 374 ? 11.884 -13.606 -18.063 1.00 89.00 374 THR A C 1
ATOM 2910 O O . THR A 1 374 ? 12.771 -13.473 -18.905 1.00 89.00 374 THR A O 1
ATOM 2913 N N . ILE A 1 375 ? 12.059 -13.273 -16.782 1.00 84.88 375 ILE A N 1
ATOM 2914 C CA . ILE A 1 375 ? 13.305 -12.692 -16.262 1.00 84.88 375 ILE A CA 1
ATOM 2915 C C . ILE A 1 375 ? 14.439 -13.711 -16.317 1.00 84.88 375 ILE A C 1
ATOM 2917 O O . ILE A 1 375 ? 15.514 -13.387 -16.810 1.00 84.88 375 ILE A O 1
ATOM 2921 N N . ILE A 1 376 ? 14.198 -14.957 -15.901 1.00 86.50 376 ILE A N 1
ATOM 2922 C CA . ILE A 1 376 ? 15.185 -16.038 -16.009 1.00 86.50 376 ILE A CA 1
ATOM 2923 C C . ILE A 1 376 ? 15.634 -16.198 -17.466 1.00 86.50 376 ILE A C 1
ATOM 2925 O O . ILE A 1 376 ? 16.832 -16.251 -17.736 1.00 86.50 376 ILE A O 1
ATOM 2929 N N . ALA A 1 377 ? 14.700 -16.209 -18.424 1.00 88.75 377 ALA A N 1
ATOM 2930 C CA . ALA A 1 377 ? 15.043 -16.289 -19.843 1.00 88.75 377 ALA A CA 1
ATOM 2931 C C . ALA A 1 377 ? 15.888 -15.089 -20.314 1.00 88.75 377 ALA A C 1
ATOM 2933 O O . ALA A 1 377 ? 16.856 -15.273 -21.055 1.00 88.75 377 ALA A O 1
ATOM 2934 N N . GLN A 1 378 ? 15.563 -13.872 -19.865 1.00 88.19 378 GLN A N 1
ATOM 2935 C CA . GLN A 1 378 ? 16.337 -12.667 -20.178 1.00 88.19 378 GLN A CA 1
ATOM 2936 C C . GLN A 1 378 ? 17.746 -12.723 -19.577 1.00 88.19 378 GLN A C 1
ATOM 2938 O O . GLN A 1 378 ? 18.717 -12.537 -20.306 1.00 88.19 378 GLN A O 1
ATOM 2943 N N . LEU A 1 379 ? 17.877 -13.032 -18.286 1.00 86.12 379 LEU A N 1
ATOM 2944 C CA . LEU A 1 379 ? 19.163 -13.130 -17.592 1.00 86.12 379 LEU A CA 1
ATOM 2945 C C . LEU A 1 379 ? 20.052 -14.221 -18.197 1.00 86.12 379 LEU A C 1
ATOM 2947 O O . LEU A 1 379 ? 21.244 -13.991 -18.401 1.00 86.12 379 LEU A O 1
ATOM 2951 N N . CYS A 1 380 ? 19.479 -15.369 -18.572 1.00 87.19 380 CYS A N 1
ATOM 2952 C CA . CYS A 1 380 ? 20.192 -16.411 -19.310 1.00 87.19 380 CYS A CA 1
ATOM 2953 C C . CYS A 1 380 ? 20.713 -15.896 -20.661 1.00 87.19 380 CYS A C 1
ATOM 2955 O O . CYS A 1 380 ? 21.885 -16.098 -20.972 1.00 87.19 380 CYS A O 1
ATOM 2957 N N . GLY A 1 381 ? 19.894 -15.168 -21.430 1.00 88.62 381 GLY A N 1
ATOM 2958 C CA . GLY A 1 381 ? 20.336 -14.555 -22.688 1.00 88.62 381 GLY A CA 1
ATOM 2959 C C . GLY A 1 381 ? 21.472 -13.542 -22.493 1.00 88.62 381 GLY A C 1
ATOM 2960 O O . GLY A 1 381 ? 22.468 -13.567 -23.213 1.00 88.62 381 GLY A O 1
ATOM 2961 N N . TRP A 1 382 ? 21.379 -12.694 -21.465 1.00 87.81 382 TRP A N 1
ATOM 2962 C CA . TRP A 1 382 ? 22.416 -11.706 -21.140 1.00 87.81 382 TRP A CA 1
ATOM 2963 C C . TRP A 1 382 ? 23.721 -12.362 -20.688 1.00 87.81 382 TRP A C 1
ATOM 2965 O O . TRP A 1 382 ? 24.813 -11.867 -20.995 1.00 87.81 382 TRP A O 1
ATOM 2975 N N . LEU A 1 383 ? 23.615 -13.473 -19.961 1.00 86.81 383 LEU A N 1
ATOM 2976 C CA . LEU A 1 383 ? 24.751 -14.276 -19.540 1.00 86.81 383 LEU A CA 1
ATOM 2977 C C . LEU A 1 383 ? 25.438 -14.922 -20.749 1.00 86.81 383 LEU A C 1
ATOM 2979 O O . LEU A 1 383 ? 26.658 -14.811 -20.870 1.00 86.81 383 LEU A O 1
ATOM 2983 N N . GLU A 1 384 ? 24.679 -15.523 -21.669 1.00 88.50 384 GLU A N 1
ATOM 2984 C CA . GLU A 1 384 ? 25.208 -16.090 -22.917 1.00 88.50 384 GLU A CA 1
ATOM 2985 C C . GLU A 1 384 ? 25.945 -15.040 -23.759 1.00 88.50 384 GLU A C 1
ATOM 2987 O O . GLU A 1 384 ? 27.080 -15.273 -24.186 1.00 88.50 384 GLU A O 1
ATOM 2992 N N . ASP A 1 385 ? 25.350 -13.860 -23.946 1.00 87.06 385 ASP A N 1
ATOM 2993 C CA . ASP A 1 385 ? 25.970 -12.760 -24.690 1.00 87.06 385 ASP A CA 1
ATOM 2994 C C . ASP A 1 385 ? 27.236 -12.238 -23.998 1.00 87.06 385 ASP A C 1
ATOM 2996 O O . ASP A 1 385 ? 28.244 -11.952 -24.653 1.00 87.06 385 ASP A O 1
ATOM 3000 N N . SER A 1 386 ? 27.227 -12.162 -22.664 1.00 84.81 386 SER A N 1
ATOM 3001 C CA . SER A 1 386 ? 28.394 -11.745 -21.879 1.00 84.81 386 SER A CA 1
ATOM 3002 C C . SER A 1 386 ? 29.531 -12.770 -21.947 1.00 84.81 386 SER A C 1
ATOM 3004 O O . SER A 1 386 ? 30.697 -12.378 -22.025 1.00 84.81 386 SER A O 1
ATOM 3006 N N . ILE A 1 387 ? 29.217 -14.069 -21.969 1.00 84.25 387 ILE A N 1
ATOM 3007 C CA . ILE A 1 387 ? 30.200 -15.150 -22.145 1.00 84.25 387 ILE A CA 1
ATOM 3008 C C . ILE A 1 387 ? 30.788 -15.109 -23.561 1.00 84.25 387 ILE A C 1
ATOM 3010 O O . ILE A 1 387 ? 32.009 -15.128 -23.709 1.00 84.25 387 ILE A O 1
ATOM 3014 N N . ARG A 1 388 ? 29.960 -14.948 -24.601 1.00 85.31 388 ARG A N 1
ATOM 3015 C CA . ARG A 1 388 ? 30.441 -14.779 -25.986 1.00 85.31 388 ARG A CA 1
ATOM 3016 C C . ARG A 1 388 ? 31.336 -13.550 -26.139 1.00 85.31 388 ARG A C 1
ATOM 3018 O O . ARG A 1 388 ? 32.368 -13.608 -26.804 1.00 85.31 388 ARG A O 1
ATOM 3025 N N . ALA A 1 389 ? 30.985 -12.439 -25.491 1.00 82.62 389 ALA A N 1
ATOM 3026 C CA . ALA A 1 389 ? 31.832 -11.249 -25.465 1.00 82.62 389 ALA A CA 1
ATOM 3027 C C . ALA A 1 389 ? 33.171 -11.511 -24.751 1.00 82.62 389 ALA A C 1
ATOM 3029 O O . ALA A 1 389 ? 34.197 -10.957 -25.148 1.00 82.62 389 ALA A O 1
ATOM 3030 N N . PHE A 1 390 ? 33.183 -12.372 -23.729 1.00 80.38 390 PHE A N 1
ATOM 3031 C CA . PHE A 1 390 ? 34.396 -12.740 -22.997 1.00 80.38 390 PHE A CA 1
ATOM 3032 C C . PHE A 1 390 ? 35.386 -13.500 -23.885 1.00 80.38 390 PHE A C 1
ATOM 3034 O O . PHE A 1 390 ? 36.587 -13.240 -23.815 1.00 80.38 390 PHE A O 1
ATOM 3041 N N . GLU A 1 391 ? 34.888 -14.366 -24.769 1.00 77.75 391 GLU A N 1
ATOM 3042 C CA . GLU A 1 391 ? 35.703 -15.106 -25.743 1.00 77.75 391 GLU A CA 1
ATOM 3043 C C . GLU A 1 391 ? 36.356 -14.192 -26.800 1.00 77.75 391 GLU A C 1
ATOM 3045 O O . GLU A 1 391 ? 37.421 -14.517 -27.324 1.00 77.75 391 GLU A O 1
ATOM 3050 N N . GLY A 1 392 ? 35.772 -13.018 -27.078 1.00 72.06 392 GLY A N 1
ATOM 3051 C CA . GLY A 1 392 ? 36.268 -12.061 -28.077 1.00 72.06 392 GLY A CA 1
ATOM 3052 C C . GLY A 1 392 ? 37.291 -11.023 -27.582 1.00 72.06 392 GLY A C 1
ATOM 3053 O O . GLY A 1 392 ? 37.869 -10.304 -28.400 1.00 72.06 392 GLY A O 1
ATOM 3054 N N . PHE A 1 393 ? 37.533 -10.898 -26.270 1.00 70.19 393 PHE A N 1
ATOM 3055 C CA . PHE A 1 393 ? 38.343 -9.806 -25.702 1.00 70.19 393 PHE A CA 1
ATOM 3056 C C . PHE A 1 393 ? 39.806 -10.194 -25.410 1.00 70.19 393 PHE A C 1
ATOM 3058 O O . PHE A 1 393 ? 40.099 -10.982 -24.513 1.00 70.19 393 PHE A O 1
ATOM 3065 N N . ALA A 1 394 ? 40.758 -9.528 -26.077 1.00 57.09 394 ALA A N 1
ATOM 3066 C CA . ALA A 1 394 ? 42.204 -9.726 -25.873 1.00 57.09 394 ALA A CA 1
ATOM 3067 C C . ALA A 1 394 ? 42.848 -8.815 -24.791 1.00 57.09 394 ALA A C 1
ATOM 3069 O O . ALA A 1 394 ? 44.016 -8.989 -24.442 1.00 57.09 394 ALA A O 1
ATOM 3070 N N . GLY A 1 395 ? 42.122 -7.839 -24.228 1.00 64.25 395 GLY A N 1
ATOM 3071 C CA . GLY A 1 395 ? 42.661 -6.849 -23.274 1.00 64.25 395 GLY A CA 1
ATOM 3072 C C . GLY A 1 395 ? 42.430 -7.190 -21.792 1.00 64.25 395 GLY A C 1
ATOM 3073 O O . GLY A 1 395 ? 41.383 -7.719 -21.430 1.00 64.25 395 GLY A O 1
ATOM 3074 N N . TYR A 1 396 ? 43.387 -6.866 -20.911 1.00 61.97 396 TYR A N 1
ATOM 3075 C CA . TYR A 1 396 ? 43.279 -7.098 -19.454 1.00 61.97 396 TYR A CA 1
ATOM 3076 C C . TYR A 1 396 ? 42.220 -6.203 -18.769 1.00 61.97 396 TYR A C 1
ATOM 3078 O O . TYR A 1 396 ? 41.386 -6.715 -18.035 1.00 61.97 396 TYR A O 1
ATOM 3086 N N . MET A 1 397 ? 42.166 -4.900 -19.078 1.00 61.03 397 MET A N 1
ATOM 3087 C CA . MET A 1 397 ? 41.218 -3.949 -18.453 1.00 61.03 397 MET A CA 1
ATOM 3088 C C . MET A 1 397 ? 39.734 -4.203 -18.793 1.00 61.03 397 MET A C 1
ATOM 3090 O O . MET A 1 397 ? 38.849 -3.851 -18.016 1.00 61.03 397 MET A O 1
ATOM 3094 N N . GLY A 1 398 ? 39.439 -4.805 -19.951 1.00 69.38 398 GLY A N 1
ATOM 3095 C CA . GLY A 1 398 ? 38.067 -5.161 -20.343 1.00 69.38 398 GLY A CA 1
ATOM 3096 C C . GLY A 1 398 ? 37.550 -6.421 -19.642 1.00 69.38 398 GLY A C 1
ATOM 3097 O O . GLY A 1 398 ? 36.357 -6.525 -19.359 1.00 69.38 398 GLY A O 1
ATOM 3098 N N . ARG A 1 399 ? 38.455 -7.351 -19.302 1.00 76.81 399 ARG A N 1
ATOM 3099 C CA . ARG A 1 399 ? 38.108 -8.633 -18.675 1.00 76.81 399 ARG A CA 1
ATOM 3100 C C . ARG A 1 399 ? 37.590 -8.480 -17.249 1.00 76.81 399 ARG A C 1
ATOM 3102 O O . ARG A 1 399 ? 36.668 -9.203 -16.889 1.00 76.81 399 ARG A O 1
ATOM 3109 N N . ASP A 1 400 ? 38.114 -7.540 -16.466 1.00 81.56 400 ASP A N 1
ATOM 3110 C CA . ASP A 1 400 ? 37.654 -7.337 -15.083 1.00 81.56 400 ASP A CA 1
ATOM 3111 C C . ASP A 1 400 ? 36.251 -6.716 -15.024 1.00 81.56 400 ASP A C 1
ATOM 3113 O O . ASP A 1 400 ? 35.406 -7.168 -14.254 1.00 81.56 400 ASP A O 1
ATOM 3117 N N . ARG A 1 401 ? 35.951 -5.744 -15.899 1.00 81.31 401 ARG A N 1
ATOM 3118 C CA . ARG A 1 401 ? 34.597 -5.168 -16.005 1.00 81.31 401 ARG A CA 1
ATOM 3119 C C . ARG A 1 401 ? 33.570 -6.206 -16.443 1.00 81.31 401 ARG A C 1
ATOM 3121 O O . ARG A 1 401 ? 32.488 -6.272 -15.870 1.00 81.31 401 ARG A O 1
ATOM 3128 N N . LEU A 1 402 ? 33.917 -7.025 -17.436 1.00 81.50 402 LEU A N 1
ATOM 3129 C CA . LEU A 1 402 ? 33.034 -8.080 -17.922 1.00 81.50 402 LEU A CA 1
ATOM 3130 C C . LEU A 1 402 ? 32.850 -9.190 -16.880 1.00 81.50 402 LEU A C 1
ATOM 3132 O O . LEU A 1 402 ? 31.736 -9.664 -16.695 1.00 81.50 402 LEU A O 1
ATOM 3136 N N . ARG A 1 403 ? 33.907 -9.551 -16.141 1.00 84.44 403 ARG A N 1
ATOM 3137 C CA . ARG A 1 403 ? 33.823 -10.495 -15.019 1.00 84.44 403 ARG A CA 1
ATOM 3138 C C . ARG A 1 403 ? 32.876 -9.998 -13.929 1.00 84.44 403 ARG A C 1
ATOM 3140 O O . ARG A 1 403 ? 32.084 -10.794 -13.436 1.00 84.44 403 ARG A O 1
ATOM 3147 N N . ASN A 1 404 ? 32.943 -8.716 -13.568 1.00 86.88 404 ASN A N 1
ATOM 3148 C CA . ASN A 1 404 ? 32.012 -8.132 -12.601 1.00 86.88 404 ASN A CA 1
ATOM 3149 C C . ASN A 1 404 ? 30.576 -8.181 -13.135 1.00 86.88 404 ASN A C 1
ATOM 3151 O O . ASN A 1 404 ? 29.709 -8.699 -12.451 1.00 86.88 404 ASN A O 1
ATOM 3155 N N . LYS A 1 405 ? 30.349 -7.800 -14.399 1.00 85.12 405 LYS A N 1
ATOM 3156 C CA . LYS A 1 405 ? 29.017 -7.873 -15.019 1.00 85.12 405 LYS A CA 1
ATOM 3157 C C . LYS A 1 405 ? 28.438 -9.296 -15.051 1.00 85.12 405 LYS A C 1
ATOM 3159 O O . LYS A 1 405 ? 27.262 -9.486 -14.758 1.00 85.12 405 LYS A O 1
ATOM 3164 N N . VAL A 1 406 ? 29.257 -10.297 -15.386 1.00 86.00 406 VAL A N 1
ATOM 3165 C CA . VAL A 1 406 ? 28.858 -11.716 -15.340 1.00 86.00 406 VAL A CA 1
ATOM 3166 C C . VAL A 1 406 ? 28.516 -12.127 -13.911 1.00 86.00 406 VAL A C 1
ATOM 3168 O O . VAL A 1 406 ? 27.507 -12.787 -13.697 1.00 86.00 406 VAL A O 1
ATOM 3171 N N . ARG A 1 407 ? 29.331 -11.723 -12.931 1.00 88.31 407 ARG A N 1
ATOM 3172 C CA . ARG A 1 407 ? 29.072 -12.008 -11.518 1.00 88.31 407 ARG A CA 1
ATOM 3173 C C . ARG A 1 407 ? 27.742 -11.413 -11.059 1.00 88.31 407 ARG A C 1
ATOM 3175 O O . ARG A 1 407 ? 26.985 -12.132 -10.421 1.00 88.31 407 ARG A O 1
ATOM 3182 N N . ASP A 1 408 ? 27.469 -10.159 -11.401 1.00 86.81 408 ASP A N 1
ATOM 3183 C CA . ASP A 1 408 ? 26.225 -9.475 -11.039 1.00 86.81 408 ASP A CA 1
ATOM 3184 C C . ASP A 1 408 ? 25.019 -10.190 -11.677 1.00 86.81 408 ASP A C 1
ATOM 3186 O O . ASP A 1 408 ? 24.097 -10.582 -10.974 1.00 86.81 408 ASP A O 1
ATOM 3190 N N . THR A 1 409 ? 25.105 -10.535 -12.969 1.00 84.75 409 THR A N 1
ATOM 3191 C CA . THR A 1 409 ? 24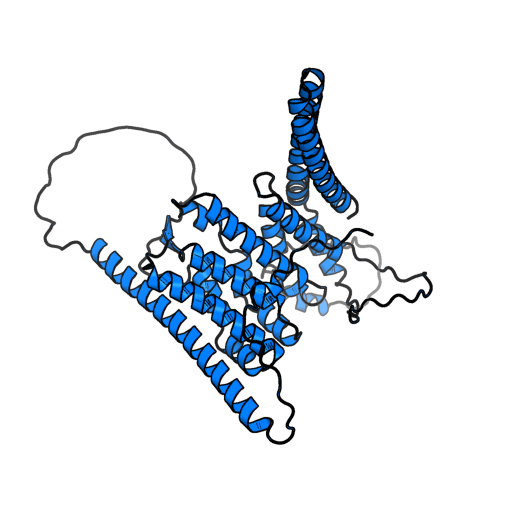.043 -11.288 -13.676 1.00 84.75 409 THR A CA 1
ATOM 3192 C C . THR A 1 409 ? 23.786 -12.667 -13.051 1.00 84.75 409 THR A C 1
ATOM 3194 O O . THR A 1 409 ? 22.652 -13.136 -13.006 1.00 84.75 409 THR A O 1
ATOM 3197 N N . VAL A 1 410 ? 24.835 -13.349 -12.571 1.00 85.44 410 VAL A N 1
ATOM 3198 C CA . VAL A 1 410 ? 24.702 -14.648 -11.887 1.00 85.44 410 VAL A CA 1
ATOM 3199 C C . VAL A 1 410 ? 24.031 -14.498 -10.522 1.00 85.44 410 VAL A C 1
ATOM 3201 O O . VAL A 1 410 ? 23.259 -15.376 -10.145 1.00 85.44 410 VAL A O 1
ATOM 3204 N N . ILE A 1 411 ? 24.311 -13.414 -9.790 1.00 87.44 411 ILE A N 1
ATOM 3205 C CA . ILE A 1 411 ? 23.637 -13.115 -8.519 1.00 87.44 411 ILE A CA 1
ATOM 3206 C C . ILE A 1 411 ? 22.145 -12.886 -8.779 1.00 87.44 411 ILE A C 1
ATOM 3208 O O . ILE A 1 411 ? 21.328 -13.563 -8.160 1.00 87.44 411 ILE A O 1
ATOM 3212 N N . ASP A 1 412 ? 21.801 -12.046 -9.758 1.00 83.19 412 ASP A N 1
ATOM 3213 C CA . ASP A 1 412 ? 20.407 -11.768 -10.126 1.00 83.19 412 ASP A CA 1
ATOM 3214 C C . ASP A 1 412 ? 19.666 -13.053 -10.544 1.00 83.19 412 ASP A C 1
ATOM 3216 O O . ASP A 1 412 ? 18.542 -13.316 -10.116 1.00 83.19 412 ASP A O 1
ATOM 3220 N N . LEU A 1 413 ? 20.317 -13.914 -11.337 1.00 85.12 413 LEU A N 1
ATOM 3221 C CA . LEU A 1 413 ? 19.743 -15.197 -11.752 1.00 85.12 413 LEU A CA 1
ATOM 3222 C C . LEU A 1 413 ? 19.519 -16.132 -10.556 1.00 85.12 413 LEU A C 1
ATOM 3224 O O . LEU A 1 413 ? 18.514 -16.839 -10.500 1.00 85.12 413 LEU A O 1
ATOM 3228 N N . GLN A 1 414 ? 20.453 -16.152 -9.603 1.00 87.06 414 GLN A N 1
ATOM 3229 C CA . GLN A 1 414 ? 20.327 -16.959 -8.396 1.00 87.06 414 GLN A CA 1
ATOM 3230 C C . GLN A 1 414 ? 19.140 -16.501 -7.539 1.00 87.06 414 GLN A C 1
ATOM 3232 O O . GLN A 1 414 ? 18.421 -17.354 -7.021 1.00 87.06 414 GLN A O 1
ATOM 3237 N N . GLU A 1 415 ? 18.915 -15.193 -7.401 1.00 84.81 415 GLU A N 1
ATOM 3238 C CA . GLU A 1 415 ? 17.775 -14.646 -6.655 1.00 84.81 415 GLU A CA 1
ATOM 3239 C C . GLU A 1 415 ? 16.433 -15.075 -7.273 1.00 84.81 415 GLU A C 1
ATOM 3241 O O . GLU A 1 415 ? 15.563 -15.587 -6.565 1.00 84.81 415 GLU A O 1
ATOM 3246 N N . GLU A 1 416 ? 16.295 -14.980 -8.597 1.00 83.44 416 GLU A N 1
ATOM 3247 C CA . GLU A 1 416 ? 15.073 -15.384 -9.310 1.00 83.44 416 GLU A CA 1
ATOM 3248 C C . GLU A 1 416 ? 14.833 -16.903 -9.275 1.00 83.44 416 GLU A C 1
ATOM 3250 O O . GLU A 1 416 ? 13.697 -17.359 -9.129 1.00 83.44 416 GLU A O 1
ATOM 3255 N N . ILE A 1 417 ? 15.894 -17.716 -9.349 1.00 83.94 417 ILE A N 1
ATOM 3256 C CA . ILE A 1 417 ? 15.780 -19.177 -9.211 1.00 83.94 417 ILE A CA 1
ATOM 3257 C C . ILE A 1 417 ? 15.332 -19.563 -7.798 1.00 83.94 417 ILE A C 1
ATOM 3259 O O . ILE A 1 417 ? 14.509 -20.466 -7.656 1.00 83.94 417 ILE A O 1
ATOM 3263 N N . VAL A 1 418 ? 15.839 -18.894 -6.756 1.00 84.38 418 VAL A N 1
ATOM 3264 C CA . VAL A 1 418 ? 15.408 -19.143 -5.370 1.00 84.38 418 VAL A CA 1
ATOM 3265 C C . VAL A 1 418 ? 13.926 -18.811 -5.196 1.00 84.38 418 VAL A C 1
ATOM 3267 O O . VAL A 1 418 ? 13.206 -19.582 -4.567 1.00 84.38 418 VAL A O 1
ATOM 3270 N N . LEU A 1 419 ? 13.446 -17.717 -5.796 1.00 79.06 419 LEU A N 1
ATOM 3271 C CA . LEU A 1 419 ? 12.021 -17.375 -5.791 1.00 79.06 419 LEU A CA 1
ATOM 3272 C C . LEU A 1 419 ? 11.167 -18.436 -6.498 1.00 79.06 419 LEU A C 1
ATOM 3274 O O . LEU A 1 419 ? 10.107 -18.804 -5.991 1.00 79.06 419 LEU A O 1
ATOM 3278 N N . LEU A 1 420 ? 11.625 -18.952 -7.643 1.00 81.44 420 LEU A N 1
ATOM 3279 C CA . LEU A 1 420 ? 10.929 -20.022 -8.360 1.00 81.44 420 LEU A CA 1
ATOM 3280 C C . LEU A 1 420 ? 10.890 -21.328 -7.552 1.00 81.44 420 LEU A C 1
ATOM 3282 O O . LEU A 1 420 ? 9.848 -21.975 -7.488 1.00 81.44 420 LEU A O 1
ATOM 3286 N N . ASP A 1 421 ? 12.005 -21.708 -6.929 1.00 82.56 421 ASP A N 1
ATOM 3287 C CA . ASP A 1 421 ? 12.105 -22.891 -6.068 1.00 82.56 421 ASP A CA 1
ATOM 3288 C C . ASP A 1 421 ? 11.163 -22.784 -4.858 1.00 82.56 421 ASP A C 1
ATOM 3290 O O . ASP A 1 421 ? 10.459 -23.737 -4.526 1.00 82.56 421 ASP A O 1
ATOM 3294 N N . ASP A 1 422 ? 11.071 -21.603 -4.242 1.00 79.38 422 ASP A N 1
ATOM 3295 C CA . ASP A 1 422 ? 10.127 -21.341 -3.154 1.00 79.38 422 ASP A CA 1
ATOM 3296 C C . ASP A 1 422 ? 8.660 -21.438 -3.595 1.00 79.38 422 ASP A C 1
ATOM 3298 O O . ASP A 1 422 ? 7.835 -21.886 -2.803 1.00 79.38 422 ASP A O 1
ATOM 3302 N N . ILE A 1 423 ? 8.327 -21.068 -4.837 1.00 77.94 423 ILE A N 1
ATOM 3303 C CA . ILE A 1 423 ? 6.979 -21.260 -5.401 1.00 77.94 423 ILE A CA 1
ATOM 3304 C C . ILE A 1 423 ? 6.700 -22.736 -5.674 1.00 77.94 423 ILE A C 1
ATOM 3306 O O . ILE A 1 423 ? 5.602 -23.192 -5.398 1.00 77.94 423 ILE A O 1
ATOM 3310 N N . LEU A 1 424 ? 7.670 -23.486 -6.202 1.00 77.44 424 LEU A N 1
ATOM 3311 C CA . LEU A 1 424 ? 7.489 -24.904 -6.538 1.00 77.44 424 LEU A CA 1
ATOM 3312 C C . LEU A 1 424 ? 7.378 -25.818 -5.308 1.00 77.44 424 LEU A C 1
ATOM 3314 O O . LEU A 1 424 ? 6.856 -26.926 -5.420 1.00 77.44 424 LEU A O 1
ATOM 3318 N N . LYS A 1 425 ? 7.903 -25.390 -4.155 1.00 75.69 425 LYS A N 1
ATOM 3319 C CA . LYS A 1 425 ? 7.803 -26.129 -2.884 1.00 75.69 425 LYS A CA 1
ATOM 3320 C C . LYS A 1 425 ? 6.445 -26.009 -2.203 1.00 75.69 425 LYS A C 1
ATOM 3322 O O . LYS A 1 425 ? 6.164 -26.821 -1.321 1.00 75.69 425 LYS A O 1
ATOM 3327 N N . VAL A 1 426 ? 5.688 -24.962 -2.522 1.00 61.44 426 VAL A N 1
ATOM 3328 C CA . VAL A 1 426 ? 4.374 -24.669 -1.938 1.00 61.44 426 VAL A CA 1
ATOM 3329 C C . VAL A 1 426 ? 3.296 -25.220 -2.852 1.00 61.44 426 VAL A C 1
ATOM 3331 O O . VAL A 1 426 ? 2.346 -25.819 -2.305 1.00 61.44 426 VAL A O 1
#

Sequence (426 aa):
MLPSMLPNISSAIFGRKRIQPSSTEEDGTENSQNVNTQFLEELQDSISRIANLVKQCNIAWSVETGAYLFPDKAARKLNNSNISNGKGKSAGKGYNAHSCRFMPFDSAVEKEMVELLRRTAELVVYGERNNQDLFQYFCERNVLAIIVDILTGLAFATENTMGCTMLPPLSVATQGVQSMAILIQNVSNVQSLYLLLANERLADLIKLPLEMYQSCSGHDDADISELSTNFVSFLKSLAMRMNSETLQFFLTFPEERRQSLTASAAHFSLDDDDNDIRVMPAMVEVEFPLYARALEFCTASQDSFVRTTAMNICLNTLRLVVAEHNHEDRSESNGTCPIGSLEQVTLSFRDRLIIAHHVCAPERVSALITPISTIIAQLCGWLEDSIRAFEGFAGYMGRDRLRNKVRDTVIDLQEEIVLLDDILKV

Foldseek 3Di:
DDDDPDPPPVVVVPPDDPDDDDDDPDDPPPVLVVVVVVLLVVLVVLLVVLLVLLVVLLVVVCVVVVCVVDPDPVPPDDDPDDDDDDDDDDDDDDDPPLAEAERDDDPVSLVSLLVSLQSNLVSCLVCLVRNVVSLVVCLVVVVVLVLLCQLLQVSNDDPPPPRYRYHYPLSSNLSSLLSLLSNLLRRDDPVSNVSVLQDPSVLVLLVRPLVSVVVHDPDDPVSSLSSLLSNLSSLLSVLVVDDQVSVVSQKDFDPPVPVVVVVVVVPPDDDDDDDDDPPPPPQGDMDRSSLVSLLVQCALPHDPSSNVSSLVSLLSLLCLLPDDDPPDDDDDDDDDDPDPDDPRPRHPPSVSVSSCCVCVPVVNVCSNVVRLVVLLVVLVVVLVVLVVVCVVDPDPVVNVVSVVVNVVSVVVNVSSVVSVVSVVVD

InterPro domains:
  IPR019155 CLEC16A/TT9, N-terminal [PF09758] (117-317)
  IPR039272 CLEC16A/TT9 [PTHR21481] (112-426)

pLDDT: mean 72.19, std 23.53, range [22.16, 97.5]

Secondary structure (DSSP, 8-state):
--------HHHHS--S---------S-HHHHHHHHHHHHHHHHHHHHHHHHHHHHHHHHHHHHHHHHHH---GGG-SS--------------------EEEE----HHHHHHHHHHHHHHHHHHHHHHHH-HHHHHHHHHTTHHHHHHHHHHTGGG--TT-SSEEEE--HHHHHHHHHHHHHHHHH---HHHHHHHHT-HHHHHHHT--HHHHHHH--S-HHHHHHHHHHHHHHHHHHHTT--TTTGGGG-B--GGGHHHHHHGGGG-------------------B-HHHHHHHHTTSTTS-HHHHHHHHHHHHHHHHHHH-----S-----------------PPPHHHHHHHHHHHT-HHHHHHHHHHHHHHHHHHHHHHHHHHHHHHH---HHHHHHHHHHHHHHHHHHHHHHHHHHHHHT-

Radius of gyration: 27.95 Å; chains: 1; bounding box: 74×84×87 Å

Organism: NCBI:txid163516